Protein AF-A0A3N2FD19-F1 (afdb_monomer)

Solvent-accessible surface area (backbone atoms only — not comparable to full-atom values): 26984 Å² total; per-residue (Å²): 132,80,67,93,85,65,81,82,44,47,54,56,48,43,80,49,50,55,28,41,51,18,33,48,56,44,48,55,34,67,67,41,86,52,66,52,54,50,33,54,58,53,32,24,58,58,35,35,77,63,42,98,67,76,54,48,42,68,52,50,54,32,34,43,52,46,76,82,42,80,85,40,50,61,57,40,50,23,48,29,60,73,70,70,49,63,88,61,60,59,43,49,53,50,47,51,25,32,52,74,65,72,48,81,83,57,79,69,88,78,92,51,76,69,54,58,52,51,47,51,52,50,52,50,38,51,73,71,69,51,87,72,55,45,70,56,46,25,50,45,26,47,43,30,54,72,77,34,56,68,48,46,77,43,69,62,30,52,53,52,51,49,53,43,49,62,51,39,47,51,47,59,70,69,44,36,52,39,30,32,49,20,50,36,46,55,30,76,73,46,46,64,55,52,52,50,47,30,70,76,37,42,90,51,34,38,72,61,49,45,29,42,47,68,23,92,43,71,68,30,54,53,49,53,52,50,62,60,68,44,84,91,45,65,72,51,48,40,35,50,45,54,24,50,46,55,44,40,71,77,38,60,65,51,58,69,79,41,40,75,74,45,47,58,45,51,53,53,29,60,53,38,57,66,36,89,86,46,52,54,64,28,25,45,42,24,52,54,43,42,59,73,67,64,63,86,75,53,72,70,53,53,51,52,42,63,76,45,39,69,60,52,38,32,56,46,41,62,79,59,92,65,54,60,64,53,51,55,50,50,43,19,62,75,39,80,37,46,38,76,71,36,73,22,42,46,48,48,55,48,39,21,51,40,44,52,53,61,70,61,13,46,54,45,15,36,62,52,39,81,42,76,89,40,44,62,50,50,39,44,46,38,68,60,39,70,68,46,91,46,61,41,51,29,28,26,48,40,45,25,26,43,46,19,65,35,67,66,25,50,49,50,51,54,51,41,51,71,78,52,68,70,85,51,63,49,40,51,33,32,44,24,52,31,56,44,72,54,90,53,72,81,49,50,63,57,29,51,51,35,37,76,69,46,57,74,69,27,17,50,42,9,47,49,23,33,49,54,65,66,67,51,76,84,76,71,77,70,71,91,82,72,78,83,85,73,90,73,88,70,90,70,94,128

Sequence (494 aa):
MAPAGRPITPLEQPRKPLDRFAWLIRALRASAEDPDIRSAEKFALQLNGHLTRSLTSASINKLERGTEMRFSVDKVRAYERVLGLDYLSLVDLFIFSSRVAGGKVEWQRETNADLEVRFHDGLIALGAGETLPPSELLALAVMANRDHPEALRGRAGDHIAEAILDSYGISFERDERLLGEALIQLGGRVVPLIRERVTASPIQYFNAIESLAHINTPASWETLLGFANSDYDSIRTQTIVQPIRKWLTRRPELMLNDHRSLAKLQADALASVIDPNDAYTSREENLHLLRLLKTIKTNTQRHKESEVRLDIEQLEMKEVAHTRNDLLTHIDSSTNNALSRTPGLRAIVEDSLYVTDRVERLSVGALLGLTTAFEPVLRVTAKTLLQDPDAGVQRSIIRLMAKAGSADGLREISNNMHRQRPKDEGVRLAAAWALGMSDRLSDQETLETLRDSGAATTRIVAEMSLRRRGFSRISEERPAGGPPYDPDGTARQV

Radius of gyration: 24.47 Å; Cα contacts (8 Å, |Δi|>4): 632; chains: 1; bounding box: 72×84×58 Å

N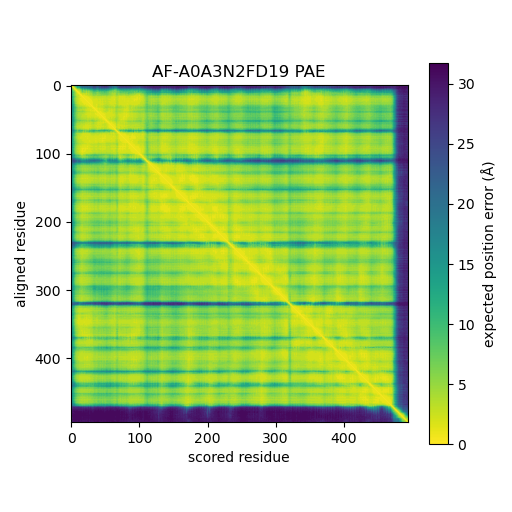earest PDB structures (foldseek):
  5nw5-assembly1_A  TM=1.985E-01  e=1.983E+00  Saccharomyces cerevisiae S288C

pLDDT: mean 84.82, std 13.63, range [30.33, 96.44]

Foldseek 3Di:
DPPPPDPQACLQFVDALQSLLLNLLLLLQCPQPDVLSVDLQSVQVQLQVQDPDGDHSVNNVCSSRVHDDDDALSSQQSSCVSSVFDPCLSVLLSCLSCVSNVHDHDDDDDPDPVLVVLLVVVLVCLVVVHQDALSSLLSNLQCCLPPNVVCCVDPSVVSSLVSLQVNCLLDDQSSVSSSLNSCLSSAPVNLVVLLVCCVVPVLRRLQNLLSLLNRPDPSSVVSLLVLLPDDDDLSNLLRSLVSNLSCCVVPVVCCVVCVVSCVSSLVVLLVQLLDLLRALSSNLSSVVSCVSNVPDDDPVSVVSCVVCVLVSCLLQLPDPPPCLVVLLVQLCVQLVNLCVVRRNNSNLVSLLQRHRDPSSNLSSLLSLQRDPSCLSSLLSLLQRQCPPPRPSRLLSNLSSCLSSLRQSSLVSLQVSCVVPNDPRLNSLQSNLQSLLSYPDPSCLVVLVCQLVPGRPNSVSSSVSSCVSNVVDDPPPPDPPDDDDDDPDPDDDDD

Mean predicted aligned error: 7.69 Å

Secondary structure (DSSP, 8-state):
-PPTTSPPPTTTS--SHHHHHHHHHHHHHHH-S-HHHHSHHHHHHHHHTT-SSPPPHHHHHHHHHTSS----HHHHHHHHHHTTPPTTHHHHHHHHHHHHTTPPP--PPP--HHHHHHHHHHHHHHHTTPPPPHHHHHHHHHHHHHT-HHHHTSHHHHHHHHHHHHHHHH--THHHHHHHHHHHHHGGGGHHHHHHHHHH-HHHHGGGHHHHTTS-SHHHHHHHHHHHHSS--HHHHHHHHHHHHHHHHH-TTHHHHTHHHHHHHHHHHHHHHH-TTS-HHHHHHHHHHHHHTTPPPPHHHHHHHHHTHHHHHHHTT---TTHHHHHHHHHHHHTTSHHHHSTTHHHHHHHHHH-SSHHHHHHHHHHHTT-GGGHHHHHHHHHHHTT-S-HHHHHHHHHHHHHHT-HHHHHHHHHHHHHS--S-HHHHHHHHHHHTT---THHHHHHHHHHHHS-HHHHHHHHHHHHHTT-S-------TTPPP--S-------

Structure (mmCIF, N/CA/C/O backbone):
data_AF-A0A3N2FD19-F1
#
_entry.id   AF-A0A3N2FD19-F1
#
loop_
_atom_site.group_PDB
_atom_site.id
_atom_site.type_symbol
_atom_site.label_atom_id
_atom_site.label_alt_id
_atom_site.label_comp_id
_atom_site.label_asym_id
_atom_site.label_entity_id
_atom_site.label_seq_id
_atom_site.pdbx_PDB_ins_code
_atom_site.Cartn_x
_atom_site.Cartn_y
_atom_site.Cartn_z
_atom_site.occupancy
_atom_site.B_iso_or_equiv
_atom_site.auth_seq_id
_atom_site.auth_comp_id
_atom_site.auth_asym_id
_atom_site.auth_atom_id
_atom_site.pdbx_PDB_model_num
ATOM 1 N N . MET A 1 1 ? 23.369 11.553 17.893 1.00 36.12 1 MET A N 1
ATOM 2 C CA . MET A 1 1 ? 22.877 12.950 17.870 1.00 36.12 1 MET A CA 1
ATOM 3 C C . MET A 1 1 ? 23.821 13.775 17.013 1.00 36.12 1 MET A C 1
ATOM 5 O O . MET A 1 1 ? 25.020 13.715 17.256 1.00 36.12 1 MET A O 1
ATOM 9 N N . ALA A 1 2 ? 23.317 14.481 15.999 1.00 34.56 2 ALA A N 1
ATOM 10 C CA . ALA A 1 2 ? 24.128 15.445 15.254 1.00 34.56 2 ALA A CA 1
ATOM 11 C C . ALA A 1 2 ? 24.535 16.612 16.183 1.00 34.56 2 ALA A C 1
ATOM 13 O O . ALA A 1 2 ? 23.756 16.956 17.077 1.00 34.56 2 ALA A O 1
ATOM 14 N N . PRO A 1 3 ? 25.728 17.212 16.018 1.00 39.22 3 PRO A N 1
ATOM 15 C CA . PRO A 1 3 ? 26.127 18.380 16.797 1.00 39.22 3 PRO A CA 1
ATOM 16 C C . PRO A 1 3 ? 25.122 19.523 16.598 1.00 39.22 3 PRO A C 1
ATOM 18 O O . PRO A 1 3 ? 24.631 19.746 15.487 1.00 39.22 3 PRO A O 1
ATOM 21 N N . ALA A 1 4 ? 24.804 20.224 17.689 1.00 40.94 4 ALA A N 1
ATOM 22 C CA . ALA A 1 4 ? 23.826 21.307 17.710 1.00 40.94 4 ALA A CA 1
ATOM 23 C C . ALA A 1 4 ? 24.112 22.334 16.596 1.00 40.94 4 ALA A C 1
ATOM 25 O O . ALA A 1 4 ? 25.211 22.877 16.515 1.00 40.94 4 ALA A O 1
ATOM 26 N N . GLY A 1 5 ? 23.124 22.578 15.728 1.00 54.41 5 GLY A N 1
ATOM 27 C CA . GLY A 1 5 ? 23.182 23.596 14.670 1.00 54.41 5 GLY A CA 1
ATOM 28 C C . GLY A 1 5 ? 23.429 23.089 13.244 1.00 54.41 5 GLY A C 1
ATOM 29 O O . GLY A 1 5 ? 23.269 23.869 12.306 1.00 54.41 5 GLY A O 1
ATOM 30 N N . ARG A 1 6 ? 23.755 21.805 13.026 1.00 57.09 6 ARG A N 1
ATOM 31 C CA . ARG A 1 6 ? 23.801 21.247 11.661 1.00 57.09 6 ARG A CA 1
ATOM 32 C C . ARG A 1 6 ? 22.378 20.913 11.179 1.00 57.09 6 ARG A C 1
ATOM 34 O O . ARG A 1 6 ? 21.673 20.198 11.890 1.00 57.09 6 ARG A O 1
ATOM 41 N N . PRO A 1 7 ? 21.949 21.370 9.986 1.00 66.69 7 PRO A N 1
ATOM 42 C CA . PRO A 1 7 ? 20.667 20.957 9.431 1.00 66.69 7 PRO A CA 1
ATOM 43 C C . PRO A 1 7 ? 20.645 19.437 9.241 1.00 66.69 7 PRO A C 1
ATOM 45 O O . PRO A 1 7 ? 21.547 18.874 8.616 1.00 66.69 7 PRO A O 1
ATOM 48 N N . ILE A 1 8 ? 19.618 18.794 9.805 1.00 68.00 8 ILE A N 1
ATOM 49 C CA . ILE A 1 8 ? 19.374 17.356 9.663 1.00 68.00 8 ILE A CA 1
ATOM 50 C C . ILE A 1 8 ? 19.203 17.062 8.177 1.00 68.00 8 ILE A C 1
ATOM 52 O O . ILE A 1 8 ? 18.373 17.670 7.496 1.00 68.00 8 ILE A O 1
ATOM 56 N N . THR A 1 9 ? 20.019 16.153 7.659 1.00 77.06 9 THR A N 1
ATOM 57 C CA . THR A 1 9 ? 19.959 15.787 6.246 1.00 77.06 9 THR A CA 1
ATOM 58 C C . THR A 1 9 ? 18.778 14.844 5.981 1.00 77.06 9 THR A C 1
ATOM 60 O O . THR A 1 9 ? 18.409 14.073 6.870 1.00 77.06 9 THR A O 1
ATOM 63 N N . PRO A 1 10 ? 18.219 14.808 4.753 1.00 76.38 10 PRO A N 1
ATOM 64 C CA . PRO A 1 10 ? 17.212 13.808 4.376 1.00 76.38 10 PRO A CA 1
ATOM 65 C C . PRO A 1 10 ? 17.665 12.358 4.605 1.00 76.38 10 PRO A C 1
ATOM 67 O O . PRO A 1 10 ? 16.841 11.468 4.732 1.00 76.38 10 PRO A O 1
ATOM 70 N N . LEU A 1 11 ? 18.975 12.115 4.693 1.00 78.56 11 LEU A N 1
ATOM 71 C CA . LEU A 1 11 ? 19.542 10.805 5.010 1.00 78.56 11 LEU A CA 1
ATOM 72 C C . LEU A 1 11 ? 19.463 10.449 6.497 1.00 78.56 11 LEU A C 1
ATOM 74 O O . LEU A 1 11 ? 19.373 9.277 6.840 1.00 78.56 11 LEU A O 1
ATOM 78 N N . GLU A 1 12 ? 19.533 11.443 7.378 1.00 80.31 12 GLU A N 1
ATOM 79 C CA . GLU A 1 12 ? 19.445 11.251 8.829 1.00 80.31 12 GLU A CA 1
ATOM 80 C C . GLU A 1 12 ? 17.991 11.220 9.306 1.00 80.31 12 GLU A C 1
ATOM 82 O O . GLU A 1 12 ? 17.696 10.592 10.320 1.00 80.31 12 GLU A O 1
ATOM 87 N N . GLN A 1 13 ? 17.086 11.878 8.575 1.00 85.12 13 GLN A N 1
ATOM 88 C CA . GLN A 1 13 ? 15.653 11.881 8.855 1.00 85.12 13 GLN A CA 1
ATOM 89 C C . GLN A 1 13 ? 14.847 12.020 7.548 1.00 85.12 13 GLN A C 1
ATOM 91 O O . GLN A 1 13 ? 14.399 13.123 7.215 1.00 85.12 13 GLN A O 1
ATOM 96 N N . PRO A 1 14 ? 14.671 10.932 6.778 1.00 86.19 14 PRO A N 1
ATOM 97 C CA . PRO A 1 14 ? 13.888 10.963 5.544 1.00 86.19 14 PRO A CA 1
ATOM 98 C C . PRO A 1 14 ? 12.403 11.168 5.863 1.00 86.19 14 PRO A C 1
ATOM 100 O O . PRO A 1 14 ? 11.782 10.325 6.502 1.00 86.19 14 PRO A O 1
ATOM 103 N N . ARG A 1 15 ? 11.824 12.295 5.424 1.00 84.56 15 ARG A N 1
ATOM 104 C CA . ARG A 1 15 ? 10.441 12.673 5.781 1.00 84.56 15 ARG A CA 1
ATOM 105 C C . ARG A 1 15 ? 9.425 12.425 4.674 1.00 84.56 15 ARG A C 1
ATOM 107 O O . ARG A 1 15 ? 8.312 12.010 4.960 1.00 84.56 15 ARG A O 1
ATOM 114 N N . LYS A 1 16 ? 9.756 12.721 3.413 1.00 88.25 16 LYS A N 1
ATOM 115 C CA . LYS A 1 16 ? 8.802 12.554 2.303 1.00 88.25 16 LYS A CA 1
ATOM 116 C C . LYS A 1 16 ? 8.873 11.132 1.742 1.00 88.25 16 LYS A C 1
ATOM 118 O O . LYS A 1 16 ? 9.947 10.533 1.789 1.00 88.25 16 LYS A O 1
ATOM 123 N N . PRO A 1 17 ? 7.802 10.614 1.110 1.00 89.38 17 PRO A N 1
ATOM 124 C CA . PRO A 1 17 ? 7.806 9.265 0.537 1.00 89.38 17 PRO A CA 1
ATOM 125 C C . PRO A 1 17 ? 8.996 8.997 -0.399 1.00 89.38 17 PRO A C 1
ATOM 127 O O . PRO A 1 17 ? 9.676 7.983 -0.274 1.00 89.38 17 PRO A O 1
ATOM 130 N N . LEU A 1 18 ? 9.313 9.944 -1.289 1.00 89.31 18 LEU A N 1
ATOM 131 C CA . LEU A 1 18 ? 10.450 9.812 -2.208 1.00 89.31 18 LEU A CA 1
ATOM 132 C C . LEU A 1 18 ? 11.818 9.998 -1.530 1.00 89.31 18 LEU A C 1
ATOM 134 O O . LEU A 1 18 ? 12.796 9.429 -2.008 1.00 89.31 18 LEU A O 1
ATOM 138 N N . ASP A 1 19 ? 11.893 10.725 -0.410 1.00 89.69 19 ASP A N 1
ATOM 139 C CA . ASP A 1 19 ? 13.123 10.818 0.390 1.00 89.69 19 ASP A CA 1
ATOM 140 C C . ASP A 1 19 ? 13.410 9.468 1.061 1.00 89.69 19 ASP A C 1
ATOM 142 O O . ASP A 1 19 ? 14.550 9.010 1.069 1.00 89.69 19 ASP A O 1
ATOM 146 N N . ARG A 1 20 ? 12.369 8.797 1.578 1.00 90.06 20 ARG A N 1
ATOM 147 C CA . ARG A 1 20 ? 12.474 7.455 2.175 1.00 90.06 20 ARG A CA 1
ATOM 148 C C . ARG A 1 20 ? 12.863 6.401 1.139 1.00 90.06 20 ARG A C 1
ATOM 150 O O . ARG A 1 20 ? 13.698 5.547 1.424 1.00 90.06 20 ARG A O 1
ATOM 157 N N . PHE A 1 21 ? 12.331 6.498 -0.080 1.00 91.94 21 PHE A N 1
ATOM 158 C CA . PHE A 1 21 ? 12.774 5.655 -1.192 1.00 91.94 21 PHE A CA 1
ATOM 159 C C . PHE A 1 21 ? 14.255 5.889 -1.538 1.00 91.94 21 PHE A C 1
ATOM 161 O O . PHE A 1 21 ? 15.028 4.938 -1.632 1.00 91.94 21 PHE A O 1
ATOM 168 N N . ALA A 1 22 ? 14.687 7.148 -1.674 1.00 91.62 22 ALA A N 1
ATOM 169 C CA . ALA A 1 22 ? 16.092 7.474 -1.936 1.00 91.62 22 ALA A CA 1
ATOM 170 C C . ALA A 1 22 ? 17.024 6.988 -0.809 1.00 91.62 22 ALA A C 1
ATOM 172 O O . ALA A 1 22 ? 18.112 6.471 -1.073 1.00 91.62 22 ALA A O 1
ATOM 173 N N . TRP A 1 23 ? 16.570 7.102 0.442 1.00 91.12 23 TRP A N 1
ATOM 174 C CA . TRP A 1 23 ? 17.248 6.550 1.609 1.00 91.12 23 TRP A CA 1
ATOM 175 C C . TRP A 1 23 ? 17.410 5.027 1.513 1.00 91.12 23 TRP A C 1
ATOM 177 O O . TRP A 1 23 ? 18.519 4.538 1.723 1.00 91.12 23 TRP A O 1
ATOM 187 N N . LEU A 1 24 ? 16.359 4.289 1.130 1.00 92.00 24 LEU A N 1
ATOM 188 C CA . LEU A 1 24 ? 16.405 2.829 0.975 1.00 92.00 24 LEU A CA 1
ATOM 189 C C . LEU A 1 24 ? 17.474 2.415 -0.040 1.00 92.00 24 LEU A C 1
ATOM 191 O O . LEU A 1 24 ? 18.312 1.570 0.260 1.00 92.00 24 LEU A O 1
ATOM 195 N N . ILE A 1 25 ? 17.490 3.056 -1.211 1.00 91.62 25 ILE A N 1
ATOM 196 C CA . ILE A 1 25 ? 18.492 2.813 -2.258 1.00 91.62 25 ILE A CA 1
ATOM 197 C C . ILE A 1 25 ? 19.911 2.953 -1.708 1.00 91.62 25 ILE A C 1
ATOM 199 O O . ILE A 1 25 ? 20.774 2.100 -1.925 1.00 91.62 25 ILE A O 1
ATOM 203 N N . ARG A 1 26 ? 20.158 4.040 -0.974 1.00 90.12 26 ARG A N 1
ATOM 204 C CA . ARG A 1 26 ? 21.465 4.294 -0.376 1.00 90.12 26 ARG A CA 1
ATOM 205 C C . ARG A 1 26 ? 21.803 3.264 0.697 1.00 90.12 26 ARG A C 1
ATOM 207 O O . ARG A 1 26 ? 22.958 2.854 0.775 1.00 90.12 26 ARG A O 1
ATOM 214 N N . ALA A 1 27 ? 20.832 2.875 1.521 1.00 89.06 27 ALA A N 1
ATOM 215 C CA . ALA A 1 27 ? 21.018 1.875 2.562 1.00 89.06 27 ALA A CA 1
ATOM 216 C C . ALA A 1 27 ? 21.407 0.520 1.956 1.00 89.06 27 ALA A C 1
ATOM 218 O O . ALA A 1 27 ? 22.428 -0.030 2.359 1.00 89.06 27 ALA A O 1
ATOM 219 N N . LEU A 1 28 ? 20.686 0.066 0.924 1.00 90.25 28 LEU A N 1
ATOM 220 C CA . LEU A 1 28 ? 20.991 -1.152 0.161 1.00 90.25 28 LEU A CA 1
ATOM 221 C C . LEU A 1 28 ? 22.411 -1.128 -0.404 1.00 90.25 28 LEU A C 1
ATOM 223 O O . LEU A 1 28 ? 23.182 -2.068 -0.229 1.00 90.25 28 LEU A O 1
ATOM 227 N N . ARG A 1 29 ? 22.784 -0.018 -1.048 1.00 90.56 29 ARG A N 1
ATOM 228 C CA . ARG A 1 29 ? 24.120 0.142 -1.624 1.00 90.56 29 ARG A CA 1
ATOM 229 C C . ARG A 1 29 ? 25.211 0.146 -0.554 1.00 90.56 29 ARG A C 1
ATOM 231 O O . ARG A 1 29 ? 26.280 -0.411 -0.769 1.00 90.56 29 ARG A O 1
ATOM 238 N N . ALA A 1 30 ? 24.962 0.782 0.590 1.00 87.94 30 ALA A N 1
ATOM 239 C CA . ALA A 1 30 ? 25.914 0.850 1.695 1.00 87.94 30 ALA A CA 1
ATOM 240 C C . ALA A 1 30 ? 26.082 -0.495 2.420 1.00 87.94 30 ALA A C 1
ATOM 242 O O . ALA A 1 30 ? 27.171 -0.763 2.929 1.00 87.94 30 ALA A O 1
ATOM 243 N N . SER A 1 31 ? 25.034 -1.323 2.456 1.00 85.38 31 SER A N 1
ATOM 244 C CA . SER A 1 31 ? 25.057 -2.664 3.048 1.00 85.38 31 SER A CA 1
ATOM 245 C C . SER A 1 31 ? 25.468 -3.767 2.073 1.00 85.38 31 SER A C 1
ATOM 247 O O . SER A 1 31 ? 25.577 -4.913 2.495 1.00 85.38 31 SER A O 1
ATOM 249 N N . ALA A 1 32 ? 25.684 -3.452 0.793 1.00 88.00 32 ALA A N 1
ATOM 250 C CA . ALA A 1 32 ? 26.129 -4.425 -0.196 1.00 88.00 32 ALA A CA 1
ATOM 251 C C . ALA A 1 32 ? 27.493 -5.023 0.184 1.00 88.00 32 ALA A C 1
ATOM 253 O O . ALA A 1 32 ? 28.423 -4.303 0.565 1.00 88.00 32 ALA A O 1
ATOM 254 N N . GLU A 1 33 ? 27.619 -6.345 0.053 1.00 87.31 33 GLU A N 1
ATOM 255 C CA . GLU A 1 33 ? 28.871 -7.059 0.329 1.00 87.31 33 GLU A CA 1
ATOM 256 C C . GLU A 1 33 ? 29.978 -6.621 -0.643 1.00 87.31 33 GLU A C 1
ATOM 258 O O . GLU A 1 33 ? 31.115 -6.349 -0.233 1.00 87.31 33 GLU A O 1
ATOM 263 N N . ASP A 1 34 ? 29.615 -6.445 -1.918 1.00 91.31 34 ASP A N 1
ATOM 264 C CA . ASP A 1 34 ? 30.519 -6.012 -2.978 1.00 91.31 34 ASP A CA 1
ATOM 265 C C . ASP A 1 34 ? 31.058 -4.581 -2.718 1.00 91.31 34 ASP A C 1
ATOM 267 O O . ASP A 1 34 ? 30.289 -3.608 -2.660 1.00 91.31 34 ASP A O 1
ATOM 271 N N . PRO A 1 35 ? 32.385 -4.399 -2.545 1.00 90.75 35 PRO A N 1
ATOM 272 C CA . PRO A 1 35 ? 32.990 -3.076 -2.396 1.00 90.75 35 PRO A CA 1
ATOM 273 C C . PRO A 1 35 ? 32.790 -2.167 -3.619 1.00 90.75 35 PRO A C 1
ATOM 275 O O . PRO A 1 35 ? 32.785 -0.940 -3.464 1.00 90.75 35 PRO A O 1
ATOM 278 N N . ASP A 1 36 ? 32.592 -2.727 -4.811 1.00 92.00 36 ASP A N 1
ATOM 279 C CA . ASP A 1 36 ? 32.400 -1.957 -6.038 1.00 92.00 36 ASP A CA 1
ATOM 280 C C . ASP A 1 36 ? 31.006 -1.330 -6.091 1.00 92.00 36 ASP A C 1
ATOM 282 O O . ASP A 1 36 ? 30.869 -0.183 -6.519 1.00 92.00 36 ASP A O 1
ATOM 286 N N . ILE A 1 37 ? 30.001 -2.002 -5.527 1.00 90.94 37 ILE A N 1
ATOM 287 C CA . ILE A 1 37 ? 28.663 -1.436 -5.311 1.00 90.94 37 ILE A CA 1
ATOM 288 C C . ILE A 1 37 ? 28.715 -0.303 -4.268 1.00 90.94 37 ILE A C 1
ATOM 290 O O . ILE A 1 37 ? 28.108 0.762 -4.439 1.00 90.94 37 ILE A O 1
ATOM 294 N N . ARG A 1 38 ? 29.505 -0.467 -3.200 1.00 89.25 38 ARG A N 1
ATOM 295 C CA . ARG A 1 38 ? 29.684 0.574 -2.168 1.00 89.25 38 ARG A CA 1
ATOM 296 C C . ARG A 1 38 ? 30.413 1.820 -2.691 1.00 89.25 38 ARG A C 1
ATOM 298 O O . ARG A 1 38 ? 30.157 2.929 -2.204 1.00 89.25 38 ARG A O 1
ATOM 305 N N . SER A 1 39 ? 31.268 1.681 -3.704 1.00 90.38 39 SER A N 1
ATOM 306 C CA . SER A 1 39 ? 31.928 2.806 -4.376 1.00 90.38 39 SER A CA 1
ATOM 307 C C . SER A 1 39 ? 30.989 3.498 -5.367 1.00 90.38 39 SER A C 1
ATOM 309 O O . SER A 1 39 ? 30.626 2.939 -6.394 1.00 90.38 39 SER A O 1
ATOM 311 N N . ALA A 1 40 ? 30.637 4.763 -5.112 1.00 87.19 40 ALA A N 1
ATOM 312 C CA . ALA A 1 40 ? 29.719 5.511 -5.980 1.00 87.19 40 ALA A CA 1
ATOM 313 C C . ALA A 1 40 ? 30.227 5.673 -7.427 1.00 87.19 40 ALA A C 1
ATOM 315 O O . ALA A 1 40 ? 29.424 5.841 -8.338 1.00 87.19 40 ALA A O 1
ATOM 316 N N . GLU A 1 41 ? 31.543 5.652 -7.643 1.00 90.69 41 GLU A N 1
ATOM 317 C CA . GLU A 1 41 ? 32.145 5.737 -8.976 1.00 90.69 41 GLU A CA 1
ATOM 318 C C . GLU A 1 41 ? 32.015 4.418 -9.739 1.00 90.69 41 GLU A C 1
ATOM 320 O O . GLU A 1 41 ? 31.501 4.400 -10.856 1.00 90.69 41 GLU A O 1
ATOM 325 N N . LYS A 1 42 ? 32.410 3.304 -9.115 1.00 93.31 42 LYS A N 1
ATOM 326 C CA . LYS A 1 42 ? 32.321 1.980 -9.740 1.00 93.31 42 LYS A CA 1
ATOM 327 C C . LYS A 1 42 ? 30.873 1.547 -9.944 1.00 93.31 42 LYS A C 1
ATOM 329 O O . LYS A 1 42 ? 30.522 1.053 -11.011 1.00 93.31 42 LYS A O 1
ATOM 334 N N . PHE A 1 43 ? 30.012 1.841 -8.977 1.00 93.50 43 PHE A N 1
ATOM 335 C CA . PHE A 1 43 ? 28.579 1.621 -9.097 1.00 93.50 43 PHE A CA 1
ATOM 336 C C . PHE A 1 43 ? 27.963 2.423 -10.255 1.00 93.50 43 PHE A C 1
ATOM 338 O O . PHE A 1 43 ? 27.119 1.899 -10.976 1.00 93.50 43 PHE A O 1
ATOM 345 N N . ALA A 1 44 ? 28.426 3.657 -10.508 1.00 92.44 44 ALA A N 1
ATOM 346 C CA . ALA A 1 44 ? 27.999 4.421 -11.683 1.00 92.44 44 ALA A CA 1
ATOM 347 C C . ALA A 1 44 ? 28.361 3.725 -12.995 1.00 92.44 44 ALA A C 1
ATOM 349 O O . ALA A 1 44 ? 27.539 3.676 -13.908 1.00 92.44 44 ALA A O 1
ATOM 350 N N . LEU A 1 45 ? 29.577 3.179 -13.087 1.00 92.44 45 LEU A N 1
ATOM 351 C CA . LEU A 1 45 ? 30.030 2.450 -14.271 1.00 92.44 45 LEU A CA 1
ATOM 352 C C . LEU A 1 45 ? 29.147 1.227 -14.542 1.00 92.44 45 LEU A C 1
ATOM 354 O O . LEU A 1 45 ? 28.710 1.045 -15.675 1.00 92.44 45 LEU A O 1
ATOM 358 N N . GLN A 1 46 ? 28.826 0.448 -13.506 1.00 93.44 46 GLN A N 1
ATOM 359 C CA . GLN A 1 46 ? 27.941 -0.713 -13.630 1.00 93.44 46 GLN A CA 1
ATOM 360 C C . GLN A 1 46 ? 26.509 -0.303 -14.018 1.00 93.44 46 GLN A C 1
ATOM 362 O O . GLN A 1 46 ? 25.950 -0.844 -14.971 1.00 93.44 46 GLN A O 1
ATOM 367 N N . LEU A 1 47 ? 25.939 0.713 -13.356 1.00 91.88 47 LEU A N 1
ATOM 368 C CA . LEU A 1 47 ? 24.606 1.243 -13.681 1.00 91.88 47 LEU A CA 1
ATOM 369 C C . LEU A 1 47 ? 24.494 1.702 -15.135 1.00 91.88 47 LEU A C 1
ATOM 371 O O . LEU A 1 47 ? 23.484 1.450 -15.792 1.00 91.88 47 LEU A O 1
ATOM 375 N N . ASN A 1 48 ? 25.526 2.373 -15.644 1.00 91.81 48 ASN A N 1
ATOM 376 C CA . ASN A 1 48 ? 25.529 2.924 -16.995 1.00 91.81 48 ASN A CA 1
ATOM 377 C C . ASN A 1 48 ? 25.490 1.848 -18.086 1.00 91.81 48 ASN A C 1
ATOM 379 O O . ASN A 1 48 ? 25.068 2.160 -19.196 1.00 91.81 48 ASN A O 1
ATOM 383 N N . GLY A 1 49 ? 25.828 0.591 -17.775 1.00 87.50 49 GLY A N 1
ATOM 384 C CA . GLY A 1 49 ? 25.616 -0.549 -18.674 1.00 87.50 49 GLY A CA 1
ATOM 385 C C . GLY A 1 49 ? 24.138 -0.885 -18.920 1.00 87.50 49 GLY A C 1
ATOM 386 O O . GLY A 1 49 ? 23.820 -1.648 -19.829 1.00 87.50 49 GLY A O 1
ATOM 387 N N . HIS A 1 50 ? 23.222 -0.313 -18.135 1.00 88.06 50 HIS A N 1
ATOM 388 C CA . HIS A 1 50 ? 21.781 -0.553 -18.231 1.00 88.06 50 HIS A CA 1
ATOM 389 C C . HIS A 1 50 ? 20.962 0.707 -18.540 1.00 88.06 50 HIS A C 1
ATOM 391 O O . HIS A 1 50 ? 19.736 0.625 -18.607 1.00 88.06 50 HIS A O 1
ATOM 397 N N . LEU A 1 51 ? 21.605 1.866 -18.711 1.00 86.44 51 LEU A N 1
ATOM 398 C CA . LEU A 1 51 ? 20.929 3.151 -18.891 1.00 86.44 51 LEU A CA 1
ATOM 399 C C . LEU A 1 51 ? 21.178 3.735 -20.277 1.00 86.44 51 LEU A C 1
ATOM 401 O O . LEU A 1 51 ? 22.291 3.723 -20.788 1.00 86.44 51 LEU A O 1
ATOM 405 N N . THR A 1 52 ? 20.145 4.354 -20.847 1.00 81.62 52 THR A N 1
ATOM 406 C CA . THR A 1 52 ? 20.256 5.120 -22.098 1.00 81.62 52 THR A CA 1
ATOM 407 C C . THR A 1 52 ? 21.009 6.437 -21.907 1.00 81.62 52 THR A C 1
ATOM 409 O O . THR A 1 52 ? 21.642 6.939 -22.833 1.00 81.62 52 THR A O 1
ATOM 412 N N . ARG A 1 53 ? 20.945 7.016 -20.702 1.00 84.81 53 ARG A N 1
ATOM 413 C CA . ARG A 1 53 ? 21.665 8.233 -20.317 1.00 84.81 53 ARG A CA 1
ATOM 414 C C . ARG A 1 53 ? 22.555 7.940 -19.125 1.00 84.81 53 ARG A C 1
ATOM 416 O O . ARG A 1 53 ? 22.057 7.622 -18.046 1.00 84.81 53 ARG A O 1
ATOM 423 N N . SER A 1 54 ? 23.858 8.100 -19.320 1.00 88.75 54 SER A N 1
ATOM 424 C CA . SER A 1 54 ? 24.840 7.833 -18.278 1.00 88.75 54 SER A CA 1
ATOM 425 C C . SER A 1 54 ? 24.684 8.782 -17.086 1.00 88.75 54 SER A C 1
ATOM 427 O O . SER A 1 54 ? 24.461 9.986 -17.234 1.00 88.75 54 SER A O 1
ATOM 429 N N . LEU A 1 55 ? 24.836 8.231 -15.889 1.00 89.44 55 LEU A N 1
ATOM 430 C CA . LEU A 1 55 ? 24.894 8.935 -14.621 1.00 89.44 55 LEU A CA 1
ATOM 431 C C . LEU A 1 55 ? 26.346 9.026 -14.153 1.00 89.44 55 LEU A C 1
ATOM 433 O O . LEU A 1 55 ? 27.121 8.079 -14.268 1.00 89.44 55 LEU A O 1
ATOM 437 N N . THR A 1 56 ? 26.708 10.176 -13.590 1.00 92.50 56 THR A N 1
ATOM 438 C CA . THR A 1 56 ? 27.987 10.346 -12.889 1.00 92.50 56 THR A CA 1
ATOM 439 C C . THR A 1 56 ? 27.846 9.937 -11.422 1.00 92.50 56 THR A C 1
ATOM 441 O O . THR A 1 56 ? 26.736 9.898 -10.882 1.00 92.50 56 THR A O 1
ATOM 444 N N . SER A 1 57 ? 28.966 9.733 -10.724 1.00 89.81 57 SER A N 1
ATOM 445 C CA . SER A 1 57 ? 28.968 9.539 -9.265 1.00 89.81 57 SER A CA 1
ATOM 446 C C . SER A 1 57 ? 28.300 10.708 -8.518 1.00 89.81 57 SER A C 1
ATOM 448 O O . SER A 1 57 ? 27.616 10.510 -7.510 1.00 89.81 57 SER A O 1
ATOM 450 N N . ALA A 1 58 ? 28.426 11.939 -9.028 1.00 89.06 58 ALA A N 1
ATOM 451 C CA . ALA A 1 58 ? 27.731 13.107 -8.492 1.00 89.06 58 ALA A CA 1
ATOM 452 C C . ALA A 1 58 ? 26.210 13.017 -8.707 1.00 89.06 58 ALA A C 1
ATOM 454 O O . ALA A 1 58 ? 25.446 13.306 -7.787 1.00 89.06 58 ALA A O 1
ATOM 455 N N . SER A 1 59 ? 25.765 12.574 -9.887 1.00 89.94 59 SER A N 1
ATOM 456 C CA . SER A 1 59 ? 24.344 12.359 -10.203 1.00 89.94 59 SER A CA 1
ATOM 457 C C . SER A 1 59 ? 23.711 11.306 -9.290 1.00 89.94 59 SER A C 1
ATOM 459 O O . SER A 1 59 ? 22.622 11.528 -8.767 1.00 89.94 59 SER A O 1
ATOM 461 N N . ILE A 1 60 ? 24.420 10.204 -9.029 1.00 89.25 60 ILE A N 1
ATOM 462 C CA . ILE A 1 60 ? 23.993 9.148 -8.096 1.00 89.25 60 ILE A CA 1
ATOM 463 C C . ILE A 1 60 ? 23.833 9.698 -6.684 1.00 89.25 60 ILE A C 1
ATOM 465 O O . ILE A 1 60 ? 22.790 9.522 -6.062 1.00 89.25 60 ILE A O 1
ATOM 469 N N . ASN A 1 61 ? 24.821 10.449 -6.196 1.00 87.00 61 ASN A N 1
ATOM 470 C CA . ASN A 1 61 ? 24.723 11.074 -4.880 1.00 87.00 61 ASN A CA 1
ATOM 471 C C . ASN A 1 61 ? 23.548 12.061 -4.784 1.00 87.00 61 ASN A C 1
ATOM 473 O O . ASN A 1 61 ? 22.948 12.176 -3.719 1.00 87.00 61 ASN A O 1
ATOM 477 N N . LYS A 1 62 ? 23.205 12.773 -5.865 1.00 87.75 62 LYS A N 1
ATOM 478 C CA . LYS A 1 62 ? 22.028 13.659 -5.904 1.00 87.75 62 LYS A CA 1
ATOM 479 C C . LYS A 1 62 ? 20.709 12.882 -5.890 1.00 87.75 62 LYS A C 1
ATOM 481 O O . LYS A 1 62 ? 19.792 13.303 -5.188 1.00 87.75 62 LYS A O 1
ATOM 486 N N . LEU A 1 63 ? 20.626 11.763 -6.616 1.00 87.50 63 LEU A N 1
ATOM 487 C CA . LEU A 1 63 ? 19.476 10.847 -6.589 1.00 87.50 63 LEU A CA 1
ATOM 488 C C . LEU A 1 63 ? 19.262 10.275 -5.182 1.00 87.50 63 LEU A C 1
ATOM 490 O O . LEU A 1 63 ? 18.179 10.398 -4.622 1.00 87.50 63 LEU A O 1
ATOM 494 N N . GLU A 1 64 ? 20.319 9.736 -4.576 1.00 87.44 64 GLU A N 1
ATOM 495 C CA . GLU A 1 64 ? 20.293 9.113 -3.244 1.00 87.44 64 GLU A CA 1
ATOM 496 C C . GLU A 1 64 ? 20.059 10.103 -2.095 1.00 87.44 64 GLU A C 1
ATOM 498 O O . GLU A 1 64 ? 19.718 9.694 -0.989 1.00 87.44 64 GLU A O 1
ATOM 503 N N . ARG A 1 65 ? 20.250 11.407 -2.326 1.00 81.38 65 ARG A N 1
ATOM 504 C CA . ARG A 1 65 ? 19.914 12.462 -1.355 1.00 81.38 65 ARG A CA 1
ATOM 505 C C . ARG A 1 65 ? 18.477 12.969 -1.489 1.00 81.38 65 ARG A C 1
ATOM 507 O O . ARG A 1 65 ? 18.027 13.678 -0.596 1.00 81.38 65 ARG A O 1
ATOM 514 N N . GLY A 1 66 ? 17.789 12.670 -2.594 1.00 71.31 66 GLY A N 1
ATOM 515 C CA . GLY A 1 66 ? 16.425 13.141 -2.861 1.00 71.31 66 GLY A CA 1
ATOM 516 C C . GLY A 1 66 ? 16.292 14.650 -3.127 1.00 71.31 66 GLY A C 1
ATOM 517 O O . GLY A 1 66 ? 15.181 15.171 -3.129 1.00 71.31 66 GLY A O 1
ATOM 518 N N . THR A 1 67 ? 17.392 15.384 -3.343 1.00 65.12 67 THR A N 1
ATOM 519 C CA . THR A 1 67 ? 17.371 16.862 -3.335 1.00 65.12 67 THR A CA 1
ATOM 520 C C . THR A 1 67 ? 17.190 17.512 -4.708 1.00 65.12 67 THR A C 1
ATOM 522 O O . THR A 1 67 ? 16.500 18.521 -4.812 1.00 65.12 67 THR A O 1
ATOM 525 N N . GLU A 1 68 ? 17.819 16.977 -5.760 1.00 65.50 68 GLU A N 1
ATOM 526 C CA . GLU A 1 68 ? 17.982 17.694 -7.046 1.00 65.50 68 GLU A CA 1
ATOM 527 C C . GLU A 1 68 ? 17.682 16.850 -8.289 1.00 65.50 68 GLU A C 1
ATOM 529 O O . GLU A 1 68 ? 17.479 17.391 -9.374 1.00 65.50 68 GLU A O 1
ATOM 534 N N . MET A 1 69 ? 17.661 15.523 -8.159 1.00 74.94 69 MET A N 1
ATOM 535 C CA . MET A 1 69 ? 17.446 14.610 -9.276 1.00 74.94 69 MET A CA 1
ATOM 536 C C . MET A 1 69 ? 16.366 13.600 -8.909 1.00 74.94 69 MET A C 1
ATOM 538 O O . MET A 1 69 ? 16.300 13.146 -7.770 1.00 74.94 69 MET A O 1
ATOM 542 N N . ARG A 1 70 ? 15.507 13.257 -9.875 1.00 82.56 70 ARG A N 1
ATOM 543 C CA . ARG A 1 70 ? 14.392 12.329 -9.664 1.00 82.56 70 ARG A CA 1
ATOM 544 C C . ARG A 1 70 ? 14.689 10.953 -10.244 1.00 82.56 70 ARG A C 1
ATOM 546 O O . ARG A 1 70 ? 15.222 10.824 -11.357 1.00 82.56 70 ARG A O 1
ATOM 553 N N . PHE A 1 71 ? 14.291 9.936 -9.489 1.00 87.94 71 PHE A N 1
ATOM 554 C CA . PHE A 1 71 ? 14.177 8.577 -9.991 1.00 87.94 71 PHE A CA 1
ATOM 555 C C . PHE A 1 71 ? 13.106 8.500 -11.083 1.00 87.94 71 PHE A C 1
ATOM 557 O O . PHE A 1 71 ? 12.148 9.271 -11.107 1.00 87.94 71 PHE A O 1
ATOM 564 N N . SER A 1 72 ? 13.321 7.571 -11.999 1.00 88.62 72 SER A N 1
ATOM 565 C CA . SER A 1 72 ? 12.389 7.138 -13.036 1.00 88.62 72 SER A CA 1
ATOM 566 C C . SER A 1 72 ? 12.501 5.618 -13.128 1.00 88.62 72 SER A C 1
ATOM 568 O O . SER A 1 72 ? 13.481 5.057 -12.626 1.00 88.62 72 SER A O 1
ATOM 570 N N . VAL A 1 73 ? 11.511 4.941 -13.713 1.00 89.31 73 VAL A N 1
ATOM 571 C CA . VAL A 1 73 ? 11.463 3.469 -13.663 1.00 89.31 73 VAL A CA 1
ATOM 572 C C . VAL A 1 73 ? 12.707 2.828 -14.288 1.00 89.31 73 VAL A C 1
ATOM 574 O O . VAL A 1 73 ? 13.248 1.890 -13.718 1.00 89.31 73 VAL A O 1
ATOM 577 N N . ASP A 1 74 ? 13.223 3.376 -15.387 1.00 86.44 74 ASP A N 1
ATOM 578 C CA . ASP A 1 74 ? 14.471 2.942 -16.034 1.00 86.44 74 ASP A CA 1
ATOM 579 C C . ASP A 1 74 ? 15.671 2.992 -15.076 1.00 86.44 74 ASP A C 1
ATOM 581 O O . ASP A 1 74 ? 16.410 2.014 -14.948 1.00 86.44 74 ASP A O 1
ATOM 585 N N . LYS A 1 75 ? 15.821 4.097 -14.332 1.00 90.75 75 LYS A N 1
ATOM 586 C CA . LYS A 1 75 ? 16.876 4.229 -13.321 1.00 90.75 75 LYS A CA 1
ATOM 587 C C . LYS A 1 75 ? 16.698 3.189 -12.233 1.00 90.75 75 LYS A C 1
ATOM 589 O O . LYS A 1 75 ? 17.654 2.516 -11.878 1.00 90.75 75 LYS A O 1
ATOM 594 N N . VAL A 1 76 ? 15.481 3.032 -11.725 1.00 93.12 76 VAL A N 1
ATOM 595 C CA . VAL A 1 76 ? 15.202 2.083 -10.645 1.00 93.12 76 VAL A CA 1
ATOM 596 C C . VAL A 1 76 ? 15.465 0.641 -11.087 1.00 93.12 76 VAL A C 1
ATOM 598 O O . VAL A 1 76 ? 16.120 -0.090 -10.355 1.00 93.12 76 VAL A O 1
ATOM 601 N N . ARG A 1 77 ? 15.080 0.255 -12.308 1.00 91.06 77 ARG A N 1
ATOM 602 C CA . ARG A 1 77 ? 15.401 -1.062 -12.885 1.00 91.06 77 ARG A CA 1
ATOM 603 C C . ARG A 1 77 ? 16.901 -1.287 -13.049 1.00 91.06 77 ARG A C 1
ATOM 605 O O . ARG A 1 77 ? 17.378 -2.396 -12.824 1.00 91.06 77 ARG A O 1
ATOM 612 N N . ALA A 1 78 ? 17.658 -0.263 -13.443 1.00 91.12 78 ALA A N 1
ATOM 613 C CA . ALA A 1 78 ? 19.114 -0.368 -13.490 1.00 91.12 78 ALA A CA 1
ATOM 614 C C . ALA A 1 78 ? 19.691 -0.616 -12.088 1.00 91.12 78 ALA A C 1
ATOM 616 O O . ALA A 1 78 ? 20.541 -1.487 -11.930 1.00 91.12 78 ALA A O 1
ATOM 617 N N . TYR A 1 79 ? 19.180 0.084 -11.068 1.00 93.88 79 TYR A N 1
ATOM 618 C CA . TYR A 1 79 ? 19.543 -0.173 -9.672 1.00 93.88 79 TYR A CA 1
ATOM 619 C C . TYR A 1 79 ? 19.191 -1.600 -9.237 1.00 93.88 79 TYR A C 1
ATOM 621 O O . TYR A 1 79 ? 20.048 -2.249 -8.651 1.00 93.88 79 TYR A O 1
ATOM 629 N N . GLU A 1 80 ? 17.997 -2.115 -9.554 1.00 92.69 80 GLU A N 1
ATOM 630 C CA . GLU A 1 80 ? 17.618 -3.510 -9.257 1.00 92.69 80 GLU A CA 1
ATOM 631 C C . GLU A 1 80 ? 18.628 -4.508 -9.813 1.00 92.69 80 GLU A C 1
ATOM 633 O O . GLU A 1 80 ? 19.097 -5.375 -9.082 1.00 92.69 80 GLU A O 1
ATOM 638 N N . ARG A 1 81 ? 18.996 -4.353 -11.091 1.00 92.31 81 ARG A N 1
ATOM 639 C CA . ARG A 1 81 ? 19.930 -5.259 -11.772 1.00 92.31 81 ARG A CA 1
ATOM 640 C C . ARG A 1 81 ? 21.310 -5.249 -11.130 1.00 92.31 81 ARG A C 1
ATOM 642 O O . ARG A 1 81 ? 21.859 -6.313 -10.875 1.00 92.31 81 ARG A O 1
ATOM 649 N N . VAL A 1 82 ? 21.859 -4.064 -10.858 1.00 93.62 82 VAL A N 1
ATOM 650 C CA . VAL A 1 82 ? 23.205 -3.941 -10.275 1.00 93.62 82 VAL A CA 1
ATOM 651 C C . VAL A 1 82 ? 23.229 -4.399 -8.816 1.00 93.62 82 VAL A C 1
ATOM 653 O O . VAL A 1 82 ? 24.206 -4.993 -8.377 1.00 93.62 82 VAL A O 1
ATOM 656 N N . LEU A 1 83 ? 22.152 -4.162 -8.064 1.00 91.81 83 LEU A N 1
ATOM 657 C CA . LEU A 1 83 ? 22.020 -4.622 -6.679 1.00 91.81 83 LEU A CA 1
ATOM 658 C C . LEU A 1 83 ? 21.646 -6.111 -6.567 1.00 91.81 83 LEU A C 1
ATOM 660 O O . LEU A 1 83 ? 21.564 -6.615 -5.451 1.00 91.81 83 LEU A O 1
ATOM 664 N N . GLY A 1 84 ? 21.414 -6.805 -7.688 1.00 90.62 84 GLY A N 1
ATOM 665 C CA . GLY A 1 84 ? 21.038 -8.221 -7.700 1.00 90.62 84 GLY A CA 1
ATOM 666 C C . GLY A 1 84 ? 19.671 -8.496 -7.067 1.00 90.62 84 GLY A C 1
ATOM 667 O O . GLY A 1 84 ? 19.481 -9.548 -6.465 1.00 90.62 84 GLY A O 1
ATOM 668 N N . LEU A 1 85 ? 18.739 -7.545 -7.155 1.00 90.88 85 LEU A N 1
ATOM 669 C CA . LEU A 1 85 ? 17.399 -7.665 -6.580 1.00 90.88 85 LEU A CA 1
ATOM 670 C C . LEU A 1 85 ? 16.430 -8.360 -7.543 1.00 90.88 85 LEU A C 1
ATOM 672 O O . LEU A 1 85 ? 16.570 -8.262 -8.765 1.00 90.88 85 LEU A O 1
ATOM 676 N N . ASP A 1 86 ? 15.389 -8.981 -6.985 1.00 89.56 86 ASP A N 1
ATOM 677 C CA . ASP A 1 86 ? 14.317 -9.600 -7.765 1.00 89.56 86 ASP A CA 1
ATOM 678 C C . ASP A 1 86 ? 13.649 -8.599 -8.710 1.00 89.56 86 ASP A C 1
ATOM 680 O O . ASP A 1 86 ? 13.460 -7.420 -8.382 1.00 89.56 86 ASP A O 1
ATOM 684 N N . TYR A 1 87 ? 13.217 -9.093 -9.870 1.00 88.44 87 TYR A N 1
ATOM 685 C CA . TYR A 1 87 ? 12.562 -8.275 -10.885 1.00 88.44 87 TYR A CA 1
ATOM 686 C C . TYR A 1 87 ? 11.363 -7.507 -10.302 1.00 88.44 87 TYR A C 1
ATOM 688 O O . TYR A 1 87 ? 10.473 -8.101 -9.692 1.00 88.44 87 TYR A O 1
ATOM 696 N N . LEU A 1 88 ? 11.345 -6.182 -10.500 1.00 91.12 88 LEU A N 1
ATOM 697 C CA . LEU A 1 88 ? 10.328 -5.233 -10.022 1.00 91.12 88 LEU A CA 1
ATOM 698 C C . LEU A 1 88 ? 10.202 -5.076 -8.498 1.00 91.12 88 LEU A C 1
ATOM 700 O O . LEU A 1 88 ? 9.220 -4.498 -8.029 1.00 91.12 88 LEU A O 1
ATOM 704 N N . SER A 1 89 ? 11.129 -5.600 -7.700 1.00 90.75 89 SER A N 1
ATOM 705 C CA . SER A 1 89 ? 11.065 -5.492 -6.234 1.00 90.75 89 SER A CA 1
ATOM 706 C C . SER A 1 89 ? 11.261 -4.057 -5.730 1.00 90.75 89 SER A C 1
ATOM 708 O O . SER A 1 89 ? 10.555 -3.605 -4.831 1.00 90.75 89 SER A O 1
ATOM 710 N N . LEU A 1 90 ? 12.156 -3.298 -6.352 1.00 93.25 90 LEU A N 1
ATOM 711 C CA . LEU A 1 90 ? 12.423 -1.896 -6.050 1.00 93.25 90 LEU A CA 1
ATOM 712 C C . LEU A 1 90 ? 11.528 -0.959 -6.875 1.00 93.25 90 LEU A C 1
ATOM 714 O O . LEU A 1 90 ? 11.144 0.107 -6.392 1.00 93.25 90 LEU A O 1
ATOM 718 N N . VAL A 1 91 ? 11.170 -1.348 -8.104 1.00 92.75 91 VAL A N 1
ATOM 719 C CA . VAL A 1 91 ? 10.223 -0.617 -8.960 1.00 92.75 91 VAL A CA 1
ATOM 720 C C . VAL A 1 91 ? 8.849 -0.546 -8.301 1.00 92.75 91 VAL A C 1
ATOM 722 O O . VAL A 1 91 ? 8.269 0.538 -8.293 1.00 92.75 91 VAL A O 1
ATOM 725 N N . ASP A 1 92 ? 8.360 -1.633 -7.690 1.00 92.75 92 ASP A N 1
ATOM 726 C CA . ASP A 1 92 ? 7.132 -1.625 -6.875 1.00 92.75 92 ASP A CA 1
ATOM 727 C C . ASP A 1 92 ? 7.186 -0.532 -5.800 1.00 92.75 92 ASP A C 1
ATOM 729 O O . ASP A 1 92 ? 6.324 0.345 -5.741 1.00 92.75 92 ASP A O 1
ATOM 733 N N . LEU A 1 93 ? 8.251 -0.514 -4.996 1.00 92.81 93 LEU A N 1
ATOM 734 C CA . LEU A 1 93 ? 8.403 0.464 -3.919 1.00 92.81 93 LEU A CA 1
ATOM 735 C C . LEU A 1 93 ? 8.516 1.896 -4.448 1.00 92.81 93 LEU A C 1
ATOM 737 O O . LEU A 1 93 ? 7.972 2.823 -3.840 1.00 92.81 93 LEU A O 1
ATOM 741 N N . PHE A 1 94 ? 9.181 2.093 -5.589 1.00 93.38 94 PHE A N 1
ATOM 742 C CA . PHE A 1 94 ? 9.259 3.392 -6.253 1.00 93.38 94 PHE A CA 1
ATOM 743 C C . PHE A 1 94 ? 7.886 3.871 -6.723 1.00 93.38 94 PHE A C 1
ATOM 745 O O . PHE A 1 94 ? 7.518 5.024 -6.469 1.00 93.38 94 PHE A O 1
ATOM 752 N N . ILE A 1 95 ? 7.127 2.999 -7.394 1.00 92.31 95 ILE A N 1
ATOM 753 C CA . ILE A 1 95 ? 5.758 3.269 -7.839 1.00 92.31 95 ILE A CA 1
ATOM 754 C C . ILE A 1 95 ? 4.916 3.633 -6.625 1.00 92.31 95 ILE A C 1
ATOM 756 O O . ILE A 1 95 ? 4.324 4.712 -6.598 1.00 92.31 95 ILE A O 1
ATOM 760 N N . PHE A 1 96 ? 4.925 2.797 -5.589 1.00 90.12 96 PHE A N 1
ATOM 761 C CA . PHE A 1 96 ? 4.115 3.009 -4.401 1.00 90.12 96 PHE A CA 1
ATOM 762 C C . PHE A 1 96 ? 4.455 4.339 -3.716 1.00 90.12 96 PHE A C 1
ATOM 764 O O . PHE A 1 96 ? 3.569 5.165 -3.493 1.00 90.12 96 PHE A O 1
ATOM 771 N N . SER A 1 97 ? 5.743 4.623 -3.509 1.00 91.19 97 SER A N 1
ATOM 772 C CA . SER A 1 97 ? 6.222 5.885 -2.922 1.00 91.19 97 SER A CA 1
ATOM 773 C C . SER A 1 97 ? 5.843 7.101 -3.774 1.00 91.19 97 SER A C 1
ATOM 775 O O . SER A 1 97 ? 5.436 8.139 -3.247 1.00 91.19 97 SER A O 1
ATOM 777 N N . SER A 1 98 ? 5.913 6.971 -5.101 1.00 91.12 98 SER A N 1
ATOM 778 C CA . SER A 1 98 ? 5.504 8.018 -6.042 1.00 91.12 98 SER A CA 1
ATOM 779 C C . SER A 1 98 ? 4.000 8.284 -5.975 1.00 91.12 98 SER A C 1
ATOM 781 O O . SER A 1 98 ? 3.584 9.445 -5.970 1.00 91.12 98 SER A O 1
ATOM 783 N N . ARG A 1 99 ? 3.177 7.231 -5.878 1.00 88.56 99 ARG A N 1
ATOM 784 C CA . ARG A 1 99 ? 1.714 7.333 -5.762 1.00 88.56 99 ARG A CA 1
ATOM 785 C C . ARG A 1 99 ? 1.293 7.950 -4.430 1.00 88.56 99 ARG A C 1
ATOM 787 O O . ARG A 1 99 ? 0.401 8.800 -4.432 1.00 88.56 99 ARG A O 1
ATOM 794 N N . VAL A 1 100 ? 1.954 7.594 -3.325 1.00 87.50 100 VAL A N 1
ATOM 795 C CA . VAL A 1 100 ? 1.743 8.215 -2.002 1.00 87.50 100 VAL A CA 1
ATOM 796 C C . VAL A 1 100 ? 2.115 9.699 -2.030 1.00 87.50 100 VAL A C 1
ATOM 798 O O . VAL A 1 100 ? 1.375 10.525 -1.506 1.00 87.50 100 VAL A O 1
ATOM 801 N N . ALA A 1 101 ? 3.190 10.070 -2.730 1.00 87.12 101 ALA A N 1
ATOM 802 C CA . ALA A 1 101 ? 3.566 11.470 -2.940 1.00 87.12 101 ALA A CA 1
ATOM 803 C C . ALA A 1 101 ? 2.627 12.245 -3.896 1.00 87.12 101 ALA A C 1
ATOM 805 O O . ALA A 1 101 ? 2.872 13.420 -4.172 1.00 87.12 101 ALA A O 1
ATOM 806 N N . GLY A 1 102 ? 1.581 11.609 -4.440 1.00 83.56 102 GLY A N 1
ATOM 807 C CA . GLY A 1 102 ? 0.669 12.210 -5.418 1.00 83.56 102 GLY A CA 1
ATOM 808 C C . GLY A 1 102 ? 1.279 12.404 -6.813 1.00 83.56 102 GLY A C 1
ATOM 809 O O . GLY A 1 102 ? 0.696 13.096 -7.649 1.00 83.56 102 GLY A O 1
ATOM 810 N N . GLY A 1 103 ? 2.445 11.810 -7.073 1.00 81.31 103 GLY A N 1
ATOM 811 C CA . GLY A 1 103 ? 3.168 11.903 -8.334 1.00 81.31 103 GLY A CA 1
ATOM 812 C C . GLY A 1 103 ? 2.629 10.976 -9.427 1.00 81.31 103 GLY A C 1
ATOM 813 O O . GLY A 1 103 ? 1.879 10.025 -9.184 1.00 81.31 103 GLY A O 1
ATOM 814 N N . LYS A 1 104 ? 3.046 11.255 -10.666 1.00 81.38 104 LYS A N 1
ATOM 815 C CA . LYS A 1 104 ? 2.921 10.323 -11.792 1.00 81.38 104 LYS A CA 1
ATOM 816 C C . LYS A 1 104 ? 4.181 9.465 -11.873 1.00 81.38 104 LYS A C 1
ATOM 818 O O . LYS A 1 104 ? 5.273 9.959 -11.608 1.00 81.38 104 LYS A O 1
ATOM 823 N N . VAL A 1 105 ? 4.014 8.207 -12.266 1.00 85.94 105 VAL A N 1
ATOM 824 C CA . VAL A 1 105 ? 5.129 7.309 -12.573 1.00 85.94 105 VAL A CA 1
ATOM 825 C C . VAL A 1 105 ? 5.445 7.437 -14.056 1.00 85.94 105 VAL A C 1
ATOM 827 O O . VAL A 1 105 ? 4.572 7.236 -14.900 1.00 85.94 105 VAL A O 1
ATOM 830 N N . GLU A 1 106 ? 6.685 7.801 -14.366 1.00 77.62 106 GLU A N 1
ATOM 831 C CA . GLU A 1 106 ? 7.170 7.902 -15.740 1.00 77.62 106 GLU A CA 1
ATOM 832 C C . GLU A 1 106 ? 7.828 6.587 -16.167 1.00 77.62 106 GLU A C 1
ATOM 834 O O . GLU A 1 106 ? 8.895 6.212 -15.670 1.00 77.62 106 GLU A O 1
ATOM 839 N N . TRP A 1 107 ? 7.185 5.909 -17.117 1.00 80.44 107 TRP A N 1
ATOM 840 C CA . TRP A 1 107 ? 7.699 4.721 -17.790 1.00 80.44 107 TRP A CA 1
ATOM 841 C C . TRP A 1 107 ? 8.397 5.147 -19.086 1.00 80.44 107 TRP A C 1
ATOM 843 O O . TRP A 1 107 ? 7.738 5.456 -20.079 1.00 80.44 107 TRP A O 1
ATOM 853 N N . GLN A 1 108 ? 9.731 5.203 -19.093 1.00 71.75 108 GLN A N 1
ATOM 854 C CA . GLN A 1 108 ? 10.478 5.546 -20.309 1.00 71.75 108 GLN A CA 1
ATOM 855 C C . GLN A 1 108 ? 10.402 4.431 -21.346 1.00 71.75 108 GLN A C 1
ATOM 857 O O . GLN A 1 108 ? 10.419 3.257 -20.983 1.00 71.75 108 GLN A O 1
ATOM 862 N N . ARG A 1 109 ? 10.359 4.805 -22.631 1.00 64.56 109 ARG A N 1
ATOM 863 C CA . ARG A 1 109 ? 10.362 3.854 -23.743 1.00 64.56 109 ARG A CA 1
ATOM 864 C C . ARG A 1 109 ? 11.656 3.051 -23.738 1.00 64.56 109 ARG A C 1
ATOM 866 O O . ARG A 1 109 ? 12.739 3.611 -23.890 1.00 64.56 109 ARG A O 1
ATOM 873 N N . GLU A 1 110 ? 11.526 1.744 -23.588 1.00 61.97 110 GLU A N 1
ATOM 874 C CA . GLU A 1 110 ? 12.639 0.837 -23.812 1.00 61.97 110 GLU A CA 1
ATOM 875 C C . GLU A 1 110 ? 12.659 0.512 -25.304 1.00 61.97 110 GLU A C 1
ATOM 877 O O . GLU A 1 110 ? 11.662 0.079 -25.874 1.00 61.97 110 GLU A O 1
ATOM 882 N N . THR A 1 111 ? 13.771 0.813 -25.966 1.00 52.72 111 THR A N 1
ATOM 883 C CA . THR A 1 111 ? 13.966 0.514 -27.388 1.00 52.72 111 THR A CA 1
ATOM 884 C C . THR A 1 111 ? 14.702 -0.813 -27.481 1.00 52.72 111 THR A C 1
ATOM 886 O O . THR A 1 111 ? 15.926 -0.850 -27.521 1.00 52.72 111 THR A O 1
ATOM 889 N N . ASN A 1 112 ? 13.958 -1.918 -27.433 1.00 58.50 112 ASN A N 1
ATOM 890 C CA . ASN A 1 112 ? 14.518 -3.248 -27.652 1.00 58.50 112 ASN A CA 1
ATOM 891 C C . ASN A 1 112 ? 13.523 -4.123 -28.432 1.00 58.50 112 ASN A C 1
ATOM 893 O O . ASN A 1 112 ? 12.350 -4.178 -28.072 1.00 58.50 112 ASN A O 1
ATOM 897 N N . ALA A 1 113 ? 14.001 -4.804 -29.478 1.00 62.00 113 ALA A N 1
ATOM 898 C CA . ALA A 1 113 ? 13.223 -5.761 -30.267 1.00 62.00 113 ALA A CA 1
ATOM 899 C C . ALA A 1 113 ? 12.677 -6.918 -29.408 1.00 62.00 113 ALA A C 1
ATOM 901 O O . ALA A 1 113 ? 11.586 -7.415 -29.673 1.00 62.00 113 ALA A O 1
ATOM 902 N N . ASP A 1 114 ? 13.372 -7.273 -28.322 1.00 65.94 114 ASP A N 1
ATOM 903 C CA . ASP A 1 114 ? 12.928 -8.304 -27.375 1.00 65.94 114 ASP A CA 1
ATOM 904 C C . ASP A 1 114 ? 11.606 -7.947 -26.667 1.00 65.94 114 ASP A C 1
ATOM 906 O O . ASP A 1 114 ? 10.900 -8.828 -26.181 1.00 65.94 114 ASP A O 1
ATOM 910 N N . LEU A 1 115 ? 11.251 -6.658 -26.588 1.00 72.75 115 LEU A N 1
ATOM 911 C CA . LEU A 1 115 ? 10.017 -6.211 -25.929 1.00 72.75 115 LEU A CA 1
ATOM 912 C C . LEU A 1 115 ? 8.781 -6.371 -26.811 1.00 72.75 115 LEU A C 1
ATOM 914 O O . LEU A 1 115 ? 7.718 -6.686 -26.289 1.00 72.75 115 LEU A O 1
ATOM 918 N N . GLU A 1 116 ? 8.931 -6.197 -28.124 1.00 81.06 116 GLU A N 1
ATOM 919 C CA . GLU A 1 116 ? 7.879 -6.487 -29.108 1.00 81.06 116 GLU A CA 1
ATOM 920 C C . GLU A 1 116 ? 7.514 -7.973 -29.084 1.00 81.06 116 GLU A C 1
ATOM 922 O O . GLU A 1 116 ? 6.348 -8.341 -28.944 1.00 81.06 116 GLU A O 1
ATOM 927 N N . VAL A 1 117 ? 8.534 -8.838 -29.104 1.00 85.25 117 VAL A N 1
ATOM 928 C CA . VAL A 1 117 ? 8.347 -10.290 -28.976 1.00 85.25 117 VAL A CA 1
ATOM 929 C C . VAL A 1 117 ? 7.649 -10.621 -27.658 1.00 85.25 117 VAL A C 1
ATOM 931 O O . VAL A 1 117 ? 6.622 -11.292 -27.666 1.00 85.25 117 VAL A O 1
ATOM 934 N N . ARG A 1 118 ? 8.119 -10.064 -26.533 1.00 88.06 118 ARG A N 1
ATOM 935 C CA . ARG A 1 118 ? 7.495 -10.275 -25.217 1.00 88.06 118 ARG A CA 1
ATOM 936 C C . ARG A 1 118 ? 6.033 -9.821 -25.167 1.00 88.06 118 ARG A C 1
ATOM 938 O O . ARG A 1 118 ? 5.220 -10.474 -24.516 1.00 88.06 118 ARG A O 1
ATOM 945 N N . PHE A 1 119 ? 5.691 -8.705 -25.812 1.00 90.00 119 PHE A N 1
ATOM 946 C CA . PHE A 1 119 ? 4.312 -8.225 -25.873 1.00 90.00 119 PHE A CA 1
ATOM 947 C C . PHE A 1 119 ? 3.417 -9.199 -26.646 1.00 90.00 119 PHE A C 1
ATOM 949 O O . PHE A 1 119 ? 2.358 -9.590 -26.150 1.00 90.00 119 PHE A O 1
ATOM 956 N N . HIS A 1 120 ? 3.859 -9.630 -27.827 1.00 90.38 120 HIS A N 1
ATOM 957 C CA . HIS A 1 120 ? 3.125 -10.591 -28.645 1.00 90.38 120 HIS A CA 1
ATOM 958 C C . HIS A 1 120 ? 2.989 -11.961 -27.975 1.00 90.38 120 HIS A C 1
ATOM 960 O O . HIS A 1 120 ? 1.880 -12.492 -27.935 1.00 90.38 120 HIS A O 1
ATOM 966 N N . ASP A 1 121 ? 4.063 -12.491 -27.394 1.00 92.62 121 ASP A N 1
ATOM 967 C CA . ASP A 1 121 ? 4.047 -13.767 -26.672 1.00 92.62 121 ASP A CA 1
ATOM 968 C C . ASP A 1 121 ? 3.074 -13.719 -25.490 1.00 92.62 121 ASP A C 1
ATOM 970 O O . ASP A 1 121 ? 2.277 -14.637 -25.304 1.00 92.62 121 ASP A O 1
ATOM 974 N N . GLY A 1 122 ? 3.057 -12.615 -24.735 1.00 93.31 122 GLY A N 1
ATOM 975 C CA . GLY A 1 122 ? 2.105 -12.439 -23.641 1.00 93.31 122 GLY A CA 1
ATOM 976 C C . GLY A 1 122 ? 0.649 -12.366 -24.117 1.00 93.31 122 GLY A C 1
ATOM 977 O O . GLY A 1 122 ? -0.229 -12.948 -23.484 1.00 93.31 122 GLY A O 1
ATOM 978 N N . LEU A 1 123 ? 0.372 -11.719 -25.255 1.00 93.19 123 LEU A N 1
ATOM 979 C CA . LEU A 1 123 ? -0.972 -11.724 -25.850 1.00 93.19 123 LEU A CA 1
ATOM 980 C C . LEU A 1 123 ? -1.396 -13.113 -26.339 1.00 93.19 123 LEU A C 1
ATOM 982 O O . LEU A 1 123 ? -2.564 -13.476 -26.193 1.00 93.19 123 LEU A O 1
ATOM 986 N N . ILE A 1 124 ? -0.470 -13.878 -26.922 1.00 93.50 124 ILE A N 1
ATOM 987 C CA . ILE A 1 124 ? -0.717 -15.255 -27.363 1.00 93.50 124 ILE A CA 1
ATOM 988 C C . ILE A 1 124 ? -1.019 -16.143 -26.155 1.00 93.50 124 ILE A C 1
ATOM 990 O O . ILE A 1 124 ? -2.018 -16.858 -26.183 1.00 93.50 124 ILE A O 1
ATOM 994 N N . ALA A 1 125 ? -0.223 -16.041 -25.088 1.00 93.81 125 ALA A N 1
ATOM 995 C CA . ALA A 1 125 ? -0.430 -16.776 -23.843 1.00 93.81 125 ALA A CA 1
ATOM 996 C C . ALA A 1 125 ? -1.819 -16.488 -23.247 1.00 93.81 125 ALA A C 1
ATOM 998 O O . ALA A 1 125 ? -2.587 -17.415 -22.987 1.00 93.81 125 ALA A O 1
ATOM 999 N N . LEU A 1 126 ? -2.208 -15.209 -23.139 1.00 93.50 126 LEU A N 1
ATOM 1000 C CA . LEU A 1 126 ? -3.558 -14.839 -22.692 1.00 93.50 126 LEU A CA 1
ATOM 1001 C C . LEU A 1 126 ? -4.648 -15.383 -23.628 1.00 93.50 126 LEU A C 1
ATOM 1003 O O . LEU A 1 126 ? -5.671 -15.880 -23.164 1.00 93.50 126 LEU A O 1
ATOM 1007 N N . GLY A 1 127 ? -4.432 -15.329 -24.945 1.00 89.31 127 GLY A N 1
ATOM 1008 C CA . GLY A 1 127 ? -5.354 -15.890 -25.937 1.00 89.31 127 GLY A CA 1
ATOM 1009 C C . GLY A 1 127 ? -5.496 -17.415 -25.863 1.00 89.31 127 GLY A C 1
ATOM 1010 O O . GLY A 1 127 ? -6.546 -17.942 -26.229 1.00 89.31 127 GLY A O 1
ATOM 1011 N N . ALA A 1 128 ? -4.472 -18.113 -25.368 1.00 92.12 128 ALA A N 1
ATOM 1012 C CA . ALA A 1 128 ? -4.481 -19.548 -25.099 1.00 92.12 128 ALA A CA 1
ATOM 1013 C C . ALA A 1 128 ? -5.074 -19.908 -23.720 1.00 92.12 128 ALA A C 1
ATOM 1015 O O . ALA A 1 128 ? -5.205 -21.090 -23.404 1.00 92.12 128 ALA A O 1
ATOM 1016 N N . GLY A 1 129 ? -5.460 -18.913 -22.912 1.00 89.25 129 GLY A N 1
ATOM 1017 C CA . GLY A 1 129 ? -5.978 -19.111 -21.556 1.00 89.25 129 GLY A CA 1
ATOM 1018 C C . GLY A 1 129 ? -4.894 -19.362 -20.503 1.00 89.25 129 GLY A C 1
ATOM 1019 O O . GLY A 1 129 ? -5.201 -19.847 -19.415 1.00 89.25 129 GLY A O 1
ATOM 1020 N N . GLU A 1 130 ? -3.630 -19.056 -20.803 1.00 93.25 130 GLU A N 1
ATOM 1021 C CA . GLU A 1 130 ? -2.534 -19.184 -19.843 1.00 93.25 130 GLU A CA 1
ATOM 1022 C C . GLU A 1 130 ? -2.581 -18.068 -18.790 1.00 93.25 130 GLU A C 1
ATOM 1024 O O . GLU A 1 130 ? -2.919 -16.916 -19.071 1.00 93.25 130 GLU A O 1
ATOM 1029 N N . THR A 1 131 ? -2.212 -18.403 -17.551 1.00 90.62 131 THR A N 1
ATOM 1030 C CA . THR A 1 131 ? -2.113 -17.422 -16.462 1.00 90.62 131 THR A CA 1
ATOM 1031 C C . THR A 1 131 ? -0.731 -16.783 -16.457 1.00 90.62 131 THR A C 1
ATOM 1033 O O . THR A 1 131 ? 0.280 -17.475 -16.356 1.00 90.62 131 THR A O 1
ATOM 1036 N N . LEU A 1 132 ? -0.688 -15.452 -16.506 1.00 94.19 132 LEU A N 1
ATOM 1037 C CA . LEU A 1 132 ? 0.551 -14.687 -16.402 1.00 94.19 132 LEU A CA 1
ATOM 1038 C C . LEU A 1 132 ? 0.769 -14.177 -14.971 1.00 94.19 132 LEU A C 1
ATOM 1040 O O . LEU A 1 132 ? -0.196 -13.796 -14.301 1.00 94.19 132 LEU A O 1
ATOM 1044 N N . PRO A 1 133 ? 2.022 -14.127 -14.485 1.00 93.56 133 PRO A N 1
ATOM 1045 C CA . PRO A 1 133 ? 2.303 -13.576 -13.168 1.00 93.56 133 PRO A CA 1
ATOM 1046 C C . PRO A 1 133 ? 2.077 -12.048 -13.141 1.00 93.56 133 PRO A C 1
ATOM 1048 O O . PRO A 1 133 ? 2.201 -11.381 -14.174 1.00 93.56 133 PRO A O 1
ATOM 1051 N N . PRO A 1 134 ? 1.822 -11.452 -11.958 1.00 94.81 134 PRO A N 1
ATOM 1052 C CA . PRO A 1 134 ? 1.571 -10.014 -11.791 1.00 94.81 134 PRO A CA 1
ATOM 1053 C C . PRO A 1 134 ? 2.602 -9.081 -12.439 1.00 94.81 134 PRO A C 1
ATOM 1055 O O . PRO A 1 134 ? 2.252 -8.030 -12.977 1.00 94.81 134 PRO A O 1
ATOM 1058 N N . SER A 1 135 ? 3.879 -9.468 -12.420 1.00 92.69 135 SER A N 1
ATOM 1059 C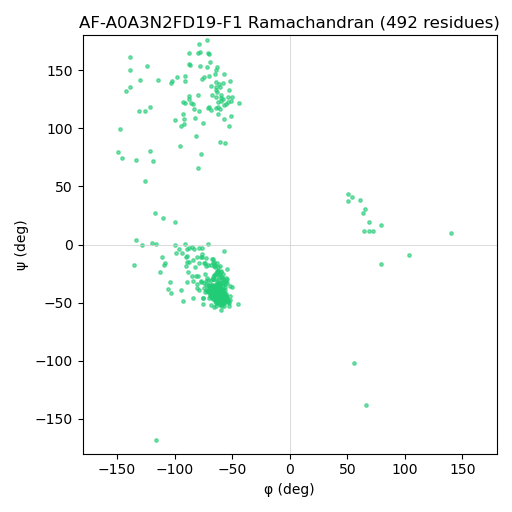 CA . SER A 1 135 ? 4.971 -8.724 -13.054 1.00 92.69 135 SER A CA 1
ATOM 1060 C C . SER A 1 135 ? 4.843 -8.664 -14.580 1.00 92.69 135 SER A C 1
ATOM 1062 O O . SER A 1 135 ? 5.077 -7.609 -15.172 1.00 92.69 135 SER A O 1
ATOM 1064 N N . GLU A 1 136 ? 4.444 -9.767 -15.215 1.00 93.19 136 GLU A N 1
ATOM 1065 C CA . GLU A 1 136 ? 4.217 -9.844 -16.662 1.00 93.19 136 GLU A CA 1
ATOM 1066 C C . GLU A 1 136 ? 2.941 -9.105 -17.063 1.00 93.19 136 GLU A C 1
ATOM 1068 O O . GLU A 1 136 ? 2.941 -8.372 -18.050 1.00 93.19 136 GLU A O 1
ATOM 1073 N N . LEU A 1 137 ? 1.882 -9.199 -16.256 1.00 95.75 137 LEU A N 1
ATOM 1074 C CA . LEU A 1 137 ? 0.645 -8.447 -16.474 1.00 95.75 137 LEU A CA 1
ATOM 1075 C C . LEU A 1 137 ? 0.870 -6.929 -16.397 1.00 95.75 137 LEU A C 1
ATOM 1077 O O . LEU A 1 137 ? 0.364 -6.185 -17.241 1.00 95.75 137 LEU A O 1
ATOM 1081 N N . LEU A 1 138 ? 1.678 -6.455 -15.441 1.00 94.62 138 LEU A N 1
ATOM 1082 C CA . LEU A 1 138 ? 2.086 -5.050 -15.393 1.00 94.62 138 LEU A CA 1
ATOM 1083 C C . LEU A 1 138 ? 2.903 -4.660 -16.631 1.00 94.62 138 LEU A C 1
ATOM 1085 O O . LEU A 1 138 ? 2.641 -3.611 -17.223 1.00 94.62 138 LEU A O 1
ATOM 1089 N N . ALA A 1 139 ? 3.867 -5.488 -17.042 1.00 90.62 139 ALA A N 1
ATOM 1090 C CA . ALA A 1 139 ? 4.663 -5.223 -18.237 1.00 90.62 139 ALA A CA 1
ATOM 1091 C C . ALA A 1 139 ? 3.776 -5.112 -19.489 1.00 90.62 139 ALA A C 1
ATOM 1093 O O . ALA A 1 139 ? 3.911 -4.147 -20.245 1.00 90.62 139 ALA A O 1
ATOM 1094 N N . LEU A 1 140 ? 2.826 -6.035 -19.669 1.00 93.50 140 LEU A N 1
ATOM 1095 C CA . LEU A 1 140 ? 1.849 -6.000 -20.758 1.00 93.50 140 LEU A CA 1
ATOM 1096 C C . LEU A 1 140 ? 0.991 -4.737 -20.724 1.00 93.50 140 LEU A C 1
ATOM 1098 O O . LEU A 1 140 ? 0.847 -4.086 -21.754 1.00 93.50 140 LEU A O 1
ATOM 1102 N N . ALA A 1 141 ? 0.466 -4.345 -19.561 1.00 94.12 141 ALA A N 1
ATOM 1103 C CA . ALA A 1 141 ? -0.341 -3.131 -19.436 1.00 94.12 141 ALA A CA 1
ATOM 1104 C C . ALA A 1 141 ? 0.457 -1.861 -19.780 1.00 94.12 141 ALA A C 1
ATOM 1106 O O . ALA A 1 141 ? -0.052 -0.973 -20.468 1.00 94.12 141 ALA A O 1
ATOM 1107 N N . VAL A 1 142 ? 1.720 -1.781 -19.345 1.00 91.69 142 VAL A N 1
ATOM 1108 C CA . VAL A 1 142 ? 2.624 -0.670 -19.684 1.00 91.69 142 VAL A CA 1
ATOM 1109 C C . VAL A 1 142 ? 2.899 -0.630 -21.189 1.00 91.69 142 VAL A C 1
ATOM 1111 O O . VAL A 1 142 ? 2.777 0.438 -21.790 1.00 91.69 142 VAL A O 1
ATOM 1114 N N . MET A 1 143 ? 3.238 -1.767 -21.807 1.00 90.69 143 MET A N 1
ATOM 1115 C CA . MET A 1 143 ? 3.507 -1.856 -23.251 1.00 90.69 143 MET A CA 1
ATOM 1116 C C . MET A 1 143 ? 2.254 -1.545 -24.078 1.00 90.69 143 MET A C 1
ATOM 1118 O O . MET A 1 143 ? 2.325 -0.761 -25.020 1.00 90.69 143 MET A O 1
ATOM 1122 N N . ALA A 1 144 ? 1.087 -2.052 -23.678 1.00 92.00 144 ALA A N 1
ATOM 1123 C CA . ALA A 1 144 ? -0.183 -1.762 -24.339 1.00 92.00 144 ALA A CA 1
ATOM 1124 C C . ALA A 1 144 ? -0.549 -0.270 -24.266 1.00 92.00 144 ALA A C 1
ATOM 1126 O O . ALA A 1 144 ? -1.008 0.310 -25.243 1.00 92.00 144 ALA A O 1
ATOM 1127 N N . ASN A 1 145 ? -0.331 0.383 -23.123 1.00 90.94 145 ASN A N 1
ATOM 1128 C CA . ASN A 1 145 ? -0.622 1.810 -22.971 1.00 90.94 145 ASN A CA 1
ATOM 1129 C C . ASN A 1 145 ? 0.370 2.703 -23.735 1.00 90.94 145 ASN A C 1
ATOM 1131 O O . ASN A 1 145 ? -0.016 3.720 -24.312 1.00 90.94 145 ASN A O 1
ATOM 1135 N N . ARG A 1 146 ? 1.657 2.344 -23.721 1.00 87.50 146 ARG A N 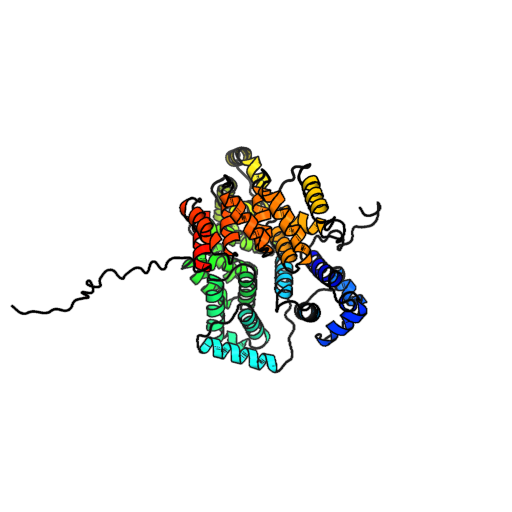1
ATOM 1136 C CA . ARG A 1 146 ? 2.737 3.197 -24.231 1.00 87.50 146 ARG A CA 1
ATOM 1137 C C . ARG A 1 146 ? 3.076 2.938 -25.695 1.00 87.50 146 ARG A C 1
ATOM 1139 O O . ARG A 1 146 ? 3.236 3.896 -26.449 1.00 87.50 146 ARG A O 1
ATOM 1146 N N . ASP A 1 147 ? 3.257 1.673 -26.055 1.00 86.00 147 ASP A N 1
ATOM 1147 C CA . ASP A 1 147 ? 3.834 1.250 -27.334 1.00 86.00 147 ASP A CA 1
ATOM 1148 C C . ASP A 1 147 ? 2.768 0.726 -28.308 1.00 86.00 147 ASP A C 1
ATOM 1150 O O . ASP A 1 147 ? 2.895 0.981 -29.502 1.00 86.00 147 ASP A O 1
ATOM 1154 N N . HIS A 1 148 ? 1.696 0.102 -27.796 1.00 88.56 148 HIS A N 1
ATOM 1155 C CA . HIS A 1 148 ? 0.622 -0.523 -28.589 1.00 88.56 148 HIS A CA 1
ATOM 1156 C C . HIS A 1 148 ? -0.795 -0.029 -28.233 1.00 88.56 148 HIS A C 1
ATOM 1158 O O . HIS A 1 148 ? -1.684 -0.832 -27.914 1.00 88.56 148 HIS A O 1
ATOM 1164 N N . PRO A 1 149 ? -1.067 1.290 -28.259 1.00 88.69 149 PRO A N 1
ATOM 1165 C CA . PRO A 1 149 ? -2.363 1.835 -27.844 1.00 88.69 149 PRO A CA 1
ATOM 1166 C C . PRO A 1 149 ? -3.542 1.345 -28.703 1.00 88.69 149 PRO A C 1
ATOM 1168 O O . PRO A 1 149 ? -4.700 1.428 -28.285 1.00 88.69 149 PRO A O 1
ATOM 1171 N N . GLU A 1 150 ? -3.287 0.843 -29.909 1.00 88.75 150 GLU A N 1
ATOM 1172 C CA . GLU A 1 150 ? -4.265 0.173 -30.763 1.00 88.75 150 GLU A CA 1
ATOM 1173 C C . GLU A 1 150 ? -4.701 -1.190 -30.221 1.00 88.75 150 GLU A C 1
ATOM 1175 O O . GLU A 1 150 ? -5.887 -1.507 -30.323 1.00 88.75 150 GLU A O 1
ATOM 1180 N N . ALA A 1 151 ? -3.804 -1.953 -29.583 1.00 85.81 151 ALA A N 1
ATOM 1181 C CA . ALA A 1 151 ? -4.139 -3.237 -28.964 1.00 85.81 151 ALA A CA 1
ATOM 1182 C C . ALA A 1 151 ? -5.180 -3.050 -27.858 1.00 85.81 151 ALA A C 1
ATOM 1184 O O . ALA A 1 151 ? -6.113 -3.844 -27.723 1.00 85.81 151 ALA A O 1
ATOM 1185 N N . LEU A 1 152 ? -5.085 -1.928 -27.140 1.00 85.94 152 LEU A N 1
ATOM 1186 C CA . LEU A 1 152 ? -6.081 -1.553 -26.154 1.00 85.94 152 LEU A CA 1
ATOM 1187 C C . LEU A 1 152 ? -7.463 -1.359 -26.782 1.00 85.94 152 LEU A C 1
ATOM 1189 O O . LEU A 1 152 ? -8.441 -1.672 -26.131 1.00 85.94 152 LEU A O 1
ATOM 1193 N N . ARG A 1 153 ? -7.599 -0.883 -28.025 1.00 85.19 153 ARG A N 1
ATOM 1194 C CA . ARG A 1 153 ? -8.912 -0.591 -28.643 1.00 85.19 153 ARG A CA 1
ATOM 1195 C C . ARG A 1 153 ? -9.722 -1.829 -29.044 1.00 85.19 153 ARG A C 1
ATOM 1197 O O . ARG A 1 153 ? -10.893 -1.663 -29.373 1.00 85.19 153 ARG A O 1
ATOM 1204 N N . GLY A 1 154 ? -9.124 -3.017 -29.043 1.00 85.44 154 GLY A N 1
ATOM 1205 C CA . GLY A 1 154 ? -9.783 -4.266 -29.425 1.00 85.44 154 GLY A CA 1
ATOM 1206 C C . GLY A 1 154 ? -9.890 -5.274 -28.281 1.00 85.44 154 GLY A C 1
ATOM 1207 O O . GLY A 1 154 ? -9.582 -4.967 -27.134 1.00 85.44 154 GLY A O 1
ATOM 1208 N N . ARG A 1 155 ? -1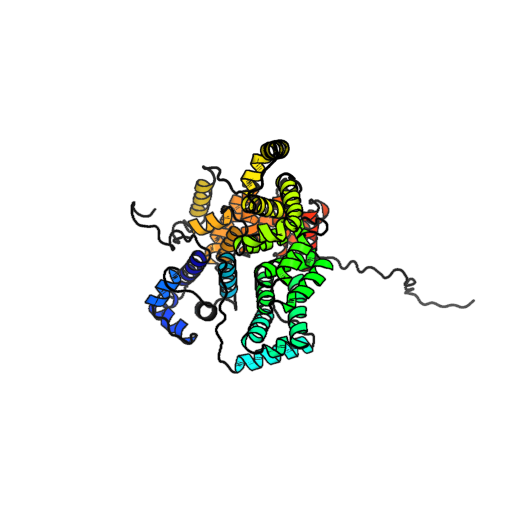0.253 -6.516 -28.634 1.00 86.88 155 ARG A N 1
ATOM 1209 C CA . ARG A 1 155 ? -10.413 -7.650 -27.700 1.00 86.88 155 ARG A CA 1
ATOM 1210 C C . ARG A 1 155 ? -9.172 -7.944 -26.852 1.00 86.88 155 ARG A C 1
ATOM 1212 O O . ARG A 1 155 ? -9.299 -8.415 -25.733 1.00 86.88 155 ARG A O 1
ATOM 1219 N N . ALA A 1 156 ? -7.978 -7.648 -27.368 1.00 87.75 156 ALA A N 1
ATOM 1220 C CA . ALA A 1 156 ? -6.737 -7.811 -26.613 1.00 87.75 156 ALA A CA 1
ATOM 1221 C C . ALA A 1 156 ? -6.723 -6.938 -25.346 1.00 87.75 156 ALA A C 1
ATOM 1223 O O . ALA A 1 156 ? -6.317 -7.406 -24.287 1.00 87.75 156 ALA A O 1
ATOM 1224 N N . GLY A 1 157 ? -7.213 -5.697 -25.430 1.00 89.50 157 GLY A N 1
ATOM 1225 C CA . GLY A 1 157 ? -7.345 -4.816 -24.271 1.00 89.50 157 GLY A CA 1
ATOM 1226 C C . GLY A 1 157 ? -8.308 -5.357 -23.214 1.00 89.50 157 GLY A C 1
ATOM 1227 O O . GLY A 1 157 ? -8.035 -5.204 -22.025 1.00 89.50 157 GLY A O 1
ATOM 1228 N N . ASP A 1 158 ? -9.392 -6.007 -23.643 1.00 90.31 158 ASP A N 1
ATOM 1229 C CA . ASP A 1 158 ? -10.372 -6.621 -22.744 1.00 90.31 158 ASP A CA 1
ATOM 1230 C C . ASP A 1 158 ? -9.772 -7.855 -22.051 1.00 90.31 158 ASP A C 1
ATOM 1232 O O . ASP A 1 158 ? -9.795 -7.926 -20.825 1.00 90.31 158 ASP A O 1
ATOM 1236 N N . HIS A 1 159 ? -9.099 -8.744 -22.795 1.00 91.44 159 HIS A N 1
ATOM 1237 C CA . HIS A 1 159 ? -8.406 -9.903 -22.216 1.00 91.44 159 HIS A CA 1
ATOM 1238 C C . HIS A 1 159 ? -7.309 -9.504 -21.216 1.00 91.44 159 HIS A C 1
ATOM 1240 O O . HIS A 1 159 ? -7.181 -10.132 -20.168 1.00 91.44 159 HIS A O 1
ATOM 1246 N N . ILE A 1 160 ? -6.521 -8.454 -21.499 1.00 94.94 160 ILE A N 1
ATOM 1247 C CA . ILE A 1 160 ? -5.519 -7.956 -20.539 1.00 94.94 160 ILE A CA 1
ATOM 1248 C C . ILE A 1 160 ? -6.217 -7.460 -19.262 1.00 94.94 160 ILE A C 1
ATOM 1250 O O . ILE A 1 160 ? -5.770 -7.768 -18.158 1.00 94.94 160 ILE A O 1
ATOM 1254 N N . ALA A 1 161 ? -7.301 -6.689 -19.395 1.00 94.38 161 ALA A N 1
ATOM 1255 C CA . ALA A 1 161 ? -8.037 -6.146 -18.255 1.00 94.38 161 ALA A CA 1
ATOM 1256 C C . ALA A 1 161 ? -8.665 -7.246 -17.383 1.00 94.38 161 ALA A C 1
ATOM 1258 O O . ALA A 1 161 ? -8.574 -7.181 -16.155 1.00 94.38 161 ALA A O 1
ATOM 1259 N N . GLU A 1 162 ? -9.272 -8.251 -18.014 1.00 93.88 162 GLU A N 1
ATOM 1260 C CA . GLU A 1 162 ? -9.847 -9.421 -17.349 1.00 93.88 162 GLU A CA 1
ATOM 1261 C C . GLU A 1 162 ? -8.770 -10.226 -16.625 1.00 93.88 162 GLU A C 1
ATOM 1263 O O . GLU A 1 162 ? -8.899 -10.444 -15.422 1.00 93.88 162 GLU A O 1
ATOM 1268 N N . ALA A 1 163 ? -7.661 -10.550 -17.298 1.00 95.38 163 ALA A N 1
ATOM 1269 C CA . ALA A 1 163 ? -6.554 -11.292 -16.698 1.00 95.38 163 ALA A CA 1
ATOM 1270 C C . ALA A 1 163 ? -5.946 -10.567 -15.486 1.00 95.38 163 ALA A C 1
ATOM 1272 O O . ALA A 1 163 ? -5.641 -11.197 -14.471 1.00 95.38 163 ALA A O 1
ATOM 1273 N N . ILE A 1 164 ? -5.804 -9.236 -15.553 1.00 96.31 164 ILE A N 1
ATOM 1274 C CA . ILE A 1 164 ? -5.343 -8.432 -14.413 1.00 96.31 164 ILE A CA 1
ATOM 1275 C C . ILE A 1 164 ? -6.311 -8.552 -13.240 1.00 96.31 164 ILE A C 1
ATOM 1277 O O . ILE A 1 164 ? -5.855 -8.764 -12.119 1.00 96.31 164 ILE A O 1
ATOM 1281 N N . LEU A 1 165 ? -7.620 -8.413 -13.463 1.00 93.75 165 LEU A N 1
ATOM 1282 C CA . LEU A 1 165 ? -8.596 -8.499 -12.377 1.00 93.75 165 LEU A CA 1
ATOM 1283 C C . LEU A 1 165 ? -8.701 -9.915 -11.819 1.00 93.75 165 LEU A C 1
ATOM 1285 O O . LEU A 1 165 ? -8.703 -10.066 -10.602 1.00 93.75 165 LEU A O 1
ATOM 1289 N N . ASP A 1 166 ? -8.721 -10.946 -12.656 1.00 92.00 166 ASP A N 1
ATOM 1290 C CA . ASP A 1 166 ? -8.755 -12.337 -12.199 1.00 92.00 166 ASP A CA 1
ATOM 1291 C C . ASP A 1 166 ? -7.541 -12.659 -11.316 1.00 92.00 166 ASP A C 1
ATOM 1293 O O . ASP A 1 166 ? -7.710 -13.191 -10.216 1.00 92.00 166 ASP A O 1
ATOM 1297 N N . SER A 1 167 ? -6.344 -12.221 -11.726 1.00 92.75 167 SER A N 1
ATOM 1298 C CA . SER A 1 167 ? -5.131 -12.289 -10.901 1.00 92.75 167 SER A CA 1
ATOM 1299 C C . SER A 1 167 ? -5.290 -11.490 -9.597 1.00 92.75 167 SER A C 1
ATOM 1301 O O . SER A 1 167 ? -5.014 -11.996 -8.510 1.00 92.75 167 SER A O 1
ATOM 1303 N N . TYR A 1 168 ? -5.849 -10.277 -9.671 1.00 91.12 168 TYR A N 1
ATOM 1304 C CA . TYR A 1 168 ? -6.033 -9.385 -8.520 1.00 91.12 168 TYR A CA 1
ATOM 1305 C C . TYR A 1 168 ? -6.855 -10.031 -7.404 1.00 91.12 168 TYR A C 1
ATOM 1307 O O . TYR A 1 168 ? -6.530 -9.888 -6.227 1.00 91.12 168 TYR A O 1
ATOM 1315 N N . GLY A 1 169 ? -7.915 -10.759 -7.762 1.00 86.69 169 GLY A N 1
ATOM 1316 C CA . GLY A 1 169 ? -8.831 -11.359 -6.794 1.00 86.69 169 GLY A CA 1
ATOM 1317 C C . GLY A 1 169 ? -8.185 -12.397 -5.867 1.00 86.69 169 GLY A C 1
ATOM 1318 O O . GLY A 1 169 ? -8.701 -12.638 -4.771 1.00 86.69 169 GLY A O 1
ATOM 1319 N N . ILE A 1 170 ? -7.067 -12.992 -6.288 1.00 85.06 170 ILE A N 1
ATOM 1320 C CA . ILE A 1 170 ? -6.339 -14.030 -5.543 1.00 85.06 170 ILE A CA 1
ATOM 1321 C C . ILE A 1 170 ? -4.981 -13.559 -5.006 1.00 85.06 170 ILE A C 1
ATOM 1323 O O . ILE A 1 170 ? -4.364 -14.253 -4.201 1.00 85.06 170 ILE A O 1
ATOM 1327 N N . SER A 1 171 ? -4.515 -12.386 -5.429 1.00 87.62 171 SER A N 1
ATOM 1328 C CA . SER A 1 171 ? -3.233 -11.817 -5.022 1.00 87.62 171 SER A CA 1
ATOM 1329 C C . SER A 1 171 ? -3.263 -11.182 -3.629 1.00 87.62 171 SER A C 1
ATOM 1331 O O . SER A 1 171 ? -4.317 -10.888 -3.062 1.00 87.62 171 SER A O 1
ATOM 1333 N N . PHE A 1 172 ? -2.070 -10.917 -3.092 1.00 84.56 172 PHE A N 1
ATOM 1334 C CA . PHE A 1 172 ? -1.891 -10.122 -1.883 1.00 84.56 172 PHE A CA 1
ATOM 1335 C C . PHE A 1 172 ? -0.710 -9.153 -1.981 1.00 84.56 172 PHE A C 1
ATOM 1337 O O . PHE A 1 172 ? 0.315 -9.433 -2.604 1.00 84.56 172 PHE A O 1
ATOM 1344 N N . GLU A 1 173 ? -0.833 -8.030 -1.273 1.00 85.56 173 GLU A N 1
ATOM 1345 C CA . GLU A 1 173 ? 0.265 -7.124 -0.928 1.00 85.56 173 GLU A CA 1
ATOM 1346 C C . GLU A 1 173 ? 1.064 -6.613 -2.132 1.00 85.56 173 GLU A C 1
ATOM 1348 O O . GLU A 1 173 ? 0.631 -5.666 -2.789 1.00 85.56 173 GLU A O 1
ATOM 1353 N N . ARG A 1 174 ? 2.254 -7.168 -2.398 1.00 88.69 174 ARG A N 1
ATOM 1354 C CA . ARG A 1 174 ? 3.110 -6.738 -3.512 1.00 88.69 174 ARG A CA 1
ATOM 1355 C C . ARG A 1 174 ? 2.413 -6.964 -4.847 1.00 88.69 174 ARG A C 1
ATOM 1357 O O . ARG A 1 174 ? 2.407 -6.068 -5.686 1.00 88.69 174 ARG A O 1
ATOM 1364 N N . ASP A 1 175 ? 1.784 -8.117 -5.013 1.00 91.06 175 ASP A N 1
ATOM 1365 C CA . ASP A 1 175 ? 1.118 -8.472 -6.261 1.00 91.06 175 ASP A CA 1
ATOM 1366 C C . ASP A 1 175 ? -0.104 -7.580 -6.501 1.00 91.06 175 ASP A C 1
ATOM 1368 O O . ASP A 1 175 ? -0.265 -7.040 -7.592 1.00 91.06 175 ASP A O 1
ATOM 1372 N N . GLU A 1 176 ? -0.899 -7.301 -5.461 1.00 90.81 176 GLU A N 1
ATOM 1373 C CA . GLU A 1 176 ? -2.015 -6.343 -5.542 1.00 90.81 176 GLU A CA 1
ATOM 1374 C C . GLU A 1 176 ? -1.537 -4.928 -5.911 1.00 90.81 176 GLU A C 1
ATOM 1376 O O . GLU A 1 176 ? -2.224 -4.224 -6.653 1.00 90.81 176 GLU A O 1
ATOM 1381 N N . ARG A 1 177 ? -0.356 -4.492 -5.442 1.00 91.56 177 ARG A N 1
ATOM 1382 C CA . ARG A 1 177 ? 0.220 -3.193 -5.836 1.00 91.56 177 ARG A CA 1
ATOM 1383 C C . ARG A 1 177 ? 0.642 -3.170 -7.303 1.00 91.56 177 ARG A C 1
ATOM 1385 O O . ARG A 1 177 ? 0.332 -2.201 -7.998 1.00 91.56 177 ARG A O 1
ATOM 1392 N N . LEU A 1 178 ? 1.305 -4.224 -7.783 1.00 94.62 178 LEU A N 1
ATOM 1393 C CA . LEU A 1 178 ? 1.710 -4.348 -9.188 1.00 94.62 178 LEU A CA 1
ATOM 1394 C C . LEU A 1 178 ? 0.491 -4.379 -10.117 1.00 94.62 178 LEU A C 1
ATOM 1396 O O . LEU A 1 178 ? 0.431 -3.622 -11.086 1.00 94.62 178 LEU A O 1
ATOM 1400 N N . LEU A 1 179 ? -0.511 -5.196 -9.788 1.00 96.38 179 LEU A N 1
ATOM 1401 C CA . LEU A 1 179 ? -1.756 -5.294 -10.549 1.00 96.38 179 LEU A CA 1
ATOM 1402 C C . LEU A 1 179 ? -2.580 -4.004 -10.450 1.00 96.38 179 LEU A C 1
ATOM 1404 O O . LEU A 1 179 ? -3.179 -3.571 -11.432 1.00 96.38 179 LEU A O 1
ATOM 1408 N N . GLY A 1 180 ? -2.561 -3.335 -9.296 1.00 95.00 180 GLY A N 1
ATOM 1409 C CA . GLY A 1 180 ? -3.180 -2.026 -9.110 1.00 95.00 180 GLY A CA 1
ATOM 1410 C C . GLY A 1 180 ? -2.571 -0.966 -10.027 1.00 95.00 180 GLY A C 1
ATOM 1411 O O . GLY A 1 180 ? -3.309 -0.193 -10.641 1.00 95.00 180 GLY A O 1
ATOM 1412 N N . GLU A 1 181 ? -1.244 -0.960 -10.180 1.00 95.38 181 GLU A N 1
ATOM 1413 C CA . GLU A 1 181 ? -0.557 -0.122 -11.167 1.00 95.38 181 GLU A CA 1
ATOM 1414 C C . GLU A 1 181 ? -0.898 -0.543 -12.602 1.00 95.38 181 GLU A C 1
ATOM 1416 O O . GLU A 1 181 ? -1.127 0.333 -13.435 1.00 95.38 181 GLU A O 1
ATOM 1421 N N . ALA A 1 182 ? -1.024 -1.841 -12.892 1.00 95.94 182 ALA A N 1
ATOM 1422 C CA . ALA A 1 182 ? -1.439 -2.328 -14.209 1.00 95.94 182 ALA A CA 1
ATOM 1423 C C . ALA A 1 182 ? -2.836 -1.797 -14.592 1.00 95.94 182 ALA A C 1
ATOM 1425 O O . ALA A 1 182 ? -3.013 -1.252 -15.683 1.00 95.94 182 ALA A O 1
ATOM 1426 N N . LEU A 1 183 ? -3.802 -1.822 -13.663 1.00 96.19 183 LEU A N 1
ATOM 1427 C CA . LEU A 1 183 ? -5.122 -1.199 -13.846 1.00 96.19 183 LEU A CA 1
ATOM 1428 C C . LEU A 1 183 ? -5.016 0.307 -14.129 1.00 96.19 183 LEU A C 1
ATOM 1430 O O . LEU A 1 183 ? -5.722 0.833 -14.990 1.00 96.19 183 LEU A O 1
ATOM 1434 N N . ILE A 1 184 ? -4.113 1.014 -13.440 1.00 95.00 184 ILE A N 1
ATOM 1435 C CA . ILE A 1 184 ? -3.890 2.449 -13.664 1.00 95.00 184 ILE A CA 1
ATOM 1436 C C . ILE A 1 184 ? -3.339 2.709 -15.073 1.00 95.00 184 ILE A C 1
ATOM 1438 O O . ILE A 1 184 ? -3.744 3.691 -15.700 1.00 95.00 184 ILE A O 1
ATOM 1442 N N . GLN A 1 185 ? -2.460 1.841 -15.585 1.00 93.81 185 GLN A N 1
ATOM 1443 C CA . GLN A 1 185 ? -1.926 1.946 -16.948 1.00 93.81 185 GLN A CA 1
ATOM 1444 C C . GLN A 1 185 ? -3.009 1.758 -18.014 1.00 93.81 185 GLN A C 1
ATOM 1446 O O . GLN A 1 185 ? -3.000 2.468 -19.016 1.00 93.81 185 GLN A O 1
ATOM 1451 N N . LEU A 1 186 ? -3.987 0.878 -17.782 1.00 94.06 186 LEU A N 1
ATOM 1452 C CA . LEU A 1 186 ? -5.120 0.690 -18.698 1.00 94.06 186 LEU A CA 1
ATOM 1453 C C . LEU A 1 186 ? -6.146 1.842 -18.661 1.00 94.06 186 LEU A C 1
ATOM 1455 O O . LEU A 1 186 ? -6.968 1.987 -19.573 1.00 94.06 186 LEU A O 1
ATOM 1459 N N . GLY A 1 187 ? -6.100 2.688 -17.631 1.00 92.94 187 GLY A N 1
ATOM 1460 C CA . GLY A 1 187 ? -6.839 3.946 -17.566 1.00 92.94 187 GLY A CA 1
ATOM 1461 C C . GLY A 1 187 ? -8.361 3.783 -17.503 1.00 92.94 187 GLY A C 1
ATOM 1462 O O . GLY A 1 187 ? -8.895 2.958 -16.772 1.00 92.94 187 GLY A O 1
ATOM 1463 N N . GLY A 1 188 ? -9.099 4.620 -18.240 1.00 93.06 188 GLY A N 1
ATOM 1464 C CA . GLY A 1 188 ? -10.567 4.670 -18.159 1.00 93.06 188 GLY A CA 1
ATOM 1465 C C . GLY A 1 188 ? -11.281 3.380 -18.583 1.00 93.06 188 GLY A C 1
ATOM 1466 O O . GLY A 1 188 ? -12.404 3.149 -18.144 1.00 93.06 188 GLY A O 1
ATOM 1467 N N . ARG A 1 189 ? -10.634 2.526 -19.392 1.00 91.38 189 ARG A N 1
ATOM 1468 C CA . ARG A 1 189 ? -11.221 1.271 -19.893 1.00 91.38 189 ARG A CA 1
ATOM 1469 C C . ARG A 1 189 ? -11.600 0.314 -18.770 1.00 91.38 189 ARG A C 1
ATOM 1471 O O . ARG A 1 189 ? -12.614 -0.359 -18.883 1.00 91.38 189 ARG A O 1
ATOM 1478 N N . VAL A 1 190 ? -10.801 0.241 -17.707 1.00 94.94 190 VAL A N 1
ATOM 1479 C CA . VAL A 1 190 ? -11.030 -0.744 -16.640 1.00 94.94 190 VAL A CA 1
ATOM 1480 C C . VAL A 1 190 ? -12.112 -0.315 -15.655 1.00 94.94 190 VAL A C 1
ATOM 1482 O O . VAL A 1 190 ? -12.546 -1.126 -14.847 1.00 94.94 190 VAL A O 1
ATOM 1485 N N . VAL A 1 191 ? -12.581 0.937 -15.705 1.00 96.44 191 VAL A N 1
ATOM 1486 C CA . VAL A 1 191 ? -13.541 1.466 -14.722 1.00 96.44 191 VAL A CA 1
ATOM 1487 C C . VAL A 1 191 ? -14.864 0.679 -14.703 1.00 96.44 191 VAL A C 1
ATOM 1489 O O . VAL A 1 191 ? -15.279 0.294 -13.608 1.00 96.44 191 VAL A O 1
ATOM 1492 N N . PRO A 1 192 ? -15.520 0.375 -15.847 1.00 94.94 192 PRO A N 1
ATOM 1493 C CA . PRO A 1 192 ? -16.733 -0.444 -15.850 1.00 94.94 192 PRO A CA 1
ATOM 1494 C C . PRO A 1 192 ? -16.498 -1.849 -15.289 1.00 94.94 192 PRO A C 1
ATOM 1496 O O . PRO A 1 192 ? -17.313 -2.329 -14.508 1.00 94.94 192 PRO A O 1
ATOM 1499 N N . LEU A 1 193 ? -15.358 -2.463 -15.617 1.00 94.75 193 LEU A N 1
ATOM 1500 C CA . LEU A 1 193 ? -15.029 -3.818 -15.183 1.00 94.75 193 LEU A CA 1
ATOM 1501 C C . LEU A 1 193 ? -14.707 -3.878 -13.680 1.00 94.75 193 LEU A C 1
ATOM 1503 O O . LEU A 1 193 ? -15.184 -4.770 -12.984 1.00 94.75 193 LEU A O 1
ATOM 1507 N N . ILE A 1 194 ? -13.988 -2.884 -13.140 1.00 95.06 194 ILE A N 1
ATOM 1508 C CA . ILE A 1 194 ? -13.800 -2.721 -11.687 1.00 95.06 194 ILE A CA 1
ATOM 1509 C C . ILE A 1 194 ? -15.166 -2.584 -11.007 1.00 95.06 194 ILE A C 1
ATOM 1511 O O . ILE A 1 194 ? -15.426 -3.254 -10.008 1.00 95.06 194 ILE A O 1
ATOM 1515 N N . ARG A 1 195 ? -16.058 -1.744 -11.549 1.00 93.94 195 ARG A N 1
ATOM 1516 C CA . ARG A 1 195 ? -17.408 -1.554 -11.004 1.00 93.94 195 ARG A CA 1
ATOM 1517 C C . ARG A 1 195 ? -18.195 -2.858 -10.967 1.00 93.94 195 ARG A C 1
ATOM 1519 O O . ARG A 1 195 ? -18.788 -3.172 -9.935 1.00 93.94 195 ARG A O 1
ATOM 1526 N N . GLU A 1 196 ? -18.200 -3.590 -12.070 1.00 93.31 196 GLU A N 1
ATOM 1527 C CA . GLU A 1 196 ? -18.874 -4.877 -12.197 1.00 93.31 196 GLU A CA 1
ATOM 1528 C C . GLU A 1 196 ? -18.332 -5.896 -11.188 1.00 93.31 196 GLU A C 1
ATOM 1530 O O . GLU A 1 196 ? -19.090 -6.384 -10.349 1.00 93.31 196 GLU A O 1
ATOM 1535 N N . ARG A 1 197 ? -17.017 -6.152 -11.196 1.00 91.69 197 ARG A N 1
ATOM 1536 C CA . ARG A 1 197 ? -16.379 -7.170 -10.345 1.00 91.69 197 ARG A CA 1
ATOM 1537 C C . ARG A 1 197 ? -16.507 -6.855 -8.856 1.00 91.69 197 ARG A C 1
ATOM 1539 O O . ARG A 1 197 ? -16.835 -7.741 -8.074 1.00 91.69 197 ARG A O 1
ATOM 1546 N N . VAL A 1 198 ? -16.325 -5.595 -8.455 1.00 89.81 198 VAL A N 1
ATOM 1547 C CA . VAL A 1 198 ? -16.508 -5.172 -7.054 1.00 89.81 198 VAL A CA 1
ATOM 1548 C C . VAL A 1 198 ? -17.964 -5.304 -6.620 1.00 89.81 198 VAL A C 1
ATOM 1550 O O . VAL A 1 198 ? -18.218 -5.657 -5.475 1.00 89.81 198 VAL A O 1
ATOM 1553 N N . THR A 1 199 ? -18.926 -5.043 -7.507 1.00 87.88 199 THR A N 1
ATOM 1554 C CA . THR A 1 199 ? -20.351 -5.215 -7.181 1.00 87.88 199 THR A CA 1
ATOM 1555 C C . THR A 1 199 ? -20.713 -6.697 -7.059 1.00 87.88 199 THR A C 1
ATOM 1557 O O . THR A 1 199 ? -21.437 -7.071 -6.141 1.00 87.88 199 THR A O 1
ATOM 1560 N N . ALA A 1 200 ? -20.191 -7.542 -7.952 1.00 88.81 200 ALA A N 1
ATOM 1561 C CA . ALA A 1 200 ? -20.451 -8.980 -7.957 1.00 88.81 200 ALA A CA 1
ATOM 1562 C C . ALA A 1 200 ? -19.745 -9.723 -6.811 1.00 88.81 200 ALA A C 1
ATOM 1564 O O . ALA A 1 200 ? -20.268 -10.702 -6.285 1.00 88.81 200 ALA A O 1
ATOM 1565 N N . SER A 1 201 ? -18.543 -9.295 -6.424 1.00 85.44 201 SER A N 1
ATOM 1566 C CA . SER A 1 201 ? -17.738 -9.947 -5.384 1.00 85.44 201 SER A CA 1
ATOM 1567 C C . SER A 1 201 ? -16.928 -8.925 -4.574 1.00 85.44 201 SER A C 1
ATOM 1569 O O . SER A 1 201 ? -15.703 -8.846 -4.712 1.00 85.44 201 SER A O 1
ATOM 1571 N N . PRO A 1 202 ? -17.587 -8.155 -3.681 1.00 82.50 202 PRO A N 1
ATOM 1572 C CA . PRO A 1 202 ? -16.950 -7.080 -2.919 1.00 82.50 202 PRO A CA 1
ATOM 1573 C C . PRO A 1 202 ? -15.688 -7.509 -2.179 1.00 82.50 202 PRO A C 1
ATOM 1575 O O . PRO A 1 202 ? -14.647 -6.875 -2.308 1.00 82.50 202 PRO A O 1
ATOM 1578 N N . ILE A 1 203 ? -15.759 -8.629 -1.458 1.00 79.44 203 ILE A N 1
ATOM 1579 C CA . ILE A 1 203 ? -14.670 -9.1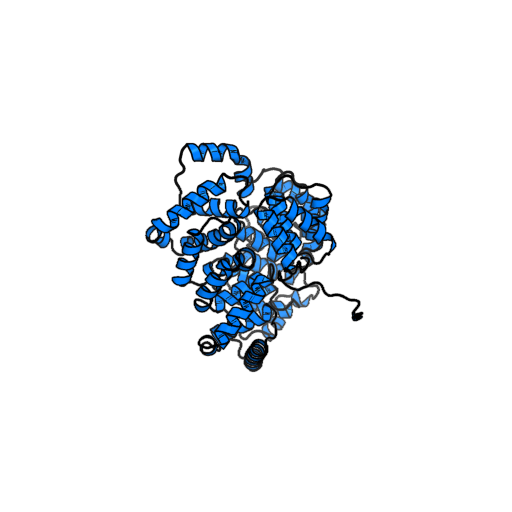45 -0.617 1.00 79.44 203 ILE A CA 1
ATOM 1580 C C . ILE A 1 203 ? -13.436 -9.505 -1.448 1.00 79.44 203 ILE A C 1
ATOM 1582 O O . ILE A 1 203 ? -12.314 -9.391 -0.974 1.00 79.44 203 ILE A O 1
ATOM 1586 N N . GLN A 1 204 ? -13.622 -9.930 -2.695 1.00 82.38 204 GLN A N 1
ATOM 1587 C CA . GLN A 1 204 ? -12.516 -10.357 -3.540 1.00 82.38 204 GLN A CA 1
ATOM 1588 C C . GLN A 1 204 ? -11.785 -9.165 -4.169 1.00 82.38 204 GLN A C 1
ATOM 1590 O O . GLN A 1 204 ? -10.558 -9.185 -4.269 1.00 82.38 204 GLN A O 1
ATOM 1595 N N . TYR A 1 205 ? -12.530 -8.124 -4.556 1.00 87.06 205 TYR A N 1
ATOM 1596 C CA . TYR A 1 205 ? -12.035 -7.050 -5.422 1.00 87.06 205 TYR A CA 1
ATOM 1597 C C . TYR A 1 205 ? -11.996 -5.656 -4.779 1.00 87.06 205 TYR A C 1
ATOM 1599 O O . TYR A 1 205 ? -11.598 -4.706 -5.448 1.00 87.06 205 TYR A O 1
ATOM 1607 N N . PHE A 1 206 ? -12.380 -5.479 -3.509 1.00 83.69 206 PHE A N 1
ATOM 1608 C CA . PHE A 1 206 ? -12.463 -4.146 -2.882 1.00 83.69 206 PHE A CA 1
ATOM 1609 C C . PHE A 1 206 ? -11.147 -3.343 -2.940 1.00 83.69 206 PHE A C 1
ATOM 1611 O O . PHE A 1 206 ? -11.186 -2.128 -3.105 1.00 83.69 206 PHE A O 1
ATOM 1618 N N . ASN A 1 207 ? -9.980 -3.993 -2.890 1.00 87.56 207 ASN A N 1
ATOM 1619 C CA . ASN A 1 207 ? -8.685 -3.315 -3.032 1.00 87.56 207 ASN A CA 1
ATOM 1620 C C . ASN A 1 207 ? -8.474 -2.706 -4.441 1.00 87.56 207 ASN A C 1
ATOM 1622 O O . ASN A 1 207 ? -7.810 -1.677 -4.569 1.00 87.56 207 ASN A O 1
ATOM 1626 N N . ALA A 1 208 ? -9.109 -3.242 -5.495 1.00 91.38 208 ALA A N 1
ATOM 1627 C CA . ALA A 1 208 ? -9.019 -2.688 -6.853 1.00 91.38 208 ALA A CA 1
ATOM 1628 C C . ALA A 1 208 ? -9.648 -1.284 -6.966 1.00 91.38 208 ALA A C 1
ATOM 1630 O O . ALA A 1 208 ? -9.321 -0.516 -7.875 1.00 91.38 208 ALA A O 1
ATOM 1631 N N . ILE A 1 209 ? -10.515 -0.910 -6.014 1.00 92.19 209 ILE A N 1
ATOM 1632 C CA . ILE A 1 209 ? -11.082 0.440 -5.899 1.00 92.19 209 ILE A CA 1
ATOM 1633 C C . ILE A 1 209 ? -9.969 1.484 -5.721 1.00 92.19 209 ILE A C 1
ATOM 1635 O O . ILE A 1 209 ? -10.106 2.612 -6.201 1.00 92.19 209 ILE A O 1
ATOM 1639 N N . GLU A 1 210 ? -8.837 1.132 -5.100 1.00 91.38 210 GLU A N 1
ATOM 1640 C CA . GLU A 1 210 ? -7.726 2.065 -4.895 1.00 91.38 210 GLU A CA 1
ATOM 1641 C C . GLU A 1 210 ? -7.159 2.618 -6.212 1.00 91.38 210 GLU A C 1
ATOM 1643 O O . GLU A 1 210 ? -6.787 3.796 -6.286 1.00 91.38 210 GLU A O 1
ATOM 1648 N N . SER A 1 211 ? -7.170 1.819 -7.285 1.00 93.81 211 SER A N 1
ATOM 1649 C CA . SER A 1 211 ? -6.720 2.241 -8.617 1.00 93.81 211 SER A CA 1
ATOM 1650 C C . SER A 1 211 ? -7.563 3.390 -9.184 1.00 93.81 211 SER A C 1
ATOM 1652 O O . SER A 1 211 ? -7.032 4.257 -9.888 1.00 93.81 211 SER A O 1
ATOM 1654 N N . LEU A 1 212 ? -8.846 3.491 -8.813 1.00 95.12 212 LEU A N 1
ATOM 1655 C CA . LEU A 1 212 ? -9.735 4.588 -9.226 1.00 95.12 212 LEU A CA 1
ATOM 1656 C C . LEU A 1 212 ? -9.261 5.954 -8.700 1.00 95.12 212 LEU A C 1
ATOM 1658 O O . LEU A 1 212 ? -9.497 6.994 -9.324 1.00 95.12 212 LEU A O 1
ATOM 1662 N N . ALA A 1 213 ? -8.500 5.988 -7.600 1.00 92.38 213 ALA A N 1
ATOM 1663 C CA . ALA A 1 213 ? -7.859 7.216 -7.134 1.00 92.38 213 ALA A CA 1
ATOM 1664 C C . ALA A 1 213 ? -6.859 7.770 -8.164 1.00 92.38 213 ALA A C 1
ATOM 1666 O O . ALA A 1 213 ? -6.603 8.971 -8.217 1.00 92.38 213 ALA A O 1
ATOM 1667 N N . HIS A 1 214 ? -6.269 6.918 -8.993 1.00 92.25 214 HIS A N 1
ATOM 1668 C CA . HIS A 1 214 ? -5.182 7.293 -9.893 1.00 92.25 214 HIS A CA 1
ATOM 1669 C C . HIS A 1 214 ? -5.612 7.325 -11.369 1.00 92.25 214 HIS A C 1
ATOM 1671 O O . HIS A 1 214 ? -4.958 7.999 -12.170 1.00 92.25 214 HIS A O 1
ATOM 1677 N N . ILE A 1 215 ? -6.755 6.722 -11.710 1.00 93.81 215 ILE A N 1
ATOM 1678 C CA . ILE A 1 215 ? -7.414 6.844 -13.017 1.00 93.81 215 ILE A CA 1
ATOM 1679 C C . ILE A 1 215 ? -8.214 8.154 -13.056 1.00 93.81 215 ILE A C 1
ATOM 1681 O O . ILE A 1 215 ? -9.360 8.223 -12.621 1.00 93.81 215 ILE A O 1
ATOM 1685 N N . ASN A 1 216 ? -7.602 9.224 -13.565 1.00 87.25 216 ASN A N 1
ATOM 1686 C CA . ASN A 1 216 ? -8.168 10.578 -13.547 1.00 87.25 216 ASN A CA 1
ATOM 1687 C C . ASN A 1 216 ? -9.225 10.809 -14.651 1.00 87.25 216 ASN A C 1
ATOM 1689 O O . ASN A 1 216 ? -9.008 11.600 -15.570 1.00 87.25 216 ASN A O 1
ATOM 1693 N N . THR A 1 217 ? -10.359 10.111 -14.571 1.00 93.50 217 THR A N 1
ATOM 1694 C CA . THR A 1 217 ? -11.508 10.266 -15.482 1.00 93.50 217 THR A CA 1
ATOM 1695 C C . THR A 1 217 ? -12.791 10.585 -14.702 1.00 93.50 217 THR A C 1
ATOM 1697 O O . THR A 1 217 ? -12.892 10.181 -13.542 1.00 93.50 217 THR A O 1
ATOM 1700 N N . PRO A 1 218 ? -13.785 11.273 -15.304 1.00 94.25 218 PRO A N 1
ATOM 1701 C CA . PRO A 1 218 ? -15.089 11.486 -14.666 1.00 94.25 218 PRO A CA 1
ATOM 1702 C C . PRO A 1 218 ? -15.756 10.175 -14.232 1.00 94.25 218 PRO A C 1
ATOM 1704 O O . PRO A 1 218 ? -16.186 10.063 -13.091 1.00 94.25 218 PRO A O 1
ATOM 1707 N N . ALA A 1 219 ? -15.708 9.144 -15.084 1.00 95.81 219 ALA A N 1
ATOM 1708 C CA . ALA A 1 219 ? -16.261 7.822 -14.788 1.00 95.81 219 ALA A CA 1
ATOM 1709 C C . ALA A 1 219 ? -15.662 7.189 -13.519 1.00 95.81 219 ALA A C 1
ATOM 1711 O O . ALA A 1 219 ? -16.364 6.518 -12.764 1.00 95.81 219 ALA A O 1
ATOM 1712 N N . SER A 1 220 ? -14.368 7.408 -13.264 1.00 96.31 220 SER A N 1
ATOM 1713 C CA . SER A 1 220 ? -13.703 6.926 -12.050 1.00 96.31 220 SER A CA 1
ATOM 1714 C C . SER A 1 220 ? -14.259 7.602 -10.791 1.00 96.31 220 SER A C 1
ATOM 1716 O O . SER A 1 220 ? -14.593 6.930 -9.815 1.00 96.31 220 SER A O 1
ATOM 1718 N N . TRP A 1 221 ? -14.429 8.928 -10.832 1.00 95.75 221 TRP A N 1
ATOM 1719 C CA . TRP A 1 221 ? -15.031 9.696 -9.737 1.00 95.75 221 TRP A CA 1
ATOM 1720 C C . TRP A 1 221 ? -16.496 9.312 -9.497 1.00 95.75 221 TRP A C 1
ATOM 1722 O O . TRP A 1 221 ? -16.883 9.031 -8.364 1.00 95.75 221 TRP A O 1
ATOM 1732 N N . GLU A 1 222 ? -17.291 9.219 -10.561 1.00 94.81 222 GLU A N 1
ATOM 1733 C CA . GLU A 1 222 ? -18.692 8.790 -10.497 1.00 94.81 222 GLU A CA 1
ATOM 1734 C C . GLU A 1 222 ? -18.829 7.378 -9.918 1.00 94.81 222 GLU A C 1
ATOM 1736 O O . GLU A 1 222 ? -19.718 7.123 -9.107 1.00 94.81 222 GLU A O 1
ATOM 1741 N N . THR A 1 223 ? -17.917 6.468 -10.271 1.00 94.94 223 THR A N 1
ATOM 1742 C CA . THR A 1 223 ? -17.886 5.106 -9.719 1.00 94.94 223 THR A CA 1
ATOM 1743 C C . THR A 1 223 ? -17.570 5.113 -8.223 1.00 94.94 223 THR A C 1
ATOM 1745 O O . THR A 1 223 ? -18.252 4.433 -7.458 1.00 94.94 223 THR A O 1
ATOM 1748 N N . LEU A 1 224 ? -16.599 5.920 -7.777 1.00 94.06 224 LEU A N 1
ATOM 1749 C CA . LEU A 1 224 ? -16.291 6.083 -6.350 1.00 94.06 224 LEU A CA 1
ATOM 1750 C C . LEU A 1 224 ? -17.487 6.636 -5.562 1.00 94.06 224 LEU A C 1
ATOM 1752 O O . LEU A 1 224 ? -17.814 6.109 -4.498 1.00 94.06 224 LEU A O 1
ATOM 1756 N N . LEU A 1 225 ? -18.173 7.654 -6.091 1.00 92.31 225 LEU A N 1
ATOM 1757 C CA . LEU A 1 225 ? -19.396 8.182 -5.480 1.00 92.31 225 LEU A CA 1
ATOM 1758 C C . LEU A 1 225 ? -20.533 7.156 -5.489 1.00 92.31 225 LEU A C 1
ATOM 1760 O O . LEU A 1 225 ? -21.276 7.066 -4.513 1.00 92.31 225 LEU A O 1
ATOM 1764 N N . GLY A 1 226 ? -20.662 6.366 -6.554 1.00 91.44 226 GLY A N 1
ATOM 1765 C CA . GLY A 1 226 ? -21.616 5.263 -6.627 1.00 91.44 226 GLY A CA 1
ATOM 1766 C C . GLY A 1 226 ? -21.368 4.229 -5.530 1.00 91.44 226 GLY A C 1
ATOM 1767 O O . GLY A 1 226 ? -22.305 3.819 -4.847 1.00 91.44 226 GLY A O 1
ATOM 1768 N N . PHE A 1 227 ? -20.104 3.873 -5.288 1.00 90.12 227 PHE A N 1
ATOM 1769 C CA . PHE A 1 227 ? -19.746 2.977 -4.194 1.00 90.12 227 PHE A CA 1
ATOM 1770 C C . PHE A 1 227 ? -19.994 3.579 -2.809 1.00 90.12 227 PHE A C 1
ATOM 1772 O O . PHE A 1 227 ? -20.463 2.864 -1.931 1.00 90.12 227 PHE A O 1
ATOM 1779 N N . ALA A 1 228 ? -19.722 4.869 -2.609 1.00 87.56 228 ALA A N 1
ATOM 1780 C CA . ALA A 1 228 ? -20.005 5.555 -1.345 1.00 87.56 228 ALA A CA 1
ATOM 1781 C C . ALA A 1 228 ? -21.510 5.672 -1.044 1.00 87.56 228 ALA A C 1
ATOM 1783 O O . ALA A 1 228 ? -21.926 5.696 0.117 1.00 87.56 228 ALA A O 1
ATOM 1784 N N . ASN A 1 229 ? -22.340 5.735 -2.085 1.00 84.94 229 ASN A N 1
ATOM 1785 C CA . ASN A 1 229 ? -23.784 5.895 -1.947 1.00 84.94 229 ASN A CA 1
ATOM 1786 C C . ASN A 1 229 ? -24.575 4.582 -1.929 1.00 84.94 229 ASN A C 1
ATOM 1788 O O . ASN A 1 229 ? -25.768 4.622 -1.639 1.00 84.94 229 ASN A O 1
ATOM 1792 N N . SER A 1 230 ? -23.943 3.434 -2.187 1.00 83.31 230 SER A N 1
ATOM 1793 C CA . SER A 1 230 ? -24.591 2.130 -2.012 1.00 83.31 230 SER A CA 1
ATOM 1794 C C . SER A 1 230 ? -24.776 1.767 -0.531 1.00 83.31 230 SER A C 1
ATOM 1796 O O . SER A 1 230 ? -24.292 2.480 0.356 1.00 83.31 230 SER A O 1
ATOM 1798 N N . ASP A 1 231 ? -25.435 0.633 -0.276 1.00 72.19 231 ASP A N 1
ATOM 1799 C CA . ASP A 1 231 ? -25.569 0.067 1.068 1.00 72.19 231 ASP A CA 1
ATOM 1800 C C . ASP A 1 231 ? -24.208 -0.068 1.759 1.00 72.19 231 ASP A C 1
ATOM 1802 O O . ASP A 1 231 ? -23.186 -0.369 1.129 1.00 72.19 231 ASP A O 1
ATOM 1806 N N . TYR A 1 232 ? -24.213 0.227 3.059 1.00 63.09 232 TYR A N 1
ATOM 1807 C CA . TYR A 1 232 ? -23.016 0.308 3.883 1.00 63.09 232 TYR A CA 1
ATOM 1808 C C . TYR A 1 232 ? -22.414 -1.085 4.099 1.00 63.09 232 TYR A C 1
ATOM 1810 O O . TYR A 1 232 ? -23.028 -1.948 4.721 1.00 63.09 232 TYR A O 1
ATOM 1818 N N . ASP A 1 233 ? -21.186 -1.271 3.624 1.00 68.75 233 ASP A N 1
ATOM 1819 C CA . ASP A 1 233 ? -20.331 -2.420 3.914 1.00 68.75 233 ASP A CA 1
ATOM 1820 C C . ASP A 1 233 ? -19.003 -1.868 4.444 1.00 68.75 233 ASP A C 1
ATOM 1822 O O . ASP A 1 233 ? -18.280 -1.181 3.717 1.00 68.75 233 ASP A O 1
ATOM 1826 N N . SER A 1 234 ? -18.687 -2.143 5.713 1.00 64.19 234 SER A N 1
ATOM 1827 C CA . SER A 1 234 ? -17.498 -1.626 6.408 1.00 64.19 234 SER A CA 1
ATOM 1828 C C . SER A 1 234 ? -16.189 -1.936 5.668 1.00 64.19 234 SER A C 1
ATOM 1830 O O . SER A 1 234 ? -15.248 -1.137 5.715 1.00 64.19 234 SER A O 1
ATOM 1832 N N . ILE A 1 235 ? -16.128 -3.045 4.922 1.00 67.69 235 ILE A N 1
ATOM 1833 C CA . ILE A 1 235 ? -14.952 -3.447 4.133 1.00 67.69 235 ILE A CA 1
ATOM 1834 C C . ILE A 1 235 ? -14.805 -2.571 2.896 1.00 67.69 235 ILE A C 1
ATOM 1836 O O . ILE A 1 235 ? -13.701 -2.139 2.557 1.00 67.69 235 ILE A O 1
ATOM 1840 N N . ARG A 1 236 ? -15.916 -2.255 2.229 1.00 69.19 236 ARG A N 1
ATOM 1841 C CA . ARG A 1 236 ? -15.907 -1.312 1.106 1.00 69.19 236 ARG A CA 1
ATOM 1842 C C . ARG A 1 236 ? -15.599 0.095 1.604 1.00 69.19 236 ARG A C 1
ATOM 1844 O O . ARG A 1 236 ? -14.766 0.776 1.012 1.00 69.19 236 ARG A O 1
ATOM 1851 N N . THR A 1 237 ? -16.173 0.505 2.735 1.00 71.31 237 THR A N 1
ATOM 1852 C CA . THR A 1 237 ? -15.903 1.813 3.349 1.00 71.31 237 THR A CA 1
ATOM 1853 C C . THR A 1 237 ? -14.410 2.011 3.625 1.00 71.31 237 THR A C 1
ATOM 1855 O O . THR A 1 237 ? -13.861 3.057 3.271 1.00 71.31 237 THR A O 1
ATOM 1858 N N . GLN A 1 238 ? -13.708 0.987 4.137 1.00 74.12 238 GLN A N 1
ATOM 1859 C CA . GLN A 1 238 ? -12.268 1.086 4.425 1.00 74.12 238 GLN A CA 1
ATOM 1860 C C . GLN A 1 238 ? -11.414 1.445 3.193 1.00 74.12 238 GLN A C 1
ATOM 1862 O O . GLN A 1 238 ? -10.351 2.051 3.346 1.00 74.12 238 GLN A O 1
ATOM 1867 N N . THR A 1 239 ? -11.857 1.058 1.992 1.00 80.25 239 THR A N 1
ATOM 1868 C CA . THR A 1 239 ? -11.088 1.189 0.743 1.00 80.25 239 THR A CA 1
ATOM 1869 C C . THR A 1 239 ? -11.616 2.248 -0.208 1.00 80.25 239 THR A C 1
ATOM 1871 O O . THR A 1 239 ? -10.851 2.703 -1.049 1.00 80.25 239 THR A O 1
ATOM 1874 N N . ILE A 1 240 ? -12.862 2.713 -0.071 1.00 89.19 240 ILE A N 1
ATOM 1875 C CA . ILE A 1 240 ? -13.413 3.792 -0.916 1.00 89.19 240 ILE A CA 1
ATOM 1876 C C . ILE A 1 240 ? -13.043 5.187 -0.389 1.00 89.19 240 ILE A C 1
ATOM 1878 O O . ILE A 1 240 ? -12.871 6.125 -1.172 1.00 89.19 240 ILE A O 1
ATOM 1882 N N . VAL A 1 241 ? -12.897 5.343 0.934 1.00 91.12 241 VAL A N 1
ATOM 1883 C CA . VAL A 1 241 ? -12.701 6.659 1.567 1.00 91.12 241 VAL A CA 1
ATOM 1884 C C . VAL A 1 241 ? -11.334 7.244 1.220 1.00 91.12 241 VAL A C 1
ATOM 1886 O O . VAL A 1 241 ? -11.232 8.435 0.919 1.00 91.12 241 VAL A O 1
ATOM 1889 N N . GLN A 1 242 ? -10.286 6.416 1.196 1.00 90.25 242 GLN A N 1
ATOM 1890 C CA . GLN A 1 242 ? -8.928 6.846 0.852 1.00 90.25 242 GLN A CA 1
ATOM 1891 C C . GLN A 1 242 ? -8.824 7.371 -0.600 1.00 90.25 242 GLN A C 1
ATOM 1893 O O . GLN A 1 242 ? -8.321 8.486 -0.790 1.00 90.25 242 GLN A O 1
ATOM 1898 N N . PRO A 1 243 ? -9.362 6.675 -1.622 1.00 92.75 243 PRO A N 1
ATOM 1899 C CA . PRO A 1 243 ? -9.493 7.197 -2.979 1.00 92.75 243 PRO A CA 1
ATOM 1900 C C . PRO A 1 243 ? -10.269 8.506 -3.067 1.00 92.75 243 PRO A C 1
ATOM 1902 O O . PRO A 1 243 ? -9.801 9.444 -3.718 1.00 92.75 243 PRO A O 1
ATOM 1905 N N . ILE A 1 244 ? -11.417 8.606 -2.389 1.00 94.25 244 ILE A N 1
ATOM 1906 C CA . ILE A 1 244 ? -12.225 9.833 -2.373 1.00 94.25 244 ILE A CA 1
ATOM 1907 C C . ILE A 1 244 ? -11.427 10.990 -1.766 1.00 94.25 244 ILE A C 1
ATOM 1909 O O . ILE A 1 244 ? -11.334 12.052 -2.380 1.00 94.25 244 ILE A O 1
ATOM 1913 N N . ARG A 1 245 ? -10.758 10.781 -0.623 1.00 93.06 245 ARG A N 1
ATOM 1914 C CA . ARG A 1 245 ? -9.838 11.761 -0.016 1.00 93.06 245 ARG A CA 1
ATOM 1915 C C . ARG A 1 245 ? -8.789 12.240 -1.017 1.00 93.06 245 ARG A C 1
ATOM 1917 O O . ARG A 1 245 ? -8.637 13.445 -1.200 1.00 93.06 245 ARG A O 1
ATOM 1924 N N . LYS A 1 246 ? -8.106 11.322 -1.711 1.00 91.62 246 LYS A N 1
ATOM 1925 C CA . LYS A 1 246 ? -7.096 11.665 -2.731 1.00 91.62 246 LYS A CA 1
ATOM 1926 C C . LYS A 1 246 ? -7.677 12.500 -3.875 1.00 91.62 246 LYS A C 1
ATOM 1928 O O . LYS A 1 246 ? -6.998 13.391 -4.391 1.00 91.62 246 LYS A O 1
ATOM 1933 N N . TRP A 1 247 ? -8.904 12.222 -4.310 1.00 93.50 247 TRP A N 1
ATOM 1934 C CA . TRP A 1 247 ? -9.614 13.045 -5.294 1.00 93.50 247 TRP A CA 1
ATOM 1935 C C . TRP A 1 247 ? -9.897 14.444 -4.759 1.00 93.50 247 TRP A C 1
ATOM 1937 O O . TRP A 1 247 ? -9.454 15.413 -5.369 1.00 93.50 247 TRP A O 1
ATOM 1947 N N . LEU A 1 248 ? -10.521 14.548 -3.590 1.00 94.25 248 LEU A N 1
ATOM 1948 C CA . LEU A 1 248 ? -10.883 15.821 -2.969 1.00 94.25 248 LEU A CA 1
ATOM 1949 C C . LEU A 1 248 ? -9.665 16.695 -2.622 1.00 94.25 248 LEU A C 1
ATOM 1951 O O . LEU A 1 248 ? -9.736 17.915 -2.723 1.00 94.25 248 LEU A O 1
ATOM 1955 N N . THR A 1 249 ? -8.525 16.104 -2.252 1.00 92.25 249 THR A N 1
ATOM 1956 C CA . THR A 1 249 ? -7.278 16.854 -2.026 1.00 92.25 249 THR A CA 1
ATOM 1957 C C . THR A 1 249 ? -6.705 17.434 -3.321 1.00 92.25 249 THR A C 1
ATOM 1959 O O . THR A 1 249 ? -6.211 18.559 -3.316 1.00 92.25 249 THR A O 1
ATOM 1962 N N . ARG A 1 250 ? -6.759 16.691 -4.435 1.00 91.00 250 ARG A N 1
ATOM 1963 C CA . ARG A 1 250 ? -6.255 17.162 -5.742 1.00 91.00 250 ARG A CA 1
ATOM 1964 C C . ARG A 1 250 ? -7.231 18.091 -6.457 1.00 91.00 250 ARG A C 1
ATOM 1966 O O . ARG A 1 250 ? -6.795 18.890 -7.279 1.00 91.00 250 ARG A O 1
ATOM 1973 N N . ARG A 1 251 ? -8.524 17.940 -6.172 1.00 92.56 251 ARG A N 1
ATOM 1974 C CA . ARG A 1 251 ? -9.640 18.669 -6.776 1.00 92.56 251 ARG A CA 1
ATOM 1975 C C . ARG A 1 251 ? -10.612 19.165 -5.701 1.00 92.56 251 ARG A C 1
ATOM 1977 O O . ARG A 1 251 ? -11.698 18.597 -5.547 1.00 92.56 251 ARG A O 1
ATOM 1984 N N . PRO A 1 252 ? -10.232 20.193 -4.920 1.00 94.19 252 PRO A N 1
ATOM 1985 C CA . PRO A 1 252 ? -11.079 20.724 -3.853 1.00 94.19 252 PRO A CA 1
ATOM 1986 C C . PRO A 1 252 ? -12.446 21.220 -4.342 1.00 94.19 252 PRO A C 1
ATOM 1988 O O . PRO A 1 252 ? -13.410 21.208 -3.580 1.00 94.19 252 PRO A O 1
ATOM 1991 N N . GLU A 1 253 ? -12.559 21.611 -5.614 1.00 94.88 253 GLU A N 1
ATOM 1992 C CA . GLU A 1 253 ? -13.807 22.040 -6.250 1.00 94.88 253 GLU A CA 1
ATOM 1993 C C . GLU A 1 253 ? -14.912 20.970 -6.214 1.00 94.88 253 GLU A C 1
ATOM 1995 O O . GLU A 1 253 ? -16.095 21.310 -6.142 1.00 94.88 253 GLU A O 1
ATOM 2000 N N . LEU A 1 254 ? -14.549 19.681 -6.178 1.00 94.06 254 LEU A N 1
ATOM 2001 C CA . LEU A 1 254 ? -15.511 18.575 -6.100 1.00 94.06 254 LEU A CA 1
ATOM 2002 C C . LEU A 1 254 ? -16.299 18.573 -4.786 1.00 94.06 254 LEU A C 1
ATOM 2004 O O . LEU A 1 254 ? -17.442 18.127 -4.763 1.00 94.06 254 LEU A O 1
ATOM 2008 N N . MET A 1 255 ? -15.743 19.130 -3.703 1.00 93.62 255 MET A N 1
ATOM 2009 C CA . MET A 1 255 ? -16.476 19.256 -2.436 1.00 93.62 255 MET A CA 1
ATOM 2010 C C . MET A 1 255 ? -17.726 20.131 -2.576 1.00 93.62 255 MET A C 1
ATOM 2012 O O . MET A 1 255 ? -18.724 19.883 -1.906 1.00 93.62 255 MET A O 1
ATOM 2016 N N . LEU A 1 256 ? -17.669 21.156 -3.434 1.00 91.12 256 LEU A N 1
ATOM 2017 C CA . LEU A 1 256 ? -18.790 22.061 -3.690 1.00 91.12 256 LEU A CA 1
ATOM 2018 C C . LEU A 1 256 ? -19.735 21.478 -4.743 1.00 91.12 256 LEU A C 1
ATOM 2020 O O . LEU A 1 256 ? -20.952 21.468 -4.541 1.00 91.12 256 LEU A O 1
ATOM 2024 N N . ASN A 1 257 ? -19.176 20.962 -5.839 1.00 92.62 257 ASN A N 1
ATOM 2025 C CA . ASN A 1 257 ? -19.954 20.443 -6.964 1.00 92.62 257 ASN A CA 1
ATOM 2026 C C . ASN A 1 257 ? -20.792 19.219 -6.565 1.00 92.62 257 ASN A C 1
ATOM 2028 O O . ASN A 1 257 ? -21.963 19.137 -6.927 1.00 92.62 257 ASN A O 1
ATOM 2032 N N . ASP A 1 258 ? -20.228 18.329 -5.745 1.00 91.88 258 ASP A N 1
ATOM 2033 C CA . ASP A 1 258 ? -20.838 17.051 -5.366 1.00 91.88 258 ASP A CA 1
ATOM 2034 C C . ASP A 1 258 ? -21.277 17.006 -3.892 1.00 91.88 258 ASP A C 1
ATOM 2036 O O . ASP A 1 258 ? -21.441 15.931 -3.314 1.00 91.88 258 ASP A O 1
ATOM 2040 N N . HIS A 1 259 ? -21.502 18.167 -3.261 1.00 89.19 259 HIS A N 1
ATOM 2041 C CA . HIS A 1 259 ? -21.833 18.270 -1.830 1.00 89.19 259 HIS A CA 1
ATOM 2042 C C . HIS A 1 259 ? -23.012 17.376 -1.400 1.00 89.19 259 HIS A C 1
ATOM 2044 O O . HIS A 1 259 ? -22.993 16.824 -0.302 1.00 89.19 259 HIS A O 1
ATOM 2050 N N . ARG A 1 260 ? -24.027 17.189 -2.260 1.00 88.06 260 ARG A N 1
ATOM 2051 C CA . ARG A 1 260 ? -25.169 16.298 -1.977 1.00 88.06 260 ARG A CA 1
ATOM 2052 C C . ARG A 1 260 ? -24.748 14.832 -1.922 1.00 88.06 260 ARG A C 1
ATOM 2054 O O . ARG A 1 260 ? -25.120 14.134 -0.987 1.00 88.06 260 ARG A O 1
ATOM 2061 N N . SER A 1 261 ? -23.948 14.393 -2.891 1.00 86.56 261 SER A N 1
ATOM 2062 C CA . SER A 1 261 ? -23.413 13.030 -2.960 1.00 86.56 261 SER A CA 1
ATOM 2063 C C . SER A 1 261 ? -22.440 12.741 -1.813 1.00 86.56 261 SER A C 1
ATOM 2065 O O . SER A 1 261 ? -22.343 11.605 -1.360 1.00 86.56 261 SER A O 1
ATOM 2067 N N . LEU A 1 262 ? -21.738 13.765 -1.316 1.00 90.81 262 LEU A N 1
ATOM 2068 C CA . LEU A 1 262 ? -20.821 13.660 -0.178 1.00 90.81 262 LEU A CA 1
ATOM 2069 C C . LEU A 1 262 ? -21.527 13.718 1.186 1.00 90.81 262 LEU A C 1
ATOM 2071 O O . LEU A 1 262 ? -20.950 13.267 2.173 1.00 90.81 262 LEU A O 1
ATOM 2075 N N . ALA A 1 263 ? -22.759 14.233 1.264 1.00 90.38 263 ALA A N 1
ATOM 2076 C CA . ALA A 1 263 ? -23.481 14.391 2.529 1.00 90.38 263 ALA A CA 1
ATOM 2077 C C . ALA A 1 263 ? -23.758 13.048 3.227 1.00 90.38 263 ALA A C 1
ATOM 2079 O O . ALA A 1 263 ? -23.578 12.940 4.440 1.00 90.38 263 ALA A O 1
ATOM 2080 N N . LYS A 1 264 ? -24.138 12.009 2.467 1.00 87.50 264 LYS A N 1
ATOM 2081 C CA . LYS A 1 264 ? -24.299 10.649 3.009 1.00 87.50 264 LYS A CA 1
ATOM 2082 C C . LYS A 1 264 ? -22.967 10.111 3.528 1.00 87.50 264 LYS A C 1
ATOM 2084 O O . LYS A 1 264 ? -22.889 9.711 4.680 1.00 87.50 264 LYS A O 1
ATOM 2089 N N . LEU A 1 265 ? -21.909 10.188 2.718 1.00 89.38 265 LEU A N 1
ATOM 2090 C CA . LEU A 1 265 ? -20.575 9.732 3.114 1.00 89.38 265 LEU A CA 1
ATOM 2091 C C . LEU A 1 265 ? -20.069 10.449 4.377 1.00 89.38 265 LEU A C 1
ATOM 2093 O O . LEU A 1 265 ? -19.451 9.832 5.237 1.00 89.38 265 LEU A O 1
ATOM 2097 N N . GLN A 1 266 ? -20.354 11.744 4.517 1.00 91.31 266 GLN A N 1
ATOM 2098 C CA . GLN A 1 266 ? -20.033 12.512 5.717 1.00 91.31 266 GLN A CA 1
ATOM 2099 C C . GLN A 1 266 ? -20.809 12.015 6.947 1.00 91.31 266 GLN A C 1
ATOM 2101 O O . GLN A 1 266 ? -20.229 11.910 8.029 1.00 91.31 266 GLN A O 1
ATOM 2106 N N . ALA A 1 267 ? -22.100 11.710 6.800 1.00 89.44 267 ALA A N 1
ATOM 2107 C CA . ALA A 1 267 ? -22.919 11.152 7.874 1.00 89.44 267 ALA A CA 1
ATOM 2108 C C . ALA A 1 267 ? -22.442 9.747 8.285 1.00 89.44 267 ALA A C 1
ATOM 2110 O O . ALA A 1 267 ? -22.266 9.492 9.478 1.00 89.44 267 ALA A O 1
ATOM 2111 N N . ASP A 1 268 ? -22.152 8.887 7.307 1.00 89.00 268 ASP A N 1
ATOM 2112 C CA . ASP A 1 268 ? -21.623 7.535 7.514 1.00 89.00 268 ASP A CA 1
ATOM 2113 C C . ASP A 1 268 ? -20.253 7.593 8.215 1.00 89.00 268 ASP A C 1
ATOM 2115 O O . ASP A 1 268 ? -20.017 6.886 9.195 1.00 89.00 268 ASP A O 1
ATOM 2119 N N . ALA A 1 269 ? -19.373 8.510 7.798 1.00 91.06 269 ALA A N 1
ATOM 2120 C CA . ALA A 1 269 ? -18.077 8.728 8.437 1.00 91.06 269 ALA A CA 1
ATOM 2121 C C . ALA A 1 269 ? -18.212 9.203 9.895 1.00 91.06 269 ALA A C 1
ATOM 2123 O O . ALA A 1 269 ? -17.471 8.738 10.760 1.00 91.06 269 ALA A O 1
ATOM 2124 N N . LEU A 1 270 ? -19.162 10.099 10.197 1.00 90.69 270 LEU A N 1
ATOM 2125 C CA . LEU A 1 270 ? -19.440 10.530 11.575 1.00 90.69 270 LEU A CA 1
ATOM 2126 C C . LEU A 1 270 ? -19.926 9.374 12.454 1.00 90.69 270 LEU A C 1
ATOM 2128 O O . LEU A 1 270 ? -19.547 9.313 13.622 1.00 90.69 270 LEU A O 1
ATOM 2132 N N . ALA A 1 271 ? -20.763 8.485 11.915 1.00 89.38 271 ALA A N 1
ATOM 2133 C CA . ALA A 1 271 ? -21.253 7.313 12.635 1.00 89.38 271 ALA A CA 1
ATOM 2134 C C . ALA A 1 271 ? -20.136 6.283 12.873 1.00 89.38 271 ALA A C 1
ATOM 2136 O O . ALA A 1 271 ? -19.975 5.810 13.995 1.00 89.38 271 ALA A O 1
ATOM 2137 N N . SER A 1 272 ? -19.328 6.009 11.847 1.00 90.00 272 SER A N 1
ATOM 2138 C CA . SER A 1 272 ? -18.199 5.073 11.891 1.00 90.00 272 SER A CA 1
ATOM 2139 C C . SER A 1 272 ? -17.158 5.453 12.948 1.00 90.00 272 SER A C 1
ATOM 2141 O O . SER A 1 272 ? -16.770 4.630 13.774 1.00 90.00 272 SER A O 1
ATOM 2143 N N . VAL A 1 273 ? -16.723 6.718 12.988 1.00 90.44 273 VAL A N 1
ATOM 2144 C CA . VAL A 1 273 ? -15.641 7.154 13.892 1.00 90.44 273 VAL A CA 1
ATOM 2145 C C . VAL A 1 273 ? -15.954 6.894 15.367 1.00 90.44 273 VAL A C 1
ATOM 2147 O O . VAL A 1 273 ? -15.043 6.583 16.134 1.00 90.44 273 VAL A O 1
ATOM 2150 N N . ILE A 1 274 ? -17.221 6.984 15.765 1.00 88.88 274 ILE A N 1
ATOM 2151 C CA . ILE A 1 274 ? -17.658 6.788 17.154 1.00 88.88 274 ILE A CA 1
ATOM 2152 C C . ILE A 1 274 ? -18.161 5.370 17.449 1.00 88.88 274 ILE A C 1
ATOM 2154 O O . ILE A 1 274 ? -18.501 5.094 18.597 1.00 88.88 274 ILE A O 1
ATOM 2158 N N . ASP A 1 275 ? -18.232 4.489 16.448 1.00 86.75 275 ASP A N 1
ATOM 2159 C CA . ASP A 1 275 ? -18.617 3.091 16.633 1.00 86.75 275 ASP A CA 1
ATOM 2160 C C . ASP A 1 275 ? -17.368 2.224 16.864 1.00 86.75 275 ASP A C 1
ATOM 2162 O O . ASP A 1 275 ? -16.612 1.973 15.922 1.00 86.75 275 ASP A O 1
ATOM 2166 N N . PRO A 1 276 ? -17.126 1.730 18.092 1.00 80.94 276 PRO A N 1
ATOM 2167 C CA . PRO A 1 276 ? -15.968 0.887 18.380 1.00 80.94 276 PRO A CA 1
ATOM 2168 C C . PRO A 1 276 ? -16.014 -0.475 17.670 1.00 80.94 276 PRO A C 1
ATOM 2170 O O . PRO A 1 276 ? -14.990 -1.153 17.612 1.00 80.94 276 PRO A O 1
ATOM 2173 N N . ASN A 1 277 ? -17.170 -0.886 17.138 1.00 80.25 277 ASN A N 1
ATOM 2174 C CA . ASN A 1 277 ? -17.318 -2.149 16.414 1.00 80.25 277 ASN A CA 1
ATOM 2175 C C . ASN A 1 277 ? -17.002 -2.019 14.921 1.00 80.25 277 ASN A C 1
ATOM 2177 O O . ASN A 1 277 ? -16.825 -3.042 14.253 1.00 80.25 277 ASN A O 1
ATOM 2181 N N . ASP A 1 278 ? -16.939 -0.795 14.387 1.00 83.38 278 ASP A N 1
ATOM 2182 C CA . ASP A 1 278 ? -16.542 -0.601 13.000 1.00 83.38 278 ASP A CA 1
ATOM 2183 C C . ASP A 1 278 ? -15.039 -0.859 12.827 1.00 83.38 278 ASP A C 1
ATOM 2185 O O . ASP A 1 278 ? -14.227 -0.707 13.747 1.00 83.38 278 ASP A O 1
ATOM 2189 N N . ALA A 1 279 ? -14.652 -1.273 11.623 1.00 85.56 279 ALA A N 1
ATOM 2190 C CA . ALA A 1 279 ? -13.273 -1.621 11.319 1.00 85.56 279 ALA A CA 1
ATOM 2191 C C . ALA A 1 279 ? -12.346 -0.430 11.600 1.00 85.56 279 ALA A C 1
ATOM 2193 O O . ALA A 1 279 ? -12.533 0.647 11.037 1.00 85.56 279 ALA A O 1
ATOM 2194 N N . TYR A 1 280 ? -11.304 -0.617 12.418 1.00 88.06 280 TYR A N 1
ATOM 2195 C CA . TYR A 1 280 ? -10.396 0.481 12.777 1.00 88.06 280 TYR A CA 1
ATOM 2196 C C . TYR A 1 280 ? -9.793 1.182 11.545 1.00 88.06 280 TYR A C 1
ATOM 2198 O O . TYR A 1 280 ? -9.606 2.393 11.547 1.00 88.06 280 TYR A O 1
ATOM 2206 N N . THR A 1 281 ? -9.559 0.434 10.462 1.00 87.38 281 THR A N 1
ATOM 2207 C CA . THR A 1 281 ? -9.095 0.958 9.173 1.00 87.38 281 THR A CA 1
ATOM 2208 C C . THR A 1 281 ? -10.113 1.902 8.524 1.00 87.38 281 THR A C 1
ATOM 2210 O O . THR A 1 281 ? -9.738 2.955 8.005 1.00 87.38 281 THR A O 1
ATOM 2213 N N . SER A 1 282 ? -11.402 1.563 8.559 1.00 88.50 282 SER A N 1
ATOM 2214 C CA . SER A 1 282 ? -12.485 2.455 8.123 1.00 88.50 282 SER A CA 1
ATOM 2215 C C . SER A 1 282 ? -12.492 3.730 8.969 1.00 88.50 282 SER A C 1
ATOM 2217 O O . SER A 1 282 ? -12.463 4.842 8.440 1.00 88.50 282 SER A O 1
ATOM 2219 N N . ARG A 1 283 ? -12.403 3.573 10.293 1.00 90.62 283 ARG A N 1
ATOM 2220 C CA . ARG A 1 283 ? -12.447 4.672 11.268 1.00 90.62 283 ARG A CA 1
ATOM 2221 C C . ARG A 1 283 ? -11.274 5.647 11.125 1.00 90.62 283 ARG A C 1
ATOM 2223 O O . ARG A 1 283 ? -11.498 6.856 11.147 1.00 90.62 283 ARG A O 1
ATOM 2230 N N . GLU A 1 284 ? -10.052 5.157 10.909 1.00 90.69 284 GLU A N 1
ATOM 2231 C CA . GLU A 1 284 ? -8.872 5.986 10.602 1.00 90.69 284 GLU A CA 1
ATOM 2232 C C . GLU A 1 284 ? -9.100 6.852 9.352 1.00 90.69 284 GLU A C 1
ATOM 2234 O O . GLU A 1 284 ? -8.911 8.071 9.385 1.00 90.69 284 GLU A O 1
ATOM 2239 N N . GLU A 1 285 ? -9.558 6.257 8.247 1.00 89.62 285 GLU A N 1
ATOM 2240 C CA . GLU A 1 285 ? -9.790 7.006 7.003 1.00 89.62 285 GLU A CA 1
ATOM 2241 C C . GLU A 1 285 ? -10.953 7.991 7.132 1.00 89.62 285 GLU A C 1
ATOM 2243 O O . GLU A 1 285 ? -10.871 9.117 6.632 1.00 89.62 285 GLU A O 1
ATOM 2248 N N . ASN A 1 286 ? -12.006 7.612 7.858 1.00 92.00 286 ASN A N 1
ATOM 2249 C CA . ASN A 1 286 ? -13.146 8.474 8.140 1.00 92.00 286 ASN A CA 1
ATOM 2250 C C . ASN A 1 286 ? -12.751 9.670 9.012 1.00 92.00 286 ASN A C 1
ATOM 2252 O O . ASN A 1 286 ? -13.134 10.797 8.695 1.00 92.00 286 ASN A O 1
ATOM 2256 N N . LEU A 1 287 ? -11.905 9.488 10.033 1.00 92.00 287 LEU A N 1
ATOM 2257 C CA . LEU A 1 287 ? -11.331 10.599 10.805 1.00 92.00 287 LEU A CA 1
ATOM 2258 C C . LEU A 1 287 ? -10.629 11.604 9.888 1.00 92.00 287 LEU A C 1
ATOM 2260 O O . LEU A 1 287 ? -10.836 12.820 9.985 1.00 92.00 287 LEU A O 1
ATOM 2264 N N . HIS A 1 288 ? -9.815 11.105 8.963 1.00 91.62 288 HIS A N 1
ATOM 2265 C CA . HIS A 1 288 ? -9.117 11.952 8.011 1.00 91.62 288 HIS A CA 1
ATOM 2266 C C . HIS A 1 288 ? -10.048 12.615 6.982 1.00 91.62 288 HIS A C 1
ATOM 2268 O O . HIS A 1 288 ? -9.797 13.760 6.587 1.00 91.62 288 HIS A O 1
ATOM 2274 N N . LEU A 1 289 ? -11.122 11.945 6.556 1.00 93.00 289 LEU A N 1
ATOM 2275 C CA . LEU A 1 289 ? -12.127 12.510 5.654 1.00 93.00 289 LEU A CA 1
ATOM 2276 C C . LEU A 1 289 ? -12.893 13.643 6.341 1.00 93.00 289 LEU A C 1
ATOM 2278 O O . LEU A 1 289 ? -13.020 14.728 5.777 1.00 93.00 289 LEU A O 1
ATOM 2282 N N . LEU A 1 290 ? -13.353 13.434 7.574 1.00 93.19 290 LEU A N 1
ATOM 2283 C CA . LEU A 1 290 ? -14.110 14.434 8.330 1.00 93.19 290 LEU A CA 1
ATOM 2284 C C . LEU A 1 290 ? -13.306 15.714 8.568 1.00 93.19 290 LEU A C 1
ATOM 2286 O O . LEU A 1 290 ? -13.869 16.811 8.485 1.00 93.19 290 LEU A O 1
ATOM 2290 N N . ARG A 1 291 ? -11.997 15.576 8.820 1.00 92.44 291 ARG A N 1
ATOM 2291 C CA . ARG A 1 291 ? -11.046 16.696 8.905 1.00 92.44 291 ARG A CA 1
ATOM 2292 C C . ARG A 1 291 ? -10.933 17.436 7.575 1.00 92.44 291 ARG A C 1
ATOM 2294 O O . ARG A 1 291 ? -11.004 18.662 7.561 1.00 92.44 291 ARG A O 1
ATOM 2301 N N . LEU A 1 292 ? -10.796 16.701 6.469 1.00 93.00 292 LEU A N 1
ATOM 2302 C CA . LEU A 1 292 ? -10.714 17.275 5.124 1.00 93.00 292 LEU A CA 1
ATOM 2303 C C . LEU A 1 292 ? -11.991 18.055 4.762 1.00 93.00 292 LEU A C 1
ATOM 2305 O O . LEU A 1 292 ? -11.899 19.172 4.258 1.00 93.00 292 LEU A O 1
ATOM 2309 N N . LEU A 1 293 ? -13.163 17.506 5.089 1.00 92.38 293 LEU A N 1
ATOM 2310 C CA . LEU A 1 293 ? -14.473 18.130 4.867 1.00 92.38 293 LEU A CA 1
ATOM 2311 C C . LEU A 1 293 ? -14.810 19.244 5.874 1.00 92.38 293 LEU A C 1
ATOM 2313 O O . LEU A 1 293 ? -15.863 19.866 5.758 1.00 92.38 293 LEU A O 1
ATOM 2317 N N . LYS A 1 294 ? -13.946 19.503 6.869 1.00 90.69 294 LYS A N 1
ATOM 2318 C CA . LYS A 1 294 ? -14.164 20.499 7.939 1.00 90.69 294 LYS A CA 1
ATOM 2319 C C . LYS A 1 294 ? -15.525 20.337 8.626 1.00 90.69 294 LYS A C 1
ATOM 2321 O O . LYS A 1 294 ? -16.243 21.304 8.874 1.00 90.69 294 LYS A O 1
ATOM 2326 N N . THR A 1 295 ? -15.882 19.091 8.918 1.00 88.94 295 THR A N 1
ATOM 2327 C CA . THR A 1 295 ? -17.216 18.732 9.408 1.00 88.94 295 THR A CA 1
ATOM 2328 C C . THR A 1 295 ? -17.511 19.359 10.770 1.00 88.94 295 THR A C 1
ATOM 2330 O O . THR A 1 295 ? -16.755 19.175 11.726 1.00 88.94 295 THR A O 1
ATOM 2333 N N . ILE A 1 296 ? -18.642 20.062 10.880 1.00 87.75 296 ILE A N 1
ATOM 2334 C CA . ILE A 1 296 ? -19.129 20.607 12.151 1.00 87.75 296 ILE A CA 1
ATOM 2335 C C . ILE A 1 296 ? -19.899 19.514 12.891 1.00 87.75 296 ILE A C 1
ATOM 2337 O O . ILE A 1 296 ? -20.897 18.999 12.397 1.00 87.75 296 ILE A O 1
ATOM 2341 N N . LYS A 1 297 ? -19.441 19.188 14.100 1.00 88.38 297 LYS A N 1
ATOM 2342 C CA . LYS A 1 297 ? -20.052 18.164 14.957 1.00 88.38 297 LYS A CA 1
ATOM 2343 C C . LYS A 1 297 ? -21.099 18.773 15.884 1.00 88.38 297 LYS A C 1
ATOM 2345 O O . LYS A 1 297 ? -20.860 19.849 16.451 1.00 88.38 297 LYS A O 1
ATOM 2350 N N . THR A 1 298 ? -22.208 18.066 16.086 1.00 89.38 298 THR A N 1
ATOM 2351 C CA . THR A 1 298 ? -23.240 18.402 17.079 1.00 89.38 298 THR A CA 1
ATOM 2352 C C . THR A 1 298 ? -22.736 18.165 18.507 1.00 89.38 298 THR A C 1
ATOM 2354 O O . THR A 1 298 ? -21.749 17.460 18.721 1.00 89.38 298 THR A O 1
ATOM 2357 N N . ASN A 1 299 ? -23.420 18.720 19.514 1.00 90.94 299 ASN A N 1
ATOM 2358 C CA . ASN A 1 299 ? -23.053 18.499 20.921 1.00 90.94 299 ASN A CA 1
ATOM 2359 C C . ASN A 1 299 ? -23.113 17.013 21.310 1.00 90.94 299 ASN A C 1
ATOM 2361 O O . ASN A 1 299 ? -22.212 16.525 21.985 1.00 90.94 299 ASN A O 1
ATOM 2365 N N . THR A 1 300 ? -24.118 16.279 20.826 1.00 89.38 300 THR A N 1
ATOM 2366 C CA . THR A 1 300 ? -24.247 14.832 21.049 1.00 89.38 300 THR A CA 1
ATOM 2367 C C . THR A 1 300 ? -23.066 14.059 20.466 1.00 89.38 300 THR A C 1
ATOM 2369 O O . THR A 1 300 ? -22.542 13.162 21.116 1.00 89.38 300 THR A O 1
ATOM 2372 N N . GLN A 1 301 ? -22.606 14.421 19.265 1.00 88.44 301 GLN A N 1
ATOM 2373 C CA . GLN A 1 301 ? -21.439 13.787 18.644 1.00 88.44 301 GLN A CA 1
ATOM 2374 C C . GLN A 1 301 ? -20.153 14.093 19.410 1.00 88.44 301 GLN A C 1
ATOM 2376 O O . GLN A 1 301 ? -19.379 13.183 19.677 1.00 88.44 301 GLN A O 1
ATOM 2381 N N . ARG A 1 302 ? -19.949 15.349 19.828 1.00 89.94 302 ARG A N 1
ATOM 2382 C CA . ARG A 1 302 ? -18.793 15.726 20.662 1.00 89.94 302 ARG A CA 1
ATOM 2383 C C . ARG A 1 302 ? -18.772 14.963 21.984 1.00 89.94 302 ARG A C 1
ATOM 2385 O O . ARG A 1 302 ? -17.704 14.568 22.436 1.00 89.94 302 ARG A O 1
ATOM 2392 N N . HIS A 1 303 ? -19.940 14.752 22.590 1.00 91.12 303 HIS A N 1
ATOM 2393 C CA . HIS A 1 303 ? -20.058 13.959 23.807 1.00 91.12 303 HIS A CA 1
ATOM 2394 C C . HIS A 1 303 ? -19.663 12.496 23.565 1.00 91.12 303 HIS A C 1
ATOM 2396 O O . HIS A 1 303 ? -18.775 12.004 24.251 1.00 91.12 303 HIS A O 1
ATOM 2402 N N . LYS A 1 304 ? -20.208 11.844 22.531 1.00 89.75 304 LYS A N 1
ATOM 2403 C CA . LYS A 1 304 ? -19.828 10.464 22.179 1.00 89.75 304 LYS A CA 1
ATOM 2404 C C . LYS A 1 304 ? -18.338 10.323 21.859 1.00 89.75 304 LYS A C 1
ATOM 2406 O O . LYS A 1 304 ? -17.689 9.410 22.346 1.00 89.75 304 LYS A O 1
ATOM 2411 N N . GLU A 1 305 ? -17.758 11.260 21.109 1.00 88.94 305 GLU A N 1
ATOM 2412 C CA . GLU A 1 305 ? -16.308 11.272 20.858 1.00 88.94 305 GLU A CA 1
ATOM 2413 C C . GLU A 1 305 ? -15.483 11.406 22.138 1.00 88.94 305 GLU A C 1
ATOM 2415 O O . GLU A 1 305 ? -14.396 10.842 22.226 1.00 88.94 305 GLU A O 1
ATOM 2420 N N . SER A 1 306 ? -15.987 12.130 23.142 1.00 89.62 306 SER A N 1
ATOM 2421 C CA . SER A 1 306 ? -15.316 12.226 24.440 1.00 89.62 306 SER A CA 1
ATOM 2422 C C . SER A 1 306 ? -15.335 10.905 25.216 1.00 89.62 306 SER A C 1
ATOM 2424 O O . SER A 1 306 ? -14.373 10.624 25.929 1.00 89.62 306 SER A O 1
ATOM 2426 N N . GLU A 1 307 ? -16.370 10.076 25.033 1.00 91.75 307 GLU A N 1
ATOM 2427 C CA . GLU A 1 307 ? -16.471 8.738 25.636 1.00 91.75 307 GLU A CA 1
ATOM 2428 C C . GLU A 1 307 ? -15.471 7.756 25.007 1.00 91.75 307 GLU A C 1
ATOM 2430 O O . GLU A 1 307 ? -14.874 6.951 25.718 1.00 91.75 307 GLU A O 1
ATOM 2435 N N . VAL A 1 308 ? -15.222 7.865 23.696 1.00 89.56 308 VAL A N 1
ATOM 2436 C CA . VAL A 1 308 ? -14.260 7.019 22.956 1.00 89.56 308 VAL A CA 1
ATOM 2437 C C . VAL A 1 308 ? -12.906 7.699 22.713 1.00 89.56 308 VAL A C 1
ATOM 2439 O O . VAL A 1 308 ? -12.142 7.289 21.840 1.00 89.56 308 VAL A O 1
ATOM 2442 N N . ARG A 1 309 ? -12.576 8.747 23.482 1.00 89.56 309 ARG A N 1
ATOM 2443 C CA . ARG A 1 309 ? -11.395 9.594 23.236 1.00 89.56 309 ARG A CA 1
ATOM 2444 C C . ARG A 1 309 ? -10.089 8.804 23.172 1.00 89.56 309 ARG A C 1
ATOM 2446 O O . ARG A 1 309 ? -9.297 9.050 22.273 1.00 89.56 309 ARG A O 1
ATOM 2453 N N . LEU A 1 310 ? -9.881 7.872 24.104 1.00 87.12 310 LEU A N 1
ATOM 2454 C CA . LEU A 1 310 ? -8.655 7.066 24.160 1.00 87.12 310 LEU A CA 1
ATOM 2455 C C . LEU A 1 310 ? -8.474 6.220 22.895 1.00 87.12 310 LEU A C 1
ATOM 2457 O O . LEU A 1 310 ? -7.382 6.148 22.348 1.00 87.12 310 LEU A O 1
ATOM 2461 N N . ASP A 1 311 ? -9.552 5.624 22.393 1.00 87.12 311 ASP A N 1
ATOM 2462 C CA . ASP A 1 311 ? -9.508 4.830 21.168 1.00 87.12 311 ASP A CA 1
ATOM 2463 C C . ASP A 1 311 ? -9.274 5.719 19.931 1.00 87.12 311 ASP A C 1
ATOM 2465 O O . ASP A 1 311 ? -8.439 5.393 19.091 1.00 87.12 311 ASP A O 1
ATOM 2469 N N . ILE A 1 312 ? -9.885 6.909 19.860 1.00 88.38 312 ILE A N 1
ATOM 2470 C CA . ILE A 1 312 ? -9.562 7.900 18.814 1.00 88.38 312 ILE A CA 1
ATOM 2471 C C . ILE A 1 312 ? -8.082 8.316 18.874 1.00 88.38 312 ILE A C 1
ATOM 2473 O O . ILE A 1 312 ? -7.434 8.429 17.835 1.00 88.38 312 ILE A O 1
ATOM 2477 N N . GLU A 1 313 ? -7.525 8.528 20.068 1.00 89.12 313 GLU A N 1
ATOM 2478 C CA . GLU A 1 313 ? -6.103 8.850 20.246 1.00 89.12 313 GLU A CA 1
ATOM 2479 C C . GLU A 1 313 ? -5.191 7.723 19.737 1.00 89.12 313 GLU A C 1
ATOM 2481 O O . GLU A 1 313 ? -4.163 8.012 19.116 1.00 89.12 313 GLU A O 1
ATOM 2486 N N . GLN A 1 314 ? -5.603 6.462 19.904 1.00 88.12 314 GLN A N 1
ATOM 2487 C CA . GLN A 1 314 ? -4.914 5.299 19.341 1.00 88.12 314 GLN A CA 1
ATOM 2488 C C . GLN A 1 314 ? -5.004 5.234 17.815 1.00 88.12 314 GLN A C 1
ATOM 2490 O O . GLN A 1 314 ? -3.997 4.949 17.171 1.00 88.12 314 GLN A O 1
ATOM 2495 N N . LEU A 1 315 ? -6.164 5.527 17.213 1.00 88.31 315 LEU A N 1
ATOM 2496 C CA . LEU A 1 315 ? -6.296 5.619 15.747 1.00 88.31 315 LEU A CA 1
ATOM 2497 C C . LEU A 1 315 ? -5.383 6.717 15.171 1.00 88.31 315 LEU A C 1
ATOM 2499 O O . LEU A 1 315 ? -4.836 6.589 14.078 1.00 88.31 315 LEU A O 1
ATOM 2503 N N . GLU A 1 316 ? -5.189 7.804 15.920 1.00 88.25 316 GLU A N 1
ATOM 2504 C CA . GLU A 1 316 ? -4.339 8.931 15.528 1.00 88.25 316 GLU A CA 1
ATOM 2505 C C . GLU A 1 316 ? -2.841 8.716 15.827 1.00 88.25 316 GLU A C 1
ATOM 2507 O O . GLU A 1 316 ? -2.024 9.573 15.470 1.00 88.25 316 GLU A O 1
ATOM 2512 N N . MET A 1 317 ? -2.477 7.595 16.463 1.00 86.56 317 MET A N 1
ATOM 2513 C CA . MET A 1 317 ? -1.131 7.296 16.975 1.00 86.56 317 MET A CA 1
ATOM 2514 C C . MET A 1 317 ? -0.541 8.420 17.833 1.00 86.56 317 MET A C 1
ATOM 2516 O O . MET A 1 317 ? 0.658 8.719 17.759 1.00 86.56 317 MET A O 1
ATOM 2520 N N . LYS A 1 318 ? -1.380 9.077 18.641 1.00 82.06 318 LYS A N 1
ATOM 2521 C CA . LYS A 1 318 ? -0.911 10.115 19.563 1.00 82.06 318 LYS A CA 1
ATOM 2522 C C . LYS A 1 318 ? 0.040 9.505 20.589 1.00 82.06 318 LYS A C 1
ATOM 2524 O O . LYS A 1 318 ? -0.228 8.463 21.176 1.00 82.06 318 LYS A O 1
ATOM 2529 N N . GLU A 1 319 ? 1.186 10.156 20.754 1.00 65.44 319 GLU A N 1
ATOM 2530 C CA . GLU A 1 319 ? 2.294 9.639 21.547 1.00 65.44 319 GLU A CA 1
ATOM 2531 C C . GLU A 1 319 ? 1.962 9.610 23.044 1.00 65.44 319 GLU A C 1
ATOM 2533 O O . GLU A 1 319 ? 1.487 10.597 23.609 1.00 65.44 319 GLU A O 1
ATOM 2538 N N . VAL A 1 320 ? 2.318 8.508 23.707 1.00 58.78 320 VAL A N 1
ATOM 2539 C CA . VAL A 1 320 ? 2.545 8.494 25.154 1.00 58.78 320 VAL A CA 1
ATOM 2540 C C . VAL A 1 320 ? 4.038 8.775 25.351 1.00 58.78 320 VAL A C 1
ATOM 2542 O O . VAL A 1 320 ? 4.878 7.924 25.074 1.00 58.78 320 VAL A O 1
ATOM 2545 N N . ALA A 1 321 ? 4.386 9.999 25.758 1.00 44.94 321 ALA A N 1
ATOM 2546 C CA . ALA A 1 321 ? 5.721 10.614 25.620 1.00 44.94 321 ALA A CA 1
ATOM 2547 C C . ALA A 1 321 ? 6.932 9.871 26.239 1.00 44.94 321 ALA A C 1
ATOM 2549 O O . ALA A 1 321 ? 8.069 10.318 26.085 1.00 44.94 321 ALA A O 1
ATOM 2550 N N . HIS A 1 322 ? 6.732 8.772 26.968 1.00 55.22 322 HIS A N 1
ATOM 2551 C CA . HIS A 1 322 ? 7.815 7.999 27.587 1.00 55.22 322 HIS A CA 1
ATOM 2552 C C . HIS A 1 322 ? 7.988 6.603 26.978 1.00 55.22 322 HIS A C 1
ATOM 2554 O O . HIS A 1 322 ? 9.098 6.090 26.965 1.00 55.22 322 HIS A O 1
ATOM 2560 N N . THR A 1 323 ? 6.965 6.012 26.355 1.00 65.81 323 THR A N 1
ATOM 2561 C CA . THR A 1 323 ? 7.090 4.651 25.808 1.00 65.81 323 THR A CA 1
ATOM 2562 C C . THR A 1 323 ? 7.826 4.621 24.473 1.00 65.81 323 THR A C 1
ATOM 2564 O O . THR A 1 323 ? 8.661 3.746 24.267 1.00 65.81 323 THR A O 1
ATOM 2567 N N . ARG A 1 324 ? 7.608 5.587 23.569 1.00 81.50 324 ARG A N 1
ATOM 2568 C CA . ARG A 1 324 ? 8.209 5.547 22.219 1.00 81.50 324 ARG A CA 1
ATOM 2569 C C . ARG A 1 324 ? 9.741 5.508 22.248 1.00 81.50 324 ARG A C 1
ATOM 2571 O O . ARG A 1 324 ? 10.355 4.651 21.611 1.00 81.50 324 ARG A O 1
ATOM 2578 N N . ASN A 1 325 ? 10.373 6.440 22.960 1.00 83.25 325 ASN A N 1
ATOM 2579 C CA . ASN A 1 325 ? 11.833 6.536 22.984 1.00 83.25 325 ASN A CA 1
ATOM 2580 C C . ASN A 1 325 ? 12.486 5.355 23.703 1.00 83.25 325 ASN A C 1
ATOM 2582 O O . ASN A 1 325 ? 13.515 4.865 23.226 1.00 83.25 325 ASN A O 1
ATOM 2586 N N . ASP A 1 326 ? 11.879 4.881 24.789 1.00 83.75 326 ASP A N 1
ATOM 2587 C CA . ASP A 1 326 ? 12.356 3.726 25.547 1.00 83.75 326 ASP A CA 1
ATOM 2588 C C . ASP A 1 326 ? 12.269 2.450 24.702 1.00 83.75 326 ASP A C 1
ATOM 2590 O O . ASP A 1 326 ? 13.239 1.695 24.615 1.00 83.75 326 ASP A O 1
ATOM 2594 N N . LEU A 1 327 ? 11.162 2.261 23.976 1.00 82.81 327 LEU A N 1
ATOM 2595 C CA . LEU A 1 327 ? 10.966 1.139 23.056 1.00 82.81 327 LEU A CA 1
ATOM 2596 C C . LEU A 1 327 ? 11.983 1.150 21.914 1.00 82.81 327 LEU A C 1
ATOM 2598 O O . LEU A 1 327 ? 12.640 0.140 21.664 1.00 82.81 327 LEU A O 1
ATOM 2602 N N . LEU A 1 328 ? 12.176 2.291 21.247 1.00 88.44 328 LEU A N 1
ATOM 2603 C CA . LEU A 1 328 ? 13.180 2.408 20.185 1.00 88.44 328 LEU A CA 1
ATOM 2604 C C . LEU A 1 328 ? 14.601 2.177 20.720 1.00 88.44 328 LEU A C 1
ATOM 2606 O O . LEU A 1 328 ? 15.431 1.600 20.024 1.00 88.44 328 LEU A O 1
ATOM 2610 N N . THR A 1 329 ? 14.894 2.592 21.953 1.00 90.06 329 THR A N 1
ATOM 2611 C CA . THR A 1 329 ? 16.190 2.338 22.608 1.00 90.06 329 THR A CA 1
ATOM 2612 C C . THR A 1 329 ? 16.370 0.860 22.962 1.00 90.06 329 THR A C 1
ATOM 2614 O O . THR A 1 329 ? 17.460 0.312 22.798 1.00 90.06 329 THR A O 1
ATOM 2617 N N . HIS A 1 330 ? 15.305 0.181 23.389 1.00 88.62 330 HIS A N 1
ATOM 2618 C CA . HIS A 1 330 ? 15.316 -1.261 23.622 1.00 88.62 330 HIS A CA 1
ATOM 2619 C C . HIS A 1 330 ? 15.509 -2.058 22.325 1.00 88.62 330 HIS A C 1
ATOM 2621 O O . HIS A 1 330 ? 16.302 -3.001 22.295 1.00 88.62 330 HIS A O 1
ATOM 2627 N N . ILE A 1 331 ? 14.833 -1.661 21.241 1.00 89.69 331 ILE A N 1
ATOM 2628 C CA . ILE A 1 331 ? 15.029 -2.262 19.916 1.00 89.69 331 ILE A CA 1
ATOM 2629 C C . ILE A 1 331 ? 16.484 -2.077 19.478 1.00 89.69 331 ILE A C 1
ATOM 2631 O O . ILE A 1 331 ? 17.120 -3.031 19.034 1.00 89.69 331 ILE A O 1
ATOM 2635 N N . ASP A 1 332 ? 17.034 -0.872 19.635 1.00 92.50 332 ASP A N 1
ATOM 2636 C CA . ASP A 1 332 ? 18.408 -0.573 19.237 1.00 92.50 332 ASP A CA 1
ATOM 2637 C C . ASP A 1 332 ? 19.424 -1.416 20.022 1.00 92.50 332 ASP A C 1
ATOM 2639 O O . ASP A 1 332 ? 20.256 -2.100 19.425 1.00 92.50 332 ASP A O 1
ATOM 2643 N N . SER A 1 333 ? 19.307 -1.470 21.352 1.00 92.69 333 SER A N 1
ATOM 2644 C CA . SER A 1 333 ? 20.217 -2.265 22.190 1.00 92.69 333 SER A CA 1
ATOM 2645 C C . SER A 1 333 ? 20.121 -3.767 21.899 1.00 92.69 333 SER A C 1
ATOM 2647 O O . SER A 1 333 ? 21.142 -4.453 21.841 1.00 92.69 333 SER A O 1
ATOM 2649 N N . SER A 1 334 ? 18.920 -4.268 21.603 1.00 91.38 334 SER A N 1
ATOM 2650 C CA . SER A 1 334 ? 18.669 -5.674 21.252 1.00 91.38 334 SER A CA 1
ATOM 2651 C C . SER A 1 334 ? 19.087 -6.041 19.821 1.00 91.38 334 SER A C 1
ATOM 2653 O O . SER A 1 334 ? 19.073 -7.216 19.453 1.00 91.38 334 SER A O 1
ATOM 2655 N N . THR A 1 335 ? 19.464 -5.057 19.000 1.00 89.75 335 THR A N 1
ATOM 2656 C CA . THR A 1 335 ? 19.885 -5.234 17.598 1.00 89.75 335 THR A CA 1
ATOM 2657 C C . THR A 1 335 ? 21.335 -4.805 17.377 1.00 89.75 335 THR A C 1
ATOM 2659 O O . THR A 1 335 ? 21.734 -4.431 16.272 1.00 89.75 335 THR A O 1
ATOM 2662 N N . ASN A 1 336 ? 22.160 -4.874 18.428 1.00 89.62 336 ASN A N 1
ATOM 2663 C CA . ASN A 1 336 ? 23.559 -4.442 18.404 1.00 89.62 336 ASN A CA 1
ATOM 2664 C C . ASN A 1 336 ? 23.708 -2.990 17.922 1.00 89.62 336 ASN A C 1
ATOM 2666 O O . ASN A 1 336 ? 24.595 -2.675 17.130 1.00 89.62 336 ASN A O 1
ATOM 2670 N N . ASN A 1 337 ? 22.824 -2.101 18.363 1.00 89.50 337 ASN A N 1
ATOM 2671 C CA . ASN A 1 337 ? 22.775 -0.695 17.973 1.00 89.50 337 ASN A CA 1
ATOM 2672 C C . ASN A 1 337 ? 22.545 -0.488 16.461 1.00 89.50 337 ASN A C 1
ATOM 2674 O O . ASN A 1 337 ? 23.201 0.351 15.838 1.00 89.50 337 ASN A O 1
ATOM 2678 N N . ALA A 1 338 ? 21.702 -1.305 15.816 1.00 87.62 338 ALA A N 1
ATOM 2679 C CA . ALA A 1 338 ? 21.444 -1.191 14.376 1.00 87.62 338 ALA A CA 1
ATOM 2680 C C . ALA A 1 338 ? 20.781 0.144 13.994 1.00 87.62 338 ALA A C 1
ATOM 2682 O O . ALA A 1 338 ? 21.182 0.758 13.004 1.00 87.62 338 ALA A O 1
ATOM 2683 N N . LEU A 1 339 ? 19.820 0.627 14.788 1.00 89.19 339 LEU A N 1
ATOM 2684 C CA . LEU A 1 339 ? 19.127 1.896 14.541 1.00 89.19 339 LEU A CA 1
ATOM 2685 C C . LEU A 1 339 ? 20.083 3.086 14.656 1.00 89.19 339 LEU A C 1
ATOM 2687 O O . LEU A 1 339 ? 19.955 4.046 13.898 1.00 89.19 339 LEU A O 1
ATOM 2691 N N . SER A 1 340 ? 21.041 3.024 15.584 1.00 87.81 340 SER A N 1
ATOM 2692 C CA . SER A 1 340 ? 22.060 4.067 15.753 1.00 87.81 340 SER A CA 1
ATOM 2693 C C . SER A 1 340 ? 23.178 4.007 14.708 1.00 87.81 340 SER A C 1
ATOM 2695 O O . SER A 1 340 ? 23.725 5.049 14.342 1.00 87.81 340 SER A O 1
ATOM 2697 N N . ARG A 1 341 ? 23.544 2.812 14.226 1.00 87.38 341 ARG A N 1
ATOM 2698 C CA . ARG A 1 341 ? 24.634 2.629 13.247 1.00 87.38 341 ARG A CA 1
ATOM 2699 C C . ARG A 1 341 ? 24.209 2.892 11.807 1.00 87.38 341 ARG A C 1
ATOM 2701 O O . ARG A 1 341 ? 25.058 3.281 11.008 1.00 87.38 341 ARG A O 1
ATOM 2708 N N . THR A 1 342 ? 22.933 2.707 11.481 1.00 87.81 342 THR A N 1
ATOM 2709 C CA . THR A 1 342 ? 22.393 2.976 10.144 1.00 87.81 342 THR A CA 1
ATOM 2710 C C . THR A 1 342 ? 21.697 4.339 10.131 1.00 87.81 342 THR A C 1
ATOM 2712 O O . THR A 1 342 ? 20.600 4.462 10.683 1.00 87.81 342 THR A O 1
ATOM 2715 N N . PRO A 1 343 ? 22.286 5.380 9.504 1.00 87.81 343 PRO A N 1
ATOM 2716 C CA . PRO A 1 343 ? 21.678 6.708 9.452 1.00 87.81 343 PRO A CA 1
ATOM 2717 C C . PRO A 1 343 ? 20.247 6.645 8.919 1.00 87.81 343 PRO A C 1
ATOM 2719 O O . PRO A 1 343 ? 20.000 5.965 7.929 1.00 87.81 343 PRO A O 1
ATOM 2722 N N . GLY A 1 344 ? 19.309 7.321 9.583 1.00 88.81 344 GLY A N 1
ATOM 2723 C CA . GLY A 1 344 ? 17.900 7.370 9.180 1.00 88.81 344 GLY A CA 1
ATOM 2724 C C . GLY A 1 344 ? 17.058 6.143 9.544 1.00 88.81 344 GLY A C 1
ATOM 2725 O O . GLY A 1 344 ? 15.838 6.272 9.595 1.00 88.81 344 GLY A O 1
ATOM 2726 N N . LEU A 1 345 ? 17.653 4.990 9.887 1.00 90.56 345 LEU A N 1
ATOM 2727 C CA . LEU A 1 345 ? 16.886 3.771 10.186 1.00 90.56 345 LEU A CA 1
ATOM 2728 C C . LEU A 1 345 ? 15.965 3.942 11.399 1.00 90.56 345 LEU A C 1
ATOM 2730 O O . LEU A 1 345 ? 14.818 3.511 11.352 1.00 90.56 345 LEU A O 1
ATOM 2734 N N . ARG A 1 346 ? 16.425 4.624 12.459 1.00 90.88 346 ARG A N 1
ATOM 2735 C CA . ARG A 1 346 ? 15.568 4.948 13.613 1.00 90.88 346 ARG A CA 1
ATOM 2736 C C . ARG A 1 346 ? 14.309 5.711 13.192 1.00 90.88 346 ARG A C 1
ATOM 2738 O O . ARG A 1 346 ? 13.225 5.347 13.625 1.00 90.88 346 ARG A O 1
ATOM 2745 N N . ALA A 1 347 ? 14.460 6.728 12.340 1.00 89.38 347 ALA A N 1
ATOM 2746 C CA . ALA A 1 347 ? 13.343 7.538 11.857 1.00 89.38 347 ALA A CA 1
ATOM 2747 C C . ALA A 1 347 ? 12.391 6.721 10.972 1.00 89.38 347 ALA A C 1
ATOM 2749 O O . ALA A 1 347 ? 11.182 6.844 11.102 1.00 89.38 347 ALA A O 1
ATOM 2750 N N . ILE A 1 348 ? 12.926 5.839 10.123 1.00 91.06 348 ILE A N 1
ATOM 2751 C CA . ILE A 1 348 ? 12.123 4.927 9.298 1.00 91.06 348 ILE A CA 1
ATOM 2752 C C . ILE A 1 348 ? 11.307 3.965 10.171 1.00 91.06 348 ILE A C 1
ATOM 2754 O O . ILE A 1 348 ? 10.109 3.813 9.952 1.00 91.06 348 ILE A O 1
ATOM 2758 N N . VAL A 1 349 ? 11.922 3.343 11.181 1.00 90.12 349 VAL A N 1
ATOM 2759 C CA . VAL A 1 349 ? 11.210 2.451 12.111 1.00 90.12 349 VAL A CA 1
ATOM 2760 C C . VAL A 1 349 ? 10.143 3.223 12.882 1.00 90.12 349 VAL A C 1
ATOM 2762 O O . VAL A 1 349 ? 9.006 2.771 12.968 1.00 90.12 349 VAL A O 1
ATOM 2765 N N . GLU A 1 350 ? 10.474 4.409 13.386 1.00 89.50 350 GLU A N 1
ATOM 2766 C CA . GLU A 1 350 ? 9.526 5.276 14.084 1.00 89.50 350 GLU A CA 1
ATOM 2767 C C . GLU A 1 350 ? 8.330 5.663 13.197 1.00 89.50 350 GLU A C 1
ATOM 2769 O O . GLU A 1 350 ? 7.181 5.446 13.584 1.00 89.50 350 GLU A O 1
ATOM 2774 N N . ASP A 1 351 ? 8.575 6.156 11.983 1.00 90.00 351 ASP A N 1
ATOM 2775 C CA . ASP A 1 351 ? 7.521 6.544 11.041 1.00 90.00 351 ASP A CA 1
ATOM 2776 C C . ASP A 1 351 ? 6.653 5.343 10.641 1.00 90.00 351 ASP A C 1
ATOM 2778 O O . ASP A 1 351 ? 5.433 5.469 10.533 1.00 90.00 351 ASP A O 1
ATOM 2782 N N . SER A 1 352 ? 7.255 4.159 10.486 1.00 88.69 352 SER A N 1
ATOM 2783 C CA . SER A 1 352 ? 6.537 2.918 10.167 1.00 88.69 352 SER A CA 1
ATOM 2784 C C . SER A 1 352 ? 5.604 2.431 11.278 1.00 88.69 352 SER A C 1
ATOM 2786 O O . SER A 1 352 ? 4.738 1.594 11.033 1.00 88.69 352 SER A O 1
ATOM 2788 N N . LEU A 1 353 ? 5.765 2.950 12.493 1.00 87.12 353 LEU A N 1
ATOM 2789 C CA . LEU A 1 353 ? 4.945 2.584 13.640 1.00 87.12 353 LEU A CA 1
ATOM 2790 C C . LEU A 1 353 ? 3.954 3.681 13.994 1.00 87.12 353 LEU A C 1
ATOM 2792 O O . LEU A 1 353 ? 2.822 3.368 14.342 1.00 87.12 353 LEU A O 1
ATOM 2796 N N . TYR A 1 354 ? 4.349 4.949 13.899 1.00 87.81 354 TYR A N 1
ATOM 2797 C CA . TYR A 1 354 ? 3.613 6.008 14.578 1.00 87.81 354 TYR A CA 1
ATOM 2798 C C . TYR A 1 354 ? 3.198 7.198 13.718 1.00 87.81 354 TYR A C 1
ATOM 2800 O O . TYR A 1 354 ? 2.566 8.117 14.243 1.00 87.81 354 TYR A O 1
ATOM 2808 N N . VAL A 1 355 ? 3.521 7.235 12.423 1.00 87.94 355 VAL A N 1
ATOM 2809 C CA . VAL A 1 355 ? 2.990 8.314 11.582 1.00 87.94 355 VAL A CA 1
ATOM 2810 C C . VAL A 1 355 ? 1.463 8.201 11.515 1.00 87.94 355 VAL A C 1
ATOM 2812 O O . VAL A 1 355 ? 0.914 7.112 11.326 1.00 87.94 355 VAL A O 1
ATOM 2815 N N . THR A 1 356 ? 0.762 9.319 11.716 1.00 86.88 356 THR A N 1
ATOM 2816 C CA . THR A 1 356 ? -0.702 9.320 11.858 1.00 86.88 356 THR A CA 1
ATOM 2817 C C . THR A 1 356 ? -1.406 8.807 10.603 1.00 86.88 356 THR A C 1
ATOM 2819 O O . THR A 1 356 ? -2.351 8.036 10.721 1.00 86.88 356 THR A O 1
ATOM 2822 N N . ASP A 1 357 ? -0.945 9.184 9.408 1.00 86.50 357 ASP A N 1
ATOM 2823 C CA . ASP A 1 357 ? -1.536 8.689 8.163 1.00 86.50 357 ASP A CA 1
ATOM 2824 C C . ASP A 1 357 ? -1.186 7.207 7.953 1.00 86.50 357 ASP A C 1
ATOM 2826 O O . ASP A 1 357 ? -0.019 6.829 7.823 1.00 86.50 357 ASP A O 1
ATOM 2830 N N . ARG A 1 358 ? -2.209 6.347 7.921 1.00 87.25 358 ARG A N 1
ATOM 2831 C CA . ARG A 1 358 ? -2.022 4.901 7.759 1.00 87.25 358 ARG A CA 1
ATOM 2832 C C . ARG A 1 358 ? -1.298 4.558 6.459 1.00 87.25 358 ARG A C 1
ATOM 2834 O O . ARG A 1 358 ? -0.428 3.691 6.463 1.00 87.25 358 ARG A O 1
ATOM 2841 N N . VAL A 1 359 ? -1.666 5.176 5.337 1.00 84.94 359 VAL A N 1
ATOM 2842 C CA . VAL A 1 359 ? -1.081 4.841 4.027 1.00 84.94 359 VAL A CA 1
ATOM 2843 C C . VAL A 1 359 ? 0.407 5.159 4.032 1.00 84.94 359 VAL A C 1
ATOM 2845 O O . VAL A 1 359 ? 1.213 4.344 3.579 1.00 84.94 359 VAL A O 1
ATOM 2848 N N . GLU A 1 360 ? 0.774 6.305 4.600 1.00 86.50 360 GLU A N 1
ATOM 2849 C CA . GLU A 1 360 ? 2.165 6.670 4.817 1.00 86.50 360 GLU A CA 1
ATOM 2850 C C . GLU A 1 360 ? 2.877 5.616 5.675 1.00 86.50 360 GLU A C 1
ATOM 2852 O O . GLU A 1 360 ? 3.892 5.075 5.236 1.00 86.50 360 GLU A O 1
ATOM 2857 N N . ARG A 1 361 ? 2.299 5.228 6.816 1.00 89.00 361 ARG A N 1
ATOM 2858 C CA . ARG A 1 361 ? 2.840 4.193 7.717 1.00 89.00 361 ARG A CA 1
ATOM 2859 C C . ARG A 1 361 ? 3.131 2.874 6.997 1.00 89.00 361 ARG A C 1
ATOM 2861 O O . ARG A 1 361 ? 4.238 2.341 7.079 1.00 89.00 361 ARG A O 1
ATOM 2868 N N . LEU A 1 362 ? 2.155 2.378 6.234 1.00 87.44 362 LEU A N 1
ATOM 2869 C CA . LEU A 1 362 ? 2.268 1.144 5.449 1.00 87.44 362 LEU A CA 1
ATOM 2870 C C . LEU A 1 362 ? 3.326 1.263 4.345 1.00 87.44 362 LEU A C 1
ATOM 2872 O O . LEU A 1 362 ? 4.034 0.292 4.075 1.00 87.44 362 LEU A O 1
ATOM 2876 N N . SER A 1 363 ? 3.452 2.440 3.724 1.00 87.88 363 SER A N 1
ATOM 2877 C CA . SER A 1 363 ? 4.480 2.693 2.710 1.00 87.88 363 SER A CA 1
ATOM 2878 C C . SER A 1 363 ? 5.887 2.610 3.287 1.00 87.88 363 SER A C 1
ATOM 2880 O O . SER A 1 363 ? 6.747 1.984 2.677 1.00 87.88 363 SER A O 1
ATOM 2882 N N . VAL A 1 364 ? 6.107 3.146 4.492 1.00 88.00 364 VAL A N 1
ATOM 2883 C CA . VAL A 1 364 ? 7.402 3.042 5.175 1.00 88.00 364 VAL A CA 1
ATOM 2884 C C . VAL A 1 364 ? 7.708 1.592 5.546 1.00 88.00 364 VAL A C 1
ATOM 2886 O O . VAL A 1 364 ? 8.833 1.137 5.349 1.00 88.00 364 VAL A O 1
ATOM 2889 N N . GLY A 1 365 ? 6.706 0.844 6.014 1.00 88.44 365 GLY A N 1
ATOM 2890 C CA . GLY A 1 365 ? 6.875 -0.570 6.346 1.00 88.44 365 GLY A CA 1
ATOM 2891 C C . GLY A 1 365 ? 7.285 -1.442 5.157 1.00 88.44 365 GLY A C 1
ATOM 2892 O O . GLY A 1 365 ? 8.157 -2.293 5.302 1.00 88.44 365 GLY A O 1
ATOM 2893 N N . ALA A 1 366 ? 6.734 -1.186 3.967 1.00 89.44 366 ALA A N 1
ATOM 2894 C CA . ALA A 1 366 ? 7.114 -1.910 2.752 1.00 89.44 366 ALA A CA 1
ATOM 2895 C C . ALA A 1 366 ? 8.592 -1.700 2.369 1.00 89.44 366 ALA A C 1
ATOM 2897 O O . ALA A 1 366 ? 9.242 -2.630 1.897 1.00 89.44 366 ALA A O 1
ATOM 2898 N N . LEU A 1 367 ? 9.154 -0.510 2.626 1.00 89.31 367 LEU A N 1
ATOM 2899 C CA . LEU A 1 367 ? 10.569 -0.222 2.351 1.00 89.31 367 LEU A CA 1
ATOM 2900 C C . LEU A 1 367 ? 11.518 -1.102 3.174 1.00 89.31 367 LEU A C 1
ATOM 2902 O O . LEU A 1 367 ? 12.590 -1.463 2.693 1.00 89.31 367 LEU A O 1
ATOM 2906 N N . LEU A 1 368 ? 11.131 -1.455 4.402 1.00 87.50 368 LEU A N 1
ATOM 2907 C CA . LEU A 1 368 ? 11.960 -2.263 5.297 1.00 87.50 368 LEU A CA 1
ATOM 2908 C C . LEU A 1 368 ? 12.049 -3.737 4.875 1.00 87.50 368 LEU A C 1
ATOM 2910 O O . LEU A 1 368 ? 12.973 -4.421 5.303 1.00 87.50 368 LEU A O 1
ATOM 2914 N N . GLY A 1 369 ? 11.125 -4.217 4.037 1.00 84.81 369 GLY A N 1
ATOM 2915 C CA . GLY A 1 369 ? 11.071 -5.614 3.599 1.00 84.81 369 GLY A CA 1
ATOM 2916 C C . GLY A 1 369 ? 12.062 -5.994 2.500 1.00 84.81 369 GLY A C 1
ATOM 2917 O O . GLY A 1 369 ? 12.301 -7.174 2.277 1.00 84.81 369 GLY A O 1
ATOM 2918 N N . LEU A 1 370 ? 12.657 -5.019 1.804 1.00 83.38 370 LEU A N 1
ATOM 2919 C CA . LEU A 1 370 ? 13.499 -5.306 0.636 1.00 83.38 370 LEU A CA 1
ATOM 2920 C C . LEU A 1 370 ? 14.902 -5.824 0.998 1.00 83.38 370 LEU A C 1
ATOM 2922 O O . LEU A 1 370 ? 15.641 -6.263 0.122 1.00 83.38 370 LEU A O 1
ATOM 2926 N N . THR A 1 371 ? 15.306 -5.758 2.269 1.00 75.00 371 THR A N 1
ATOM 2927 C CA . THR A 1 371 ? 16.645 -6.190 2.682 1.00 75.00 371 THR A CA 1
ATOM 2928 C C . THR A 1 371 ? 16.656 -6.967 3.984 1.00 75.00 371 THR A C 1
ATOM 2930 O O . THR A 1 371 ? 16.106 -6.546 5.004 1.00 75.00 371 THR A O 1
ATOM 2933 N N . THR A 1 372 ? 17.414 -8.063 3.960 1.00 75.19 372 THR A N 1
ATOM 2934 C CA . THR A 1 372 ? 17.730 -8.889 5.128 1.00 75.19 372 THR A CA 1
ATOM 2935 C C . THR A 1 372 ? 18.464 -8.101 6.216 1.00 75.19 372 THR A C 1
ATOM 2937 O O . THR A 1 372 ? 18.372 -8.425 7.399 1.00 75.19 372 THR A O 1
ATOM 2940 N N . ALA A 1 373 ? 19.131 -6.994 5.861 1.00 75.56 373 ALA A N 1
ATOM 2941 C CA . ALA A 1 373 ? 19.825 -6.129 6.813 1.00 75.56 373 ALA A CA 1
ATOM 2942 C C . ALA A 1 373 ? 18.892 -5.545 7.891 1.00 75.56 373 ALA A C 1
ATOM 2944 O O . ALA A 1 373 ? 19.354 -5.198 8.982 1.00 75.56 373 ALA A O 1
ATOM 2945 N N . PHE A 1 374 ? 17.587 -5.449 7.614 1.00 84.19 374 PHE A N 1
ATOM 2946 C CA . PHE A 1 374 ? 16.594 -4.947 8.564 1.00 84.19 374 PHE A CA 1
ATOM 2947 C C . PHE A 1 374 ? 15.818 -6.053 9.289 1.00 84.19 374 PHE A C 1
ATOM 2949 O O . PHE A 1 374 ? 15.117 -5.752 10.256 1.00 84.19 374 PHE A O 1
ATOM 2956 N N . GLU A 1 375 ? 15.984 -7.327 8.922 1.00 85.94 375 GLU A N 1
ATOM 2957 C CA . GLU A 1 375 ? 15.305 -8.453 9.582 1.00 85.94 375 GLU A CA 1
ATOM 2958 C C . GLU A 1 375 ? 15.541 -8.514 11.096 1.00 85.94 375 GLU A C 1
ATOM 2960 O O . GLU A 1 375 ? 14.563 -8.691 11.828 1.00 85.94 375 GLU A O 1
ATOM 2965 N N . PRO A 1 376 ? 16.772 -8.319 11.627 1.00 88.31 376 PRO A N 1
ATOM 2966 C CA . PRO A 1 376 ? 16.976 -8.336 13.072 1.00 88.31 376 PRO A CA 1
ATOM 2967 C C . PRO A 1 376 ? 16.151 -7.264 13.784 1.00 88.31 376 PRO A C 1
ATOM 2969 O O . PRO A 1 376 ? 15.613 -7.526 14.860 1.00 88.31 376 PRO A O 1
ATOM 2972 N N . VAL A 1 377 ? 16.027 -6.082 13.169 1.00 88.75 377 VAL A N 1
ATOM 2973 C CA . VAL A 1 377 ? 15.207 -4.981 13.680 1.00 88.75 377 VAL A CA 1
ATOM 2974 C C . VAL A 1 377 ? 13.740 -5.371 13.645 1.00 88.75 377 VAL A C 1
ATOM 2976 O O . VAL A 1 377 ? 13.114 -5.370 14.698 1.00 88.7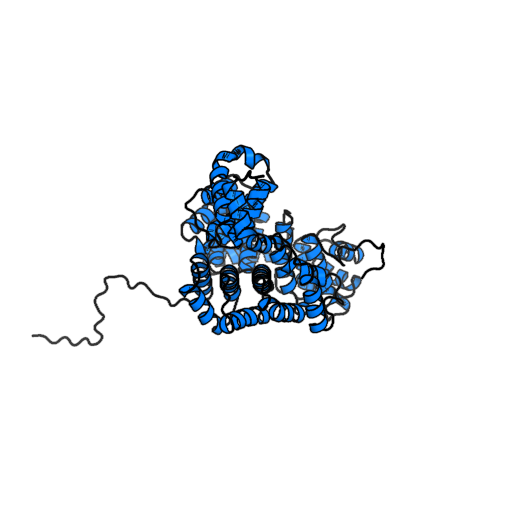5 377 VAL A O 1
ATOM 2979 N N . LEU A 1 378 ? 13.217 -5.800 12.494 1.00 90.00 378 LEU A N 1
ATOM 2980 C CA . LEU A 1 378 ? 11.817 -6.210 12.345 1.00 90.00 378 LEU A CA 1
ATOM 2981 C C . LEU A 1 378 ? 11.428 -7.307 13.346 1.00 90.00 378 LEU A C 1
ATOM 2983 O O . LEU A 1 378 ? 10.392 -7.205 14.002 1.00 90.00 378 LEU A O 1
ATOM 2987 N N . ARG A 1 379 ? 12.282 -8.320 13.526 1.00 88.94 379 ARG A N 1
ATOM 2988 C CA . ARG A 1 379 ? 12.067 -9.416 14.480 1.00 88.94 379 ARG A CA 1
ATOM 2989 C C . ARG A 1 379 ? 11.999 -8.925 15.924 1.00 88.94 379 ARG A C 1
ATOM 2991 O O . ARG A 1 379 ? 11.099 -9.320 16.665 1.00 88.94 379 ARG A O 1
ATOM 2998 N N . VAL A 1 380 ? 12.949 -8.089 16.342 1.00 88.38 380 VAL A N 1
ATOM 2999 C CA . VAL A 1 380 ? 12.954 -7.526 17.700 1.00 88.38 380 VAL A CA 1
ATOM 3000 C C . VAL A 1 380 ? 11.739 -6.626 17.900 1.00 88.38 380 VAL A C 1
ATOM 3002 O O . VAL A 1 380 ? 11.046 -6.768 18.903 1.00 88.38 380 VAL A O 1
ATOM 3005 N N . THR A 1 381 ? 11.420 -5.767 16.930 1.00 87.69 381 THR A N 1
ATOM 3006 C CA . THR A 1 381 ? 10.233 -4.911 16.976 1.00 87.69 381 THR A CA 1
ATOM 3007 C C . THR A 1 381 ? 8.953 -5.740 17.118 1.00 87.69 381 THR A C 1
ATOM 3009 O O . THR A 1 381 ? 8.134 -5.421 17.977 1.00 87.69 381 THR A O 1
ATOM 3012 N N . ALA A 1 382 ? 8.792 -6.830 16.358 1.00 89.00 382 ALA A N 1
ATOM 3013 C CA . ALA A 1 382 ? 7.641 -7.727 16.483 1.00 89.00 382 ALA A CA 1
ATOM 3014 C C . ALA A 1 382 ? 7.541 -8.330 17.890 1.00 89.00 382 ALA A C 1
ATOM 3016 O O . ALA A 1 382 ? 6.497 -8.237 18.533 1.00 89.00 382 ALA A O 1
ATOM 3017 N N . LYS A 1 383 ? 8.642 -8.886 18.406 1.00 87.00 383 LYS A N 1
ATOM 3018 C CA . LYS A 1 383 ? 8.678 -9.511 19.734 1.00 87.00 383 LYS A CA 1
ATOM 3019 C C . LYS A 1 383 ? 8.356 -8.524 20.860 1.00 87.00 383 LYS A C 1
ATOM 3021 O O . LYS A 1 383 ? 7.630 -8.881 21.784 1.00 87.00 383 LYS A O 1
ATOM 3026 N N . THR A 1 384 ? 8.907 -7.313 20.798 1.00 81.88 384 THR A N 1
ATOM 3027 C CA . THR A 1 384 ? 8.735 -6.296 21.843 1.00 81.88 384 THR A CA 1
ATOM 3028 C C . THR A 1 384 ? 7.350 -5.651 21.782 1.00 81.88 384 THR A C 1
ATOM 3030 O O . THR A 1 384 ? 6.704 -5.512 22.815 1.00 81.88 384 THR A O 1
ATOM 3033 N N . LEU A 1 385 ? 6.874 -5.260 20.595 1.00 80.12 385 LEU A N 1
ATOM 3034 C CA . LEU A 1 385 ? 5.685 -4.405 20.468 1.00 80.12 385 LEU A CA 1
ATOM 3035 C C . LEU A 1 385 ? 4.363 -5.165 20.353 1.00 80.12 385 LEU A C 1
ATOM 3037 O O . LEU A 1 385 ? 3.317 -4.591 20.633 1.00 80.12 385 LEU A O 1
ATOM 3041 N N . LEU A 1 386 ? 4.372 -6.457 20.011 1.00 82.19 386 LEU A N 1
ATOM 3042 C CA . LEU A 1 386 ? 3.148 -7.271 20.073 1.00 82.19 386 LEU A CA 1
ATOM 3043 C C . LEU A 1 386 ? 2.654 -7.500 21.512 1.00 82.19 386 LEU A C 1
ATOM 3045 O O . LEU A 1 386 ? 1.541 -7.979 21.710 1.00 82.19 386 LEU A O 1
ATOM 3049 N N . GLN A 1 387 ? 3.475 -7.179 22.515 1.00 81.38 387 GLN A N 1
ATOM 3050 C CA . GLN A 1 387 ? 3.119 -7.241 23.936 1.00 81.38 387 GLN A CA 1
ATOM 3051 C C . GLN A 1 387 ? 2.739 -5.870 24.515 1.00 81.38 387 GLN A C 1
ATOM 3053 O O . GLN A 1 387 ? 2.415 -5.784 25.700 1.00 81.38 387 GLN A O 1
ATOM 3058 N N . ASP A 1 388 ? 2.782 -4.804 23.708 1.00 83.88 388 ASP A N 1
ATOM 3059 C CA . ASP A 1 388 ? 2.448 -3.450 24.149 1.00 83.88 388 ASP A CA 1
ATOM 3060 C C . ASP A 1 388 ? 0.969 -3.380 24.570 1.00 83.88 388 ASP A C 1
ATOM 3062 O O . ASP A 1 388 ? 0.127 -3.938 23.870 1.00 83.88 388 ASP A O 1
A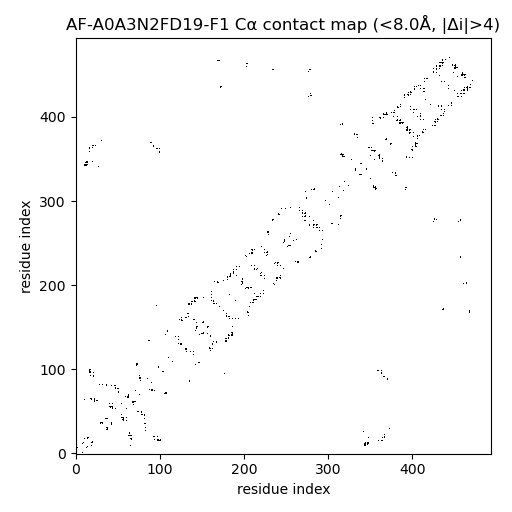TOM 3066 N N . PRO A 1 389 ? 0.602 -2.747 25.697 1.00 83.44 389 PRO A N 1
ATOM 3067 C CA . PRO A 1 389 ? -0.801 -2.623 26.094 1.00 83.44 389 PRO A CA 1
ATOM 3068 C C . PRO A 1 389 ? -1.644 -1.766 25.131 1.00 83.44 389 PRO A C 1
ATOM 3070 O O . PRO A 1 389 ? -2.874 -1.843 25.178 1.00 83.44 389 PRO A O 1
ATOM 3073 N N . ASP A 1 390 ? -1.019 -0.954 24.276 1.00 86.88 390 ASP A N 1
ATOM 3074 C CA . ASP A 1 390 ? -1.693 -0.091 23.316 1.00 86.88 390 ASP A CA 1
ATOM 3075 C C . ASP A 1 390 ? -2.077 -0.835 22.024 1.00 86.88 390 ASP A C 1
ATOM 3077 O O . ASP A 1 390 ? -1.236 -1.276 21.234 1.00 86.88 390 ASP A O 1
ATOM 3081 N N . ALA A 1 391 ? -3.382 -0.928 21.759 1.00 88.12 391 ALA A N 1
ATOM 3082 C CA . ALA A 1 391 ? -3.904 -1.593 20.569 1.00 88.12 391 ALA A CA 1
ATOM 3083 C C . ALA A 1 391 ? -3.524 -0.874 19.259 1.00 88.12 391 ALA A C 1
ATOM 3085 O O . ALA A 1 391 ? -3.385 -1.516 18.218 1.00 88.12 391 ALA A O 1
ATOM 3086 N N . GLY A 1 392 ? -3.341 0.452 19.263 1.00 88.56 392 GLY A N 1
ATOM 3087 C CA . GLY A 1 392 ? -2.819 1.207 18.116 1.00 88.56 392 GLY A CA 1
ATOM 3088 C C . GLY A 1 392 ? -1.410 0.760 17.735 1.00 88.56 392 GLY A C 1
ATOM 3089 O O . GLY A 1 392 ? -1.140 0.485 16.559 1.00 88.56 392 GLY A O 1
ATOM 3090 N N . VAL A 1 393 ? -0.536 0.589 18.728 1.00 87.94 393 VAL A N 1
ATOM 3091 C CA . VAL A 1 393 ? 0.824 0.063 18.531 1.00 87.94 393 VAL A CA 1
ATOM 3092 C C . VAL A 1 393 ? 0.781 -1.379 18.032 1.00 87.94 393 VAL A C 1
ATOM 3094 O O . VAL A 1 393 ? 1.402 -1.671 17.007 1.00 87.94 393 VAL A O 1
ATOM 3097 N N . GLN A 1 394 ? -0.009 -2.253 18.667 1.00 89.69 394 GLN A N 1
ATOM 3098 C CA . GLN A 1 394 ? -0.176 -3.652 18.242 1.00 89.69 394 GLN A CA 1
ATOM 3099 C C . GLN A 1 394 ? -0.653 -3.767 16.780 1.00 89.69 394 GLN A C 1
ATOM 3101 O O . GLN A 1 394 ? -0.071 -4.498 15.977 1.00 89.69 394 GLN A O 1
ATOM 3106 N N . ARG A 1 395 ? -1.681 -3.005 16.386 1.00 91.31 395 ARG A N 1
ATOM 3107 C CA . ARG A 1 395 ? -2.176 -2.966 14.996 1.00 91.31 395 ARG A CA 1
ATOM 3108 C C . ARG A 1 395 ? -1.087 -2.515 14.023 1.00 91.31 395 ARG A C 1
ATOM 3110 O O . ARG A 1 395 ? -0.930 -3.104 12.952 1.00 91.31 395 ARG A O 1
ATOM 3117 N N . SER A 1 396 ? -0.323 -1.493 14.404 1.00 89.81 396 SER A N 1
ATOM 3118 C CA . SER A 1 396 ? 0.747 -0.925 13.577 1.00 89.81 396 SER A CA 1
ATOM 3119 C C . SER A 1 396 ? 1.889 -1.907 13.363 1.00 89.81 396 SER A C 1
ATOM 3121 O O . SER A 1 396 ? 2.334 -2.070 12.229 1.00 89.81 396 SER A O 1
ATOM 3123 N N . ILE A 1 397 ? 2.319 -2.621 14.409 1.00 90.81 397 ILE A N 1
ATOM 3124 C CA . ILE A 1 397 ? 3.384 -3.619 14.280 1.00 90.81 397 ILE A CA 1
ATOM 3125 C C . ILE A 1 397 ? 2.943 -4.818 13.436 1.00 90.81 397 ILE A C 1
ATOM 3127 O O . ILE A 1 397 ? 3.706 -5.276 12.587 1.00 90.81 397 ILE A O 1
ATOM 3131 N N . ILE A 1 398 ? 1.699 -5.284 13.598 1.00 93.00 398 ILE A N 1
ATOM 3132 C CA . ILE A 1 398 ? 1.157 -6.381 12.786 1.00 93.00 398 ILE A CA 1
ATOM 3133 C C . ILE A 1 398 ? 1.180 -6.001 11.303 1.00 93.00 398 ILE A C 1
ATOM 3135 O O . ILE A 1 398 ? 1.653 -6.761 10.455 1.00 93.00 398 ILE A O 1
ATOM 3139 N N . ARG A 1 399 ? 0.711 -4.790 10.987 1.00 91.19 399 ARG A N 1
ATOM 3140 C CA . ARG A 1 399 ? 0.704 -4.265 9.620 1.00 91.19 399 ARG A CA 1
ATOM 3141 C C . ARG A 1 399 ? 2.108 -4.027 9.076 1.00 91.19 399 ARG A C 1
ATOM 3143 O O . ARG A 1 399 ? 2.337 -4.322 7.907 1.00 91.19 399 ARG A O 1
ATOM 3150 N N . LEU A 1 400 ? 3.036 -3.539 9.897 1.00 91.06 400 LEU A N 1
ATOM 3151 C CA . LEU A 1 400 ? 4.442 -3.399 9.525 1.00 91.06 400 LEU A CA 1
ATOM 3152 C C . LEU A 1 400 ? 5.029 -4.748 9.102 1.00 91.06 400 LEU A C 1
ATOM 3154 O O . LEU A 1 400 ? 5.595 -4.843 8.018 1.00 91.06 400 LEU A O 1
ATOM 3158 N N . MET A 1 401 ? 4.851 -5.795 9.914 1.00 91.31 401 MET A N 1
ATOM 3159 C CA . MET A 1 401 ? 5.369 -7.130 9.595 1.00 91.31 401 MET A CA 1
ATOM 3160 C C . MET A 1 401 ? 4.773 -7.688 8.302 1.00 91.31 401 MET A C 1
ATOM 3162 O O . MET A 1 401 ? 5.514 -8.231 7.484 1.00 91.31 401 MET A O 1
ATOM 3166 N N . ALA A 1 402 ? 3.467 -7.499 8.089 1.00 90.38 402 ALA A N 1
ATOM 3167 C CA . ALA A 1 402 ? 2.803 -7.893 6.849 1.00 90.38 402 ALA A CA 1
ATOM 3168 C C . ALA A 1 402 ? 3.358 -7.136 5.631 1.00 90.38 402 ALA A C 1
ATOM 3170 O O . ALA A 1 402 ? 3.697 -7.754 4.626 1.00 90.38 402 ALA A O 1
ATOM 3171 N N . LYS A 1 403 ? 3.511 -5.807 5.726 1.00 90.19 403 LYS A N 1
ATOM 3172 C CA . LYS A 1 403 ? 4.024 -4.970 4.627 1.00 90.19 403 LYS A CA 1
ATOM 3173 C C . LYS A 1 403 ? 5.490 -5.240 4.312 1.00 90.19 403 LYS A C 1
ATOM 3175 O O . LYS A 1 403 ? 5.866 -5.190 3.146 1.00 90.19 403 LYS A O 1
ATOM 3180 N N . ALA A 1 404 ? 6.293 -5.533 5.330 1.00 89.62 404 ALA A N 1
ATOM 3181 C CA . ALA A 1 404 ? 7.689 -5.908 5.167 1.00 89.62 404 ALA A CA 1
ATOM 3182 C C . ALA A 1 404 ? 7.867 -7.355 4.667 1.00 89.62 404 ALA A C 1
ATOM 3184 O O . ALA A 1 404 ? 8.983 -7.734 4.339 1.00 89.62 404 ALA A O 1
ATOM 3185 N N . GLY A 1 405 ? 6.811 -8.180 4.638 1.00 87.12 405 GLY A N 1
ATOM 3186 C CA . GLY A 1 405 ? 6.926 -9.598 4.277 1.00 87.12 405 GLY A CA 1
ATOM 3187 C C . GLY A 1 405 ? 7.788 -10.406 5.255 1.00 87.12 405 GLY A C 1
ATOM 3188 O O . GLY A 1 405 ? 8.406 -11.393 4.870 1.00 87.12 405 GLY A O 1
ATOM 3189 N N . SER A 1 406 ? 7.868 -9.984 6.522 1.00 88.19 406 SER A N 1
ATOM 3190 C CA . SER A 1 406 ? 8.749 -10.607 7.515 1.00 88.19 406 SER A CA 1
ATOM 3191 C C . SER A 1 406 ? 8.186 -11.949 7.984 1.00 88.19 406 SER A C 1
ATOM 3193 O O . SER A 1 406 ? 7.265 -11.982 8.801 1.00 88.19 406 SER A O 1
ATOM 3195 N N . ALA A 1 407 ? 8.763 -13.063 7.524 1.00 87.25 407 ALA A N 1
ATOM 3196 C CA . ALA A 1 407 ? 8.339 -14.409 7.925 1.00 87.25 407 ALA A CA 1
ATOM 3197 C C . ALA A 1 407 ? 8.439 -14.635 9.448 1.00 87.25 407 ALA A C 1
ATOM 3199 O O . ALA A 1 407 ? 7.537 -15.207 10.066 1.00 87.25 407 ALA A O 1
ATOM 3200 N N . ASP A 1 408 ? 9.511 -14.139 10.074 1.00 87.00 408 ASP A N 1
ATOM 3201 C CA . ASP A 1 408 ? 9.674 -14.163 11.532 1.00 87.00 408 ASP A CA 1
ATOM 3202 C C . ASP A 1 408 ? 8.617 -13.288 12.229 1.00 87.00 408 ASP A C 1
ATOM 3204 O O . ASP A 1 408 ? 8.062 -13.687 13.253 1.00 87.00 408 ASP A O 1
ATOM 3208 N N . GLY A 1 409 ? 8.289 -12.125 11.659 1.00 88.38 409 GLY A N 1
ATOM 3209 C CA . GLY A 1 409 ? 7.227 -11.253 12.158 1.00 88.38 409 GLY A CA 1
ATOM 3210 C C . GLY A 1 409 ? 5.851 -11.917 12.111 1.00 88.38 409 GLY A C 1
ATOM 3211 O O . GLY A 1 409 ? 5.135 -11.916 13.110 1.00 88.38 409 GLY A O 1
ATOM 3212 N N . LEU A 1 410 ? 5.501 -12.541 10.983 1.00 89.44 410 LEU A N 1
ATOM 3213 C CA . LEU A 1 410 ? 4.256 -13.301 10.816 1.00 89.44 410 LEU A CA 1
ATOM 3214 C C . LEU A 1 410 ? 4.173 -14.481 11.794 1.00 89.44 410 LEU A C 1
ATOM 3216 O O . LEU A 1 410 ? 3.127 -14.709 12.406 1.00 89.44 410 LEU A O 1
ATOM 3220 N N . ARG A 1 411 ? 5.292 -15.179 12.024 1.00 89.12 411 ARG A N 1
ATOM 3221 C CA . ARG A 1 411 ? 5.388 -16.226 13.050 1.00 89.12 411 ARG A CA 1
ATOM 3222 C C . ARG A 1 411 ? 5.097 -15.684 14.446 1.00 89.12 411 ARG A C 1
ATOM 3224 O O . ARG A 1 411 ? 4.353 -16.324 15.187 1.00 89.12 411 ARG A O 1
ATOM 3231 N N . GLU A 1 412 ? 5.666 -14.542 14.820 1.00 89.88 412 GLU A N 1
ATOM 3232 C CA . GLU A 1 412 ? 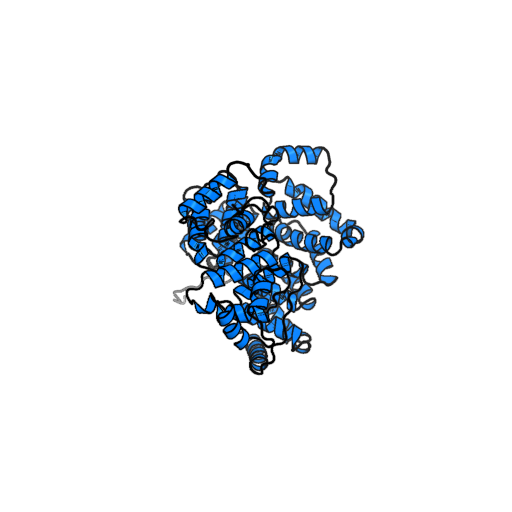5.397 -13.941 16.131 1.00 89.88 412 GLU A CA 1
ATOM 3233 C C . GLU A 1 412 ? 3.942 -13.477 16.270 1.00 89.88 412 GLU A C 1
ATOM 3235 O O . GLU A 1 412 ? 3.364 -13.651 17.341 1.00 89.88 412 GLU A O 1
ATOM 3240 N N . ILE A 1 413 ? 3.313 -12.986 15.196 1.00 91.25 413 ILE A N 1
ATOM 3241 C CA . ILE A 1 413 ? 1.877 -12.661 15.183 1.00 91.25 413 ILE A CA 1
ATOM 3242 C C . ILE A 1 413 ? 1.047 -13.913 15.479 1.00 91.25 413 ILE A C 1
ATOM 3244 O O . ILE A 1 413 ? 0.235 -13.905 16.405 1.00 91.25 413 ILE A O 1
ATOM 3248 N N . SER A 1 414 ? 1.282 -15.004 14.748 1.00 89.81 414 SER A N 1
ATOM 3249 C CA . SER A 1 414 ? 0.575 -16.274 14.957 1.00 89.81 414 SER A CA 1
ATOM 3250 C C . SER A 1 414 ? 0.790 -16.814 16.378 1.00 89.81 414 SER A C 1
ATOM 3252 O O . SER A 1 414 ? -0.167 -17.139 17.082 1.00 89.81 414 SER A O 1
ATOM 3254 N N . ASN A 1 415 ? 2.034 -16.818 16.868 1.00 88.56 415 ASN A N 1
ATOM 3255 C CA . ASN A 1 415 ? 2.359 -17.242 18.234 1.00 88.56 415 ASN A CA 1
ATOM 3256 C C . ASN A 1 415 ? 1.656 -16.386 19.298 1.00 88.56 415 ASN A C 1
ATOM 3258 O O . ASN A 1 415 ? 1.182 -16.915 20.305 1.00 88.56 415 ASN A O 1
ATOM 3262 N N . ASN A 1 416 ? 1.614 -15.066 19.105 1.00 87.81 416 ASN A N 1
ATOM 3263 C CA . ASN A 1 416 ? 0.959 -14.142 20.025 1.00 87.81 416 ASN A CA 1
ATOM 3264 C C . ASN A 1 416 ? -0.550 -14.416 20.092 1.00 87.81 416 ASN A C 1
ATOM 3266 O O . ASN A 1 416 ? -1.073 -14.586 21.192 1.00 87.81 416 ASN A O 1
ATOM 3270 N N . MET A 1 417 ? -1.203 -14.596 18.938 1.00 88.62 417 MET A N 1
ATOM 3271 C CA . MET A 1 417 ? -2.630 -14.927 18.847 1.00 88.62 417 MET A CA 1
ATOM 3272 C C . MET A 1 417 ? -3.006 -16.197 19.624 1.00 88.62 417 MET A C 1
ATOM 3274 O O . MET A 1 417 ? -4.068 -16.233 20.248 1.00 88.62 417 MET A O 1
ATOM 3278 N N . HIS A 1 418 ? -2.130 -17.208 19.629 1.00 85.31 418 HIS A N 1
ATOM 3279 C CA . HIS A 1 418 ? -2.317 -18.445 20.393 1.00 85.31 418 HIS A CA 1
ATOM 3280 C C . HIS A 1 418 ? -2.060 -18.274 21.894 1.00 85.31 418 HIS A C 1
ATOM 3282 O O . HIS A 1 418 ? -2.835 -18.759 22.717 1.00 85.31 418 HIS A O 1
ATOM 3288 N N . ARG A 1 419 ? -0.958 -17.610 22.268 1.00 84.75 419 ARG A N 1
ATOM 3289 C CA . ARG A 1 419 ? -0.561 -17.448 23.680 1.00 84.75 419 ARG A CA 1
ATOM 3290 C C . ARG A 1 419 ? -1.515 -16.538 24.440 1.00 84.75 419 ARG A C 1
ATOM 3292 O O . ARG A 1 419 ? -1.817 -16.791 25.603 1.00 84.75 419 ARG A O 1
ATOM 3299 N N . GLN A 1 420 ? -1.944 -15.462 23.797 1.00 82.06 420 GLN A N 1
ATOM 3300 C CA . GLN A 1 420 ? -2.777 -14.440 24.396 1.00 82.06 420 GLN A CA 1
ATOM 3301 C C . GLN A 1 420 ? -3.695 -13.872 23.327 1.00 82.06 420 GLN A C 1
ATOM 3303 O O . GLN A 1 420 ? -3.319 -12.981 22.574 1.00 82.06 420 GLN A O 1
ATOM 3308 N N . ARG A 1 421 ? -4.938 -14.352 23.302 1.00 81.75 421 ARG A N 1
ATOM 3309 C CA . ARG A 1 421 ? -5.941 -13.831 22.381 1.00 81.75 421 ARG A CA 1
ATOM 3310 C C . ARG A 1 421 ? -6.171 -12.332 22.651 1.00 81.75 421 ARG A C 1
ATOM 3312 O O . ARG A 1 421 ? -6.671 -11.996 23.732 1.00 81.75 421 ARG A O 1
ATOM 3319 N N . PRO A 1 422 ? -5.865 -11.430 21.698 1.00 85.31 422 PRO A N 1
ATOM 3320 C CA . PRO A 1 422 ? -6.083 -10.003 21.888 1.00 85.31 422 PRO A CA 1
ATOM 3321 C C . PRO A 1 422 ? -7.566 -9.711 22.104 1.00 85.31 422 PRO A C 1
ATOM 3323 O O . PRO A 1 422 ? -8.436 -10.293 21.443 1.00 85.31 422 PRO A O 1
ATOM 3326 N N . LYS A 1 423 ? -7.859 -8.818 23.054 1.00 86.31 423 LYS A N 1
ATOM 3327 C CA . LYS A 1 423 ? -9.231 -8.366 23.325 1.00 86.31 423 LYS A CA 1
ATOM 3328 C C . LYS A 1 423 ? -9.723 -7.404 22.247 1.00 86.31 423 LYS A C 1
ATOM 3330 O O . LYS A 1 423 ? -10.893 -7.479 21.882 1.00 86.31 423 LYS A O 1
ATOM 3335 N N . ASP A 1 424 ? -8.823 -6.554 21.755 1.00 89.56 424 ASP A N 1
ATOM 3336 C CA . ASP A 1 424 ? -9.105 -5.563 20.724 1.00 89.56 424 ASP A CA 1
ATOM 3337 C C . ASP A 1 424 ? -9.420 -6.225 19.378 1.00 89.56 424 ASP A C 1
ATOM 3339 O O . ASP A 1 424 ? -8.675 -7.077 18.885 1.00 89.56 424 ASP A O 1
ATOM 3343 N N . GLU A 1 425 ? -10.539 -5.828 18.781 1.00 88.94 425 GLU A N 1
ATOM 3344 C CA . GLU A 1 425 ? -10.992 -6.382 17.509 1.00 88.94 425 GLU A CA 1
ATOM 3345 C C . GLU A 1 425 ? -10.143 -5.903 16.329 1.00 88.94 425 GLU A C 1
ATOM 3347 O O . GLU A 1 425 ? -9.927 -6.654 15.381 1.00 88.94 425 GLU A O 1
ATOM 3352 N N . GLY A 1 426 ? -9.605 -4.685 16.386 1.00 90.50 426 GLY A N 1
ATOM 3353 C CA . GLY A 1 426 ? -8.737 -4.162 15.339 1.00 90.50 426 GLY A CA 1
ATOM 3354 C C . GLY A 1 426 ? -7.401 -4.901 15.262 1.00 90.50 426 GLY A C 1
ATOM 3355 O O . GLY A 1 426 ? -6.889 -5.123 14.164 1.00 90.50 426 GLY A O 1
ATOM 3356 N N . VAL A 1 427 ? -6.862 -5.343 16.399 1.00 92.50 427 VAL A N 1
ATOM 3357 C CA . VAL A 1 427 ? -5.677 -6.216 16.460 1.00 92.50 427 VAL A CA 1
ATOM 3358 C C . VAL A 1 427 ? -5.975 -7.565 15.802 1.00 92.50 427 VAL A C 1
ATOM 3360 O O . VAL A 1 427 ? -5.196 -8.023 14.966 1.00 92.50 427 VAL A O 1
ATOM 3363 N N . ARG A 1 428 ? -7.134 -8.168 16.101 1.00 93.12 428 ARG A N 1
ATOM 3364 C CA . ARG A 1 428 ? -7.586 -9.416 15.458 1.00 93.12 428 ARG A CA 1
ATOM 3365 C C . ARG A 1 428 ? -7.789 -9.256 13.949 1.00 93.12 428 ARG A C 1
ATOM 3367 O O . ARG A 1 428 ? -7.345 -10.114 13.190 1.00 93.12 428 ARG A O 1
ATOM 3374 N N . LEU A 1 429 ? -8.382 -8.146 13.511 1.00 91.75 429 LEU A N 1
ATOM 3375 C CA . LEU A 1 429 ? -8.539 -7.795 12.097 1.00 91.75 429 LEU A CA 1
ATOM 3376 C C . LEU A 1 429 ? -7.182 -7.649 11.393 1.00 91.75 429 LEU A C 1
ATOM 3378 O O . LEU A 1 429 ? -6.985 -8.179 10.299 1.00 91.75 429 LEU A O 1
ATOM 3382 N N . ALA A 1 430 ? -6.233 -6.941 12.014 1.00 92.62 430 ALA A N 1
ATOM 3383 C CA . ALA A 1 430 ? -4.886 -6.783 11.474 1.00 92.62 430 ALA A CA 1
ATOM 3384 C C . ALA A 1 430 ? -4.170 -8.137 11.362 1.00 92.62 430 ALA A C 1
ATOM 3386 O O . ALA A 1 430 ? -3.512 -8.389 10.352 1.00 92.62 430 ALA A O 1
ATOM 3387 N N . ALA A 1 431 ? -4.332 -9.016 12.357 1.00 93.69 431 ALA A N 1
ATOM 3388 C CA . ALA A 1 431 ? -3.768 -10.362 12.341 1.00 93.69 431 ALA A CA 1
ATOM 3389 C C . ALA A 1 431 ? -4.393 -11.229 11.238 1.00 93.69 431 ALA A C 1
ATOM 3391 O O . ALA A 1 431 ? -3.656 -11.862 10.488 1.00 93.69 431 ALA A O 1
ATOM 3392 N N . ALA A 1 432 ? -5.722 -11.203 11.072 1.00 92.25 432 ALA A N 1
ATOM 3393 C CA . ALA A 1 432 ? -6.415 -11.927 10.001 1.00 92.25 432 ALA A CA 1
ATOM 3394 C C . ALA A 1 432 ? -5.887 -11.543 8.610 1.00 92.25 432 ALA A C 1
ATOM 3396 O O . ALA A 1 432 ? -5.705 -12.401 7.746 1.00 92.25 432 ALA A O 1
ATOM 3397 N N . TRP A 1 433 ? -5.596 -10.256 8.406 1.00 90.19 433 TRP A N 1
ATOM 3398 C CA . TRP A 1 433 ? -4.963 -9.780 7.179 1.00 90.19 433 TRP A CA 1
ATOM 3399 C C . TRP A 1 433 ? -3.519 -10.261 7.049 1.00 90.19 433 TRP A C 1
ATOM 3401 O O . TRP A 1 433 ? -3.141 -10.820 6.025 1.00 90.19 433 TRP A O 1
ATOM 3411 N N . ALA A 1 434 ? -2.702 -10.038 8.081 1.00 91.62 434 ALA A N 1
ATOM 3412 C CA . ALA A 1 434 ? -1.280 -10.362 8.058 1.00 91.62 434 ALA A CA 1
ATOM 3413 C C . ALA A 1 434 ? -1.036 -11.856 7.818 1.00 91.62 434 ALA A C 1
ATOM 3415 O O . ALA A 1 434 ? -0.170 -12.218 7.032 1.00 91.62 434 ALA A O 1
ATOM 3416 N N . LEU A 1 435 ? -1.830 -12.727 8.439 1.00 90.94 435 LEU A N 1
ATOM 3417 C CA . LEU A 1 435 ? -1.716 -14.175 8.265 1.00 90.94 435 LEU A CA 1
ATOM 3418 C C . LEU A 1 435 ? -2.169 -14.651 6.877 1.00 90.94 435 LEU A C 1
ATOM 3420 O O . LEU A 1 435 ? -1.744 -15.717 6.446 1.00 90.94 435 LEU A O 1
ATOM 3424 N N . GLY A 1 436 ? -2.926 -13.838 6.131 1.00 87.31 436 GLY A N 1
ATOM 3425 C CA . GLY A 1 436 ? -3.169 -14.061 4.702 1.00 87.31 436 GLY A CA 1
ATOM 3426 C C . GLY A 1 436 ? -1.900 -13.990 3.841 1.00 87.31 436 GLY A C 1
ATOM 3427 O O . GLY A 1 436 ? -1.911 -14.477 2.718 1.00 87.31 436 GLY A O 1
ATOM 3428 N N . MET A 1 437 ? -0.797 -13.441 4.366 1.00 84.06 437 MET A N 1
ATOM 3429 C CA . MET A 1 437 ? 0.524 -13.449 3.720 1.00 84.06 437 MET A CA 1
ATOM 3430 C C . MET A 1 437 ? 1.384 -14.654 4.087 1.00 84.06 437 MET A C 1
ATOM 3432 O O . MET A 1 437 ? 2.441 -14.850 3.491 1.00 84.06 437 MET A O 1
ATOM 3436 N N . SER A 1 438 ? 0.979 -15.431 5.090 1.00 80.50 438 SER A N 1
ATOM 3437 C CA . SER A 1 438 ? 1.786 -16.546 5.558 1.00 80.50 438 SER A CA 1
ATOM 3438 C C . SER A 1 438 ? 1.694 -17.735 4.610 1.00 80.50 438 SER A C 1
ATOM 3440 O O . SER A 1 438 ? 0.633 -18.069 4.078 1.00 80.50 438 SER A O 1
ATOM 3442 N N . ASP A 1 439 ? 2.818 -18.415 4.431 1.00 74.62 439 ASP A N 1
ATOM 3443 C CA . ASP A 1 439 ? 2.920 -19.685 3.722 1.00 74.62 439 ASP A CA 1
ATOM 3444 C C . ASP A 1 439 ? 2.758 -20.904 4.637 1.00 74.62 439 ASP A C 1
ATOM 3446 O O . ASP A 1 439 ? 2.784 -22.047 4.177 1.00 74.62 439 ASP A O 1
ATOM 3450 N N . ARG A 1 440 ? 2.542 -20.680 5.935 1.00 82.12 440 ARG A N 1
ATOM 3451 C CA . ARG A 1 440 ? 2.562 -21.735 6.943 1.00 82.12 440 ARG A CA 1
ATOM 3452 C C . ARG A 1 440 ? 1.168 -22.298 7.168 1.00 82.12 440 ARG A C 1
ATOM 3454 O O . ARG A 1 440 ? 0.271 -21.599 7.628 1.00 82.12 440 ARG A O 1
ATOM 3461 N N . LEU A 1 441 ? 1.026 -23.608 6.967 1.00 78.44 441 LEU A N 1
ATOM 3462 C CA . LEU A 1 441 ? -0.200 -24.347 7.295 1.00 78.44 441 LEU A CA 1
ATOM 3463 C C . LEU A 1 441 ? -0.624 -24.174 8.761 1.00 78.44 441 LEU A C 1
ATOM 3465 O O . LEU A 1 441 ? -1.812 -24.144 9.053 1.00 78.44 441 LEU A O 1
ATOM 3469 N N . SER A 1 442 ? 0.333 -23.989 9.678 1.00 79.31 442 SER A N 1
ATOM 3470 C CA . SER A 1 442 ? 0.045 -23.732 11.096 1.00 79.31 442 SER A CA 1
ATOM 3471 C C . SER A 1 442 ? -0.777 -22.463 11.342 1.00 79.31 442 SER A C 1
ATOM 3473 O O . SER A 1 442 ? -1.341 -22.308 12.417 1.00 79.31 442 SER A O 1
ATOM 3475 N N . ASP A 1 443 ? -0.839 -21.544 10.377 1.00 86.44 443 ASP A N 1
ATOM 3476 C CA . ASP A 1 443 ? -1.595 -20.299 10.515 1.00 86.44 443 ASP A CA 1
ATOM 3477 C C . ASP A 1 443 ? -3.056 -20.451 10.058 1.00 86.44 443 ASP A C 1
ATOM 3479 O O . ASP A 1 443 ? -3.878 -19.576 10.344 1.00 86.44 443 ASP A O 1
ATOM 3483 N N . GLN A 1 444 ? -3.403 -21.580 9.423 1.00 89.12 444 GLN A N 1
ATOM 3484 C CA . GLN A 1 444 ? -4.777 -21.922 9.054 1.00 89.12 444 GLN A CA 1
ATOM 3485 C C . GLN A 1 444 ? -5.683 -21.993 10.288 1.00 89.12 444 GLN A C 1
ATOM 3487 O O . GLN A 1 444 ? -6.741 -21.372 10.292 1.00 89.12 444 GLN A O 1
ATOM 3492 N N . GLU A 1 445 ? -5.260 -22.682 11.351 1.00 88.88 445 GLU A N 1
ATOM 3493 C CA . GLU A 1 445 ? -6.050 -22.817 12.586 1.00 88.88 445 GLU A CA 1
ATOM 3494 C C . GLU A 1 445 ? -6.328 -21.450 13.235 1.00 88.88 445 GLU A C 1
ATOM 3496 O O . GLU A 1 445 ? -7.441 -21.173 13.699 1.00 88.88 445 GLU A O 1
ATOM 3501 N N . THR A 1 446 ? -5.341 -20.546 13.209 1.00 91.06 446 THR A N 1
ATOM 3502 C CA . THR A 1 446 ? -5.509 -19.165 13.680 1.00 91.06 446 THR A CA 1
ATOM 3503 C C . THR A 1 446 ? -6.543 -18.418 12.846 1.00 91.06 446 THR A C 1
ATOM 3505 O O . THR A 1 446 ? -7.413 -17.741 13.398 1.00 91.06 446 THR A O 1
ATOM 3508 N N . LEU A 1 447 ? -6.466 -18.530 11.517 1.00 92.75 447 LEU A N 1
ATOM 3509 C CA . LEU A 1 447 ? -7.410 -17.890 10.603 1.00 92.75 447 LEU A CA 1
ATOM 3510 C C . LEU A 1 447 ? -8.830 -18.455 10.758 1.00 92.75 447 LEU A C 1
ATOM 3512 O O . LEU A 1 447 ? -9.780 -17.678 10.804 1.00 92.75 447 LEU A O 1
ATOM 3516 N N . GLU A 1 448 ? -8.993 -19.768 10.916 1.00 92.06 448 GLU A N 1
ATOM 3517 C CA . GLU A 1 448 ? -10.291 -20.400 11.195 1.00 92.06 448 GLU A CA 1
ATOM 3518 C C . GLU A 1 448 ? -10.872 -19.907 12.525 1.00 92.06 448 GLU A C 1
ATOM 3520 O O . GLU A 1 448 ? -12.029 -19.491 12.591 1.00 92.06 448 GLU A O 1
ATOM 3525 N N . THR A 1 449 ? -10.042 -19.815 13.566 1.00 92.06 449 THR A N 1
ATOM 3526 C CA . THR A 1 449 ? -10.452 -19.253 14.859 1.00 92.06 449 THR A CA 1
ATOM 3527 C C . THR A 1 449 ? -10.928 -17.804 14.718 1.00 92.06 449 THR A C 1
ATOM 3529 O O . THR A 1 449 ? -11.951 -17.421 15.296 1.00 92.06 449 THR A O 1
ATOM 3532 N N . LEU A 1 450 ? -10.213 -16.981 13.945 1.00 93.19 450 LEU A N 1
ATOM 3533 C CA . LEU A 1 450 ? -10.591 -15.591 13.667 1.00 93.19 450 LEU A CA 1
ATOM 3534 C C . LEU A 1 450 ? -11.887 -15.499 12.844 1.00 93.19 450 LEU A C 1
ATOM 3536 O O . LEU A 1 450 ? -12.732 -14.652 13.142 1.00 93.19 450 LEU A O 1
ATOM 3540 N N . ARG A 1 451 ? -12.088 -16.397 11.873 1.00 93.56 451 ARG A N 1
ATOM 3541 C CA . ARG A 1 451 ? -13.323 -16.516 11.081 1.00 93.56 451 ARG A CA 1
ATOM 3542 C C . ARG A 1 451 ? -14.537 -16.876 11.938 1.00 93.56 451 ARG A C 1
ATOM 3544 O O . ARG A 1 451 ? -15.636 -16.364 11.709 1.00 93.56 451 ARG A O 1
ATOM 3551 N N . ASP A 1 452 ? -14.347 -17.740 12.926 1.00 92.12 452 ASP A N 1
ATOM 3552 C CA . ASP A 1 452 ? -15.456 -18.293 13.704 1.00 92.12 452 ASP A CA 1
ATOM 3553 C C . ASP A 1 452 ? -15.817 -17.418 14.908 1.00 92.12 452 ASP A C 1
ATOM 3555 O O . ASP A 1 452 ? -16.953 -17.444 15.380 1.00 92.12 452 ASP A O 1
ATOM 3559 N N . SER A 1 453 ? -14.874 -16.606 15.395 1.00 90.06 453 SER A N 1
ATOM 3560 C CA . SER A 1 453 ? -15.038 -15.878 16.658 1.00 90.06 453 SER A CA 1
ATOM 3561 C C . SER A 1 453 ? -14.664 -14.390 16.629 1.00 90.06 453 SER A C 1
ATOM 3563 O O . SER A 1 453 ? -14.687 -13.748 17.681 1.00 90.06 453 SER A O 1
ATOM 3565 N N . GLY A 1 454 ? -14.298 -13.836 15.470 1.00 88.25 454 GLY A N 1
ATOM 3566 C CA . GLY A 1 454 ? -14.105 -12.394 15.274 1.00 88.25 454 GLY A CA 1
ATOM 3567 C C . GLY A 1 454 ? -15.421 -11.625 15.094 1.00 88.25 454 GLY A C 1
ATOM 3568 O O . GLY A 1 454 ? -16.495 -12.213 14.947 1.00 88.25 454 GLY A O 1
ATOM 3569 N N . ALA A 1 455 ? -15.344 -10.297 15.059 1.00 87.62 455 ALA A N 1
ATOM 3570 C CA . ALA A 1 455 ? -16.448 -9.449 14.610 1.00 87.62 455 ALA A CA 1
ATOM 3571 C C . ALA A 1 455 ? -16.653 -9.578 13.092 1.00 87.62 455 ALA A C 1
ATOM 3573 O O . ALA A 1 455 ? -15.771 -10.056 12.381 1.00 87.62 455 ALA A O 1
ATOM 3574 N N .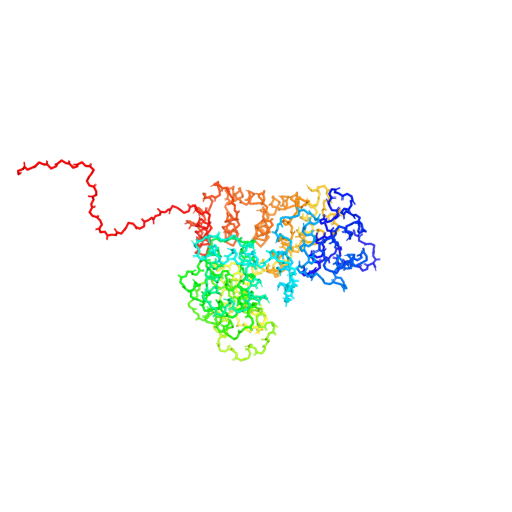 ALA A 1 456 ? -17.802 -9.125 12.580 1.00 84.75 456 ALA A N 1
ATOM 3575 C CA . ALA A 1 456 ? -18.211 -9.316 11.183 1.00 84.75 456 ALA A CA 1
ATOM 3576 C C . ALA A 1 456 ? -17.086 -9.042 10.161 1.00 84.75 456 ALA A C 1
ATOM 3578 O O . ALA A 1 456 ? -16.770 -9.918 9.359 1.00 84.75 456 ALA A O 1
ATOM 3579 N N . THR A 1 457 ? -16.414 -7.888 10.249 1.00 83.94 457 THR A N 1
ATOM 3580 C CA . THR A 1 457 ? -15.302 -7.524 9.353 1.00 83.94 457 THR A CA 1
ATOM 3581 C C . THR A 1 457 ? -14.121 -8.497 9.455 1.00 83.94 457 THR A C 1
ATOM 3583 O O . THR A 1 457 ? -13.605 -8.950 8.436 1.00 83.94 457 THR A O 1
ATOM 3586 N N . THR A 1 458 ? -13.694 -8.857 10.667 1.00 89.69 458 THR A N 1
ATOM 3587 C CA . THR A 1 458 ? -12.586 -9.804 10.882 1.00 89.69 458 THR A CA 1
ATOM 3588 C C . THR A 1 458 ? -12.923 -11.182 10.357 1.00 89.69 458 THR A C 1
ATOM 3590 O O . THR A 1 458 ? -12.065 -11.817 9.752 1.00 89.69 458 THR A O 1
ATOM 3593 N N . ARG A 1 459 ? -14.170 -11.632 10.532 1.00 89.88 459 ARG A N 1
ATOM 3594 C CA . ARG A 1 459 ? -14.612 -12.930 10.017 1.00 89.88 459 ARG A CA 1
ATOM 3595 C C . ARG A 1 459 ? -14.488 -12.993 8.502 1.00 89.88 459 ARG A C 1
ATOM 3597 O O . ARG A 1 459 ? -13.987 -13.974 7.964 1.00 89.88 459 ARG A O 1
ATOM 3604 N N . ILE A 1 460 ? -14.901 -11.921 7.834 1.00 85.81 460 ILE A N 1
ATOM 3605 C CA . ILE A 1 460 ? -14.816 -11.804 6.382 1.00 85.81 460 ILE A CA 1
ATOM 3606 C C . ILE A 1 460 ? -13.359 -11.731 5.913 1.00 85.81 460 ILE A C 1
ATOM 3608 O O . ILE A 1 460 ? -12.995 -12.428 4.970 1.00 85.81 460 ILE A O 1
ATOM 3612 N N . VAL A 1 461 ? -12.511 -10.927 6.562 1.00 88.31 461 VAL A N 1
ATOM 3613 C CA . VAL A 1 461 ? -11.085 -10.843 6.200 1.00 88.31 461 VAL A CA 1
ATOM 3614 C C . VAL A 1 461 ? -10.374 -12.173 6.449 1.00 88.31 461 VAL A C 1
ATOM 3616 O O . VAL A 1 461 ? -9.570 -12.583 5.622 1.00 88.31 461 VAL A O 1
ATOM 3619 N N . ALA A 1 462 ? -10.695 -12.881 7.531 1.00 91.31 462 ALA A N 1
ATOM 3620 C CA . ALA A 1 462 ? -10.153 -14.208 7.799 1.00 91.31 462 ALA A CA 1
ATOM 3621 C C . ALA A 1 462 ? -10.595 -15.232 6.741 1.00 91.31 462 ALA A C 1
ATOM 3623 O O . ALA A 1 462 ? -9.762 -15.979 6.235 1.00 91.31 462 ALA A O 1
ATOM 3624 N N . GLU A 1 463 ? -11.871 -15.224 6.348 1.00 88.75 463 GLU A N 1
ATOM 3625 C CA . GLU A 1 463 ? -12.387 -16.057 5.254 1.00 88.75 463 GLU A CA 1
ATOM 3626 C C . GLU A 1 463 ? -11.705 -15.732 3.917 1.00 88.75 463 GLU A C 1
ATOM 3628 O O . GLU A 1 463 ? -11.292 -16.635 3.191 1.00 88.75 463 GLU A O 1
ATOM 3633 N N . MET A 1 464 ? -11.532 -14.447 3.600 1.00 86.25 464 MET A N 1
ATOM 3634 C CA . MET A 1 464 ? -10.797 -14.006 2.415 1.00 86.25 464 MET A CA 1
ATOM 3635 C C . MET A 1 464 ? -9.353 -14.519 2.438 1.00 86.25 464 MET A C 1
ATOM 3637 O O . MET A 1 464 ? -8.892 -15.075 1.442 1.00 86.25 464 MET A O 1
ATOM 3641 N N . SER A 1 465 ? -8.656 -14.372 3.568 1.00 89.12 465 SER A N 1
ATOM 3642 C CA . SER A 1 465 ? -7.297 -14.881 3.761 1.00 89.12 465 SER A CA 1
ATOM 3643 C C . SER A 1 465 ? -7.224 -16.396 3.576 1.00 89.12 465 SER A C 1
ATOM 3645 O O . SER A 1 465 ? -6.353 -16.869 2.851 1.00 89.12 465 SER A O 1
ATOM 3647 N N . LEU A 1 466 ? -8.164 -17.161 4.140 1.00 87.88 466 LEU A N 1
ATOM 3648 C CA . LEU A 1 466 ? -8.246 -18.614 3.943 1.00 87.88 466 LEU A CA 1
ATOM 3649 C C . LEU A 1 466 ? -8.434 -18.981 2.464 1.00 87.88 466 LEU A C 1
ATOM 3651 O O . LEU A 1 466 ? -7.708 -19.831 1.947 1.00 87.88 466 LEU A O 1
ATOM 3655 N N . ARG A 1 467 ? -9.375 -18.328 1.769 1.00 82.88 467 ARG A N 1
ATOM 3656 C CA . ARG A 1 467 ? -9.670 -18.596 0.349 1.00 82.88 467 ARG A CA 1
ATOM 3657 C C . ARG A 1 467 ? -8.492 -18.289 -0.557 1.00 82.88 467 ARG A C 1
ATOM 3659 O O . ARG A 1 467 ? -8.105 -19.127 -1.364 1.00 82.88 467 ARG A O 1
ATOM 3666 N N . ARG A 1 468 ? -7.895 -17.107 -0.406 1.00 80.75 468 ARG A N 1
ATOM 3667 C CA . ARG A 1 468 ? -6.755 -16.666 -1.224 1.00 80.75 468 ARG A CA 1
ATOM 3668 C C . ARG A 1 468 ? -5.512 -17.539 -1.019 1.00 80.75 468 ARG A C 1
ATOM 3670 O O . ARG A 1 468 ? -4.687 -17.642 -1.918 1.00 80.75 468 ARG A O 1
ATOM 3677 N N . ARG A 1 469 ? -5.391 -18.210 0.131 1.00 79.25 469 ARG A N 1
ATOM 3678 C CA . ARG A 1 469 ? -4.335 -19.202 0.397 1.00 79.25 469 ARG A CA 1
ATOM 3679 C C . ARG A 1 469 ? -4.677 -20.623 -0.055 1.00 79.25 469 ARG A C 1
ATOM 3681 O O . ARG A 1 469 ? -3.841 -21.510 0.082 1.00 79.25 469 ARG A O 1
ATOM 3688 N N . GLY A 1 470 ? -5.882 -20.852 -0.574 1.00 76.06 470 GLY A N 1
ATOM 3689 C CA . GLY A 1 470 ? -6.353 -22.189 -0.932 1.00 76.06 470 GLY A CA 1
ATOM 3690 C C . GLY A 1 470 ? -6.594 -23.100 0.277 1.00 76.06 470 GLY A C 1
ATOM 3691 O O . GLY A 1 470 ? -6.627 -24.316 0.122 1.00 76.06 470 GLY A O 1
ATOM 3692 N N . PHE A 1 471 ? -6.756 -22.536 1.480 1.00 74.38 471 PHE A N 1
ATOM 3693 C CA . PHE A 1 471 ? -7.038 -23.287 2.711 1.00 74.38 471 PHE A CA 1
ATOM 3694 C C . PHE A 1 471 ? -8.528 -23.587 2.892 1.00 74.38 471 PHE A C 1
ATOM 3696 O O . PHE A 1 471 ? -8.908 -24.408 3.726 1.00 74.38 471 PHE A O 1
ATOM 3703 N N . SER A 1 472 ? -9.397 -22.938 2.116 1.00 59.47 472 SER A N 1
ATOM 3704 C CA . SER A 1 472 ? -10.823 -23.234 2.129 1.00 59.47 472 SER A CA 1
ATOM 3705 C C . SER A 1 472 ? -11.066 -24.677 1.688 1.00 59.47 472 SER A C 1
ATOM 3707 O O . SER A 1 472 ? -10.722 -25.056 0.568 1.00 59.47 472 SER A O 1
ATOM 3709 N N . ARG A 1 473 ? -11.722 -25.471 2.547 1.00 46.75 473 ARG A N 1
ATOM 3710 C CA . ARG A 1 473 ? -12.389 -26.697 2.102 1.00 46.75 473 ARG A CA 1
ATOM 3711 C C . ARG A 1 473 ? -13.323 -26.312 0.963 1.00 46.75 473 ARG A C 1
ATOM 3713 O O . ARG A 1 473 ? -14.200 -25.474 1.151 1.00 46.75 473 ARG A O 1
ATOM 3720 N N . ILE A 1 474 ? -13.141 -26.939 -0.190 1.00 36.75 474 ILE A N 1
ATOM 3721 C CA . ILE A 1 474 ? -14.150 -26.978 -1.241 1.00 36.75 474 ILE A CA 1
ATOM 3722 C C . ILE A 1 474 ? -15.375 -27.666 -0.625 1.00 36.75 474 ILE A C 1
ATOM 3724 O O . ILE A 1 474 ? -15.505 -28.887 -0.640 1.00 36.75 474 ILE A O 1
ATOM 3728 N N . SER A 1 475 ? -16.263 -26.898 0.002 1.00 34.31 475 SER A N 1
ATOM 3729 C CA . SER A 1 475 ? -17.660 -27.282 0.111 1.00 34.31 475 SER A CA 1
ATOM 3730 C C . SER A 1 475 ? -18.260 -26.993 -1.256 1.00 34.31 475 SER A C 1
ATOM 3732 O O . SER A 1 475 ? -18.871 -25.949 -1.469 1.00 34.31 475 SER A O 1
ATOM 3734 N N . GLU A 1 476 ? -17.991 -27.893 -2.200 1.00 32.25 476 GLU A N 1
ATOM 3735 C CA . GLU A 1 476 ? -18.819 -28.048 -3.386 1.00 32.25 476 GLU A CA 1
ATOM 3736 C C . GLU A 1 476 ? -20.254 -28.183 -2.883 1.00 32.25 476 GLU A C 1
ATOM 3738 O O . GLU A 1 476 ? -20.626 -29.164 -2.229 1.00 32.25 476 GLU A O 1
ATOM 3743 N N . GLU A 1 477 ? -21.054 -27.156 -3.148 1.00 33.47 477 GLU A N 1
ATOM 3744 C CA . GLU A 1 477 ? -22.491 -27.307 -3.227 1.00 33.47 477 GLU A CA 1
ATOM 3745 C C . GLU A 1 477 ? -22.743 -28.450 -4.211 1.00 33.47 477 GLU A C 1
ATOM 3747 O O . GLU A 1 477 ? -22.633 -28.295 -5.427 1.00 33.47 477 GLU A O 1
ATOM 3752 N N . ARG A 1 478 ? -23.050 -29.639 -3.679 1.00 30.33 478 ARG A N 1
ATOM 3753 C CA . ARG A 1 478 ? -23.733 -30.660 -4.467 1.00 30.33 478 ARG A CA 1
ATOM 3754 C C . ARG A 1 478 ? -24.939 -29.965 -5.099 1.00 30.33 478 ARG A C 1
ATOM 3756 O O . ARG A 1 478 ? -25.737 -29.398 -4.347 1.00 30.33 478 ARG A O 1
ATOM 3763 N N . PRO A 1 479 ? -25.128 -30.040 -6.425 1.00 34.56 479 PRO A N 1
ATOM 3764 C CA . PRO A 1 479 ? -26.397 -29.659 -7.008 1.00 34.56 479 PRO A CA 1
ATOM 3765 C C . PRO A 1 479 ? -27.465 -30.501 -6.314 1.00 34.56 479 PRO A C 1
ATOM 3767 O O . PRO A 1 479 ? -27.398 -31.735 -6.310 1.00 34.56 479 PRO A O 1
ATOM 3770 N N . ALA A 1 480 ? -28.421 -29.839 -5.670 1.00 41.97 480 ALA A N 1
ATOM 3771 C CA . ALA A 1 480 ? -29.613 -30.500 -5.179 1.00 41.97 480 ALA A CA 1
ATOM 3772 C C . ALA A 1 480 ? -30.291 -31.179 -6.381 1.00 41.97 480 ALA A C 1
ATOM 3774 O O . ALA A 1 480 ? -30.826 -30.493 -7.248 1.00 41.97 480 ALA A O 1
ATOM 3775 N N . GLY A 1 481 ? -30.228 -32.514 -6.465 1.00 37.66 481 GLY A N 1
ATOM 3776 C CA . GLY A 1 481 ? -31.002 -33.269 -7.458 1.00 37.66 481 GLY A CA 1
ATOM 3777 C C . GLY A 1 481 ? -30.344 -34.456 -8.167 1.00 37.66 481 GLY A C 1
ATOM 3778 O O . GLY A 1 481 ? -30.947 -34.968 -9.103 1.00 37.66 481 GLY A O 1
ATOM 3779 N N . GLY A 1 482 ? -29.163 -34.935 -7.768 1.00 33.88 482 GLY A N 1
ATOM 3780 C CA . GLY A 1 482 ? -28.650 -36.220 -8.269 1.00 33.88 482 GLY A CA 1
ATOM 3781 C C . GLY A 1 482 ? -29.153 -37.394 -7.417 1.00 33.88 482 GLY A C 1
ATOM 3782 O O . GLY A 1 482 ? -28.985 -37.327 -6.196 1.00 33.88 482 GLY A O 1
ATOM 3783 N N . PRO A 1 483 ? -29.756 -38.458 -7.987 1.00 32.62 483 PRO A N 1
ATOM 3784 C CA . PRO A 1 483 ? -30.133 -39.631 -7.205 1.00 32.62 483 PRO A CA 1
ATOM 3785 C C . PRO A 1 483 ? -28.876 -40.299 -6.620 1.00 32.62 483 PRO A C 1
ATOM 3787 O O . PRO A 1 483 ? -27.787 -40.154 -7.184 1.00 32.62 483 PRO A O 1
ATOM 3790 N N . PRO A 1 484 ? -28.996 -41.005 -5.482 1.00 33.66 484 PRO A N 1
ATOM 3791 C CA . PRO A 1 484 ? -27.854 -41.640 -4.845 1.00 33.66 484 PRO A CA 1
ATOM 3792 C C . PRO A 1 484 ? -27.219 -42.653 -5.800 1.00 33.66 484 PRO A C 1
ATOM 3794 O O . PRO A 1 484 ? -27.896 -43.504 -6.371 1.00 33.66 484 PRO A O 1
ATOM 3797 N N . TYR A 1 485 ? -25.905 -42.526 -5.969 1.00 35.78 485 TYR A N 1
ATOM 3798 C CA . TYR A 1 485 ? -25.064 -43.514 -6.627 1.00 35.78 485 TYR A CA 1
ATOM 3799 C C . TYR A 1 485 ? -25.131 -44.819 -5.824 1.00 35.78 485 TYR A C 1
ATOM 3801 O O . TYR A 1 485 ? -24.682 -44.857 -4.679 1.00 35.78 485 TYR A O 1
ATOM 3809 N N . ASP A 1 486 ? -25.740 -45.845 -6.416 1.00 39.12 486 ASP A N 1
ATOM 3810 C CA . ASP A 1 486 ? -25.743 -47.220 -5.922 1.00 39.12 486 ASP A CA 1
ATOM 3811 C C . ASP A 1 486 ? -24.433 -47.892 -6.372 1.00 39.12 486 ASP A C 1
ATOM 3813 O O . ASP A 1 486 ? -24.250 -48.095 -7.578 1.00 39.12 486 ASP A O 1
ATOM 3817 N N . PRO A 1 487 ? -23.478 -48.177 -5.465 1.00 37.69 487 PRO A N 1
ATOM 3818 C CA . PRO A 1 487 ? -22.197 -48.761 -5.849 1.00 37.69 487 PRO A CA 1
ATOM 3819 C C . PRO A 1 487 ? -22.313 -50.246 -6.213 1.00 37.69 487 PRO A C 1
ATOM 3821 O O . PRO A 1 487 ? -21.405 -50.776 -6.850 1.00 37.69 487 PRO A O 1
ATOM 3824 N N . ASP A 1 488 ? -23.416 -50.909 -5.850 1.00 37.34 488 ASP A N 1
ATOM 3825 C CA . ASP A 1 488 ? -23.585 -52.353 -5.989 1.00 37.34 488 ASP A CA 1
ATOM 3826 C C . ASP A 1 488 ? -24.757 -52.666 -6.916 1.00 37.34 488 ASP A C 1
ATOM 3828 O O . ASP A 1 488 ? -25.809 -53.168 -6.516 1.00 37.34 488 ASP A O 1
ATOM 3832 N N . GLY A 1 489 ? -24.536 -52.417 -8.208 1.00 35.84 489 GLY A N 1
ATOM 3833 C CA . GLY A 1 489 ? -25.405 -52.880 -9.282 1.00 35.84 489 GLY A CA 1
ATOM 3834 C C . GLY A 1 489 ? -25.589 -54.400 -9.252 1.00 35.84 489 GLY A C 1
ATOM 3835 O O . GLY A 1 489 ? -24.905 -55.143 -9.953 1.00 35.84 489 GLY A O 1
ATOM 3836 N N . THR A 1 490 ? -26.570 -54.867 -8.485 1.00 32.44 490 THR A N 1
ATOM 3837 C CA . THR A 1 490 ? -27.132 -56.212 -8.581 1.00 32.44 490 THR A CA 1
ATOM 3838 C C . THR A 1 490 ? -28.619 -56.106 -8.865 1.00 32.44 490 THR A C 1
ATOM 3840 O O . THR A 1 490 ? -29.485 -56.260 -8.010 1.00 32.44 490 THR A O 1
ATOM 3843 N N . ALA A 1 491 ? -28.918 -55.886 -10.143 1.00 36.25 491 ALA A N 1
ATOM 3844 C CA . ALA A 1 491 ? -30.213 -56.233 -10.689 1.00 36.25 491 ALA A CA 1
ATOM 3845 C C . ALA A 1 491 ? -30.465 -57.733 -10.463 1.00 36.25 491 ALA A C 1
ATOM 3847 O O . ALA A 1 491 ? -29.739 -58.580 -10.990 1.00 36.25 491 ALA A O 1
ATOM 3848 N N . ARG A 1 492 ? -31.533 -58.076 -9.742 1.00 32.38 492 ARG A N 1
ATOM 3849 C CA . ARG A 1 492 ? -32.249 -59.331 -9.975 1.00 32.38 492 ARG A CA 1
ATOM 3850 C C . ARG A 1 492 ? -33.741 -59.057 -10.072 1.00 32.38 492 ARG A C 1
ATOM 3852 O O . ARG A 1 492 ? -34.375 -58.627 -9.119 1.00 32.38 492 ARG A O 1
ATOM 3859 N N . GLN A 1 493 ? -34.245 -59.325 -11.273 1.00 32.16 493 GLN A N 1
ATOM 3860 C CA . GLN A 1 493 ? -35.640 -59.624 -11.576 1.00 32.16 493 GLN A CA 1
ATOM 3861 C C . GLN A 1 493 ? -36.194 -60.600 -10.524 1.00 32.16 493 GLN A C 1
ATOM 3863 O O . GLN A 1 493 ? -35.590 -61.654 -10.317 1.00 32.16 493 GLN A O 1
ATOM 3868 N N . VAL A 1 494 ? -37.261 -60.233 -9.813 1.00 36.22 494 VAL A N 1
ATOM 3869 C CA . VAL A 1 494 ? -38.683 -60.574 -10.047 1.00 36.22 494 VAL A CA 1
ATOM 3870 C C . VAL A 1 494 ? -39.525 -59.623 -9.202 1.00 36.22 494 VAL A C 1
ATOM 3872 O O . VAL A 1 494 ? -39.150 -59.411 -8.028 1.00 36.22 494 VAL A O 1
#